Protein AF-A0A7Z1HNP4-F1 (afdb_monomer_lite)

Sequence (457 aa):
MSQSAVRHFQEGERRADQLPVLTADVFLSNGGEPDLNGRQNLAGIDADGLRMRIAPMMEEYGQDIHHVLQQDPDNFPYEYYSVQFSTFSGGHFAGFRRYLRHLFLDSARIDNEHAAQEYTRTVYSVNVPVADRYRLENSYRQQKMHFCARHLSAINDTLKTYQFGVRSGAKSGLEANLDITEDGISIRHRGKGRQCFIKTEFALQRHQQQGGEIHALLLEEPENHLSHVSMKRLVNQLATERQTQVFIATHSSHISSRLDLRKAILLGATRPVLMNELSAETAAFFMKAPDNNVLEFALARRVLLVEGDAEFILIEAFYHRLYGRAPEDDGVHIIAIGGTSFRRYLELARLLENRVAALRDNDGNYQQNCDERYADVLCSRSRVFADHDNSRSTFEICLYQDNADLCDALFRGTRRTLTVQDYMLANKAEAAFQLLQLHAEKLTVPDYIQEALAWIR

Structure (mmCIF, N/CA/C/O backbone):
data_AF-A0A7Z1HNP4-F1
#
_entry.id   AF-A0A7Z1HNP4-F1
#
loop_
_atom_site.group_PDB
_atom_site.id
_atom_site.type_symbol
_atom_site.label_atom_id
_atom_site.label_alt_id
_atom_site.label_comp_id
_atom_site.label_asym_id
_atom_site.label_entity_id
_atom_site.label_seq_id
_atom_site.pdbx_PDB_ins_code
_atom_site.Cartn_x
_atom_site.Cartn_y
_atom_site.Cartn_z
_atom_site.occupancy
_atom_site.B_iso_or_equiv
_atom_site.auth_seq_id
_atom_site.auth_comp_id
_atom_site.auth_asym_id
_atom_site.auth_atom_id
_atom_site.pdbx_PDB_model_num
ATOM 1 N N . MET A 1 1 ? -18.942 -11.149 3.456 1.00 61.78 1 MET A N 1
ATOM 2 C CA . MET A 1 1 ? -18.468 -12.479 3.006 1.00 61.78 1 MET A CA 1
ATOM 3 C C . MET A 1 1 ? -17.919 -12.381 1.594 1.00 61.78 1 MET A C 1
ATOM 5 O O . MET A 1 1 ? -18.323 -11.469 0.884 1.00 61.78 1 MET A O 1
ATOM 9 N N . SER A 1 2 ? -16.997 -13.265 1.201 1.00 78.62 2 SER A N 1
ATOM 10 C CA . SER A 1 2 ? -16.423 -13.256 -0.155 1.00 78.62 2 SER A CA 1
ATOM 11 C C . SER A 1 2 ? -17.445 -13.714 -1.200 1.00 78.62 2 SER A C 1
ATOM 13 O O . SER A 1 2 ? -18.146 -14.701 -0.979 1.00 78.62 2 SER A O 1
ATOM 15 N N . GLN A 1 3 ? -17.468 -13.059 -2.364 1.00 82.75 3 GLN A N 1
ATOM 16 C CA . GLN A 1 3 ? -18.274 -13.485 -3.513 1.00 82.75 3 GLN A CA 1
ATOM 17 C C . GLN A 1 3 ? -17.904 -14.902 -3.981 1.00 82.75 3 GLN A C 1
ATOM 19 O O . GLN A 1 3 ? -18.781 -15.651 -4.400 1.00 82.75 3 GLN A O 1
ATOM 24 N N . SER A 1 4 ? -16.630 -15.296 -3.869 1.00 84.69 4 SER A N 1
ATOM 25 C CA . SER A 1 4 ? -16.189 -16.649 -4.227 1.00 84.69 4 SER A CA 1
ATOM 26 C C . SER A 1 4 ? -16.797 -17.721 -3.321 1.00 84.69 4 SER A C 1
ATOM 28 O O . SER A 1 4 ? -17.215 -18.761 -3.814 1.00 84.69 4 SER A O 1
ATOM 30 N N . ALA A 1 5 ? -16.910 -17.452 -2.016 1.00 86.38 5 ALA A N 1
ATOM 31 C CA . ALA A 1 5 ? -17.506 -18.385 -1.060 1.00 86.38 5 ALA A CA 1
ATOM 32 C C . ALA A 1 5 ? -19.015 -18.557 -1.296 1.00 86.38 5 ALA A C 1
ATOM 34 O O . ALA A 1 5 ? -19.532 -19.664 -1.189 1.00 86.38 5 ALA A O 1
ATOM 35 N N . VAL A 1 6 ? -19.708 -17.471 -1.659 1.00 88.38 6 VAL A N 1
ATOM 36 C CA . VAL A 1 6 ? -21.134 -17.511 -2.018 1.00 88.38 6 VAL A CA 1
ATOM 37 C C . VAL A 1 6 ? -21.352 -18.315 -3.300 1.00 88.38 6 VAL A C 1
ATOM 39 O O . VAL A 1 6 ? -22.189 -19.211 -3.304 1.00 88.38 6 VAL A O 1
ATOM 42 N N . ARG A 1 7 ? -20.564 -18.057 -4.354 1.00 87.81 7 ARG A N 1
ATOM 43 C CA . ARG A 1 7 ? -20.651 -18.826 -5.608 1.00 87.81 7 ARG A CA 1
ATOM 44 C C . ARG A 1 7 ? -20.377 -20.307 -5.383 1.00 87.81 7 ARG A C 1
ATOM 46 O O . ARG A 1 7 ? -21.156 -21.133 -5.830 1.00 87.81 7 ARG A O 1
ATOM 53 N N . HIS A 1 8 ? -19.330 -20.634 -4.627 1.00 88.50 8 HIS A N 1
ATOM 54 C CA . HIS A 1 8 ? -19.001 -22.021 -4.307 1.00 88.50 8 HIS A CA 1
ATOM 55 C C . HIS A 1 8 ? -20.146 -22.742 -3.577 1.00 88.50 8 HIS A C 1
ATOM 57 O O . HIS A 1 8 ? -20.438 -23.895 -3.876 1.00 88.50 8 HIS A O 1
ATOM 63 N N . PHE A 1 9 ? -20.829 -22.055 -2.655 1.00 90.06 9 PHE A N 1
ATOM 64 C CA . PHE A 1 9 ? -22.023 -22.588 -1.996 1.00 90.06 9 PHE A CA 1
ATOM 65 C C . PHE A 1 9 ? -23.194 -22.789 -2.974 1.00 90.06 9 PHE A C 1
ATOM 67 O O . PHE A 1 9 ? -23.838 -23.834 -2.947 1.00 90.06 9 PHE A O 1
ATOM 74 N N . GLN A 1 10 ? -23.458 -21.815 -3.851 1.00 87.50 10 GLN A N 1
ATOM 75 C CA . GLN A 1 10 ? -24.540 -21.881 -4.845 1.00 87.50 10 GLN A CA 1
ATOM 76 C C . GLN A 1 10 ? -24.317 -22.988 -5.891 1.00 87.50 10 GLN A C 1
ATOM 78 O O . GLN A 1 10 ? -25.274 -23.637 -6.316 1.00 87.50 10 GLN A O 1
ATOM 83 N N . GLU A 1 11 ? -23.059 -23.231 -6.269 1.00 88.19 11 GLU A N 1
ATOM 84 C CA . GLU A 1 11 ? -22.635 -24.306 -7.178 1.00 88.19 11 GLU A CA 1
ATOM 85 C C . GLU A 1 11 ? -22.660 -25.702 -6.516 1.00 88.19 11 GLU A C 1
ATOM 87 O O . GLU A 1 11 ? -22.647 -26.713 -7.220 1.00 88.19 11 GLU A O 1
ATOM 92 N N . GLY A 1 12 ? -22.694 -25.770 -5.179 1.00 85.50 12 GLY A N 1
ATOM 93 C CA . GLY A 1 12 ? -22.652 -27.002 -4.387 1.00 85.50 12 GLY A CA 1
ATOM 94 C C . GLY A 1 12 ? -24.005 -27.468 -3.826 1.00 85.50 12 GLY A C 1
ATOM 95 O O . GLY A 1 12 ? -25.084 -27.101 -4.299 1.00 85.50 12 GLY A O 1
ATOM 96 N N . GLU A 1 13 ? -23.955 -28.311 -2.784 1.00 83.31 13 GLU A N 1
ATOM 97 C CA . GLU A 1 13 ? -25.150 -28.725 -2.035 1.00 83.31 13 GLU A CA 1
ATOM 98 C C . GLU A 1 13 ? -25.671 -27.572 -1.161 1.00 83.31 13 GLU A C 1
ATOM 100 O O . GLU A 1 13 ? -25.090 -27.239 -0.126 1.00 83.31 13 GLU A O 1
ATOM 105 N N . ARG A 1 14 ? -26.815 -26.996 -1.551 1.00 83.50 14 ARG A N 1
ATOM 106 C CA . ARG A 1 14 ? -27.483 -25.858 -0.890 1.00 83.50 14 ARG A CA 1
ATOM 107 C C . ARG A 1 14 ? -28.177 -26.243 0.418 1.00 83.50 14 ARG A C 1
ATOM 109 O O . ARG A 1 14 ? -29.396 -26.157 0.562 1.00 83.50 14 ARG A O 1
ATOM 116 N N . ARG A 1 15 ? -27.392 -26.697 1.389 1.00 87.56 15 ARG A N 1
ATOM 117 C CA . ARG A 1 15 ? -27.862 -27.044 2.732 1.00 87.56 15 ARG A CA 1
ATOM 118 C C . ARG A 1 15 ? -27.507 -25.952 3.726 1.00 87.56 15 ARG A C 1
ATOM 120 O O . ARG A 1 15 ? -26.446 -25.345 3.638 1.00 87.56 15 ARG A O 1
ATOM 127 N N . ALA A 1 16 ? -28.366 -25.753 4.720 1.00 86.81 16 ALA A N 1
ATOM 128 C CA . ALA A 1 16 ? -28.147 -24.753 5.761 1.00 86.81 16 ALA A CA 1
ATOM 129 C C . ALA A 1 16 ? -26.781 -24.937 6.458 1.00 86.81 16 ALA A C 1
ATOM 131 O O . ALA A 1 16 ? -26.045 -23.975 6.636 1.00 86.81 16 ALA A O 1
ATOM 132 N N . ASP A 1 17 ? -26.376 -26.168 6.767 1.00 87.44 17 ASP A N 1
ATOM 133 C CA . ASP A 1 17 ? -25.095 -26.465 7.425 1.00 87.44 17 ASP A CA 1
ATOM 134 C C . ASP A 1 17 ? -23.849 -26.248 6.543 1.00 87.44 17 ASP A C 1
ATOM 136 O O . ASP A 1 17 ? -22.734 -26.258 7.057 1.00 87.44 17 ASP A O 1
ATOM 140 N N . GLN A 1 18 ? -24.031 -26.029 5.237 1.00 89.62 18 GLN A N 1
ATOM 141 C CA . GLN A 1 18 ? -22.965 -25.698 4.283 1.00 89.62 18 GLN A CA 1
ATOM 142 C C . GLN A 1 18 ? -22.842 -24.187 4.040 1.00 89.62 18 GLN A C 1
ATOM 144 O O . GLN A 1 18 ? -21.974 -23.752 3.280 1.00 89.62 18 GLN A O 1
ATOM 149 N N . LEU A 1 19 ? -23.694 -23.370 4.671 1.00 92.12 19 LEU A N 1
ATOM 150 C CA . LEU A 1 19 ? -23.622 -21.922 4.535 1.00 92.12 19 LEU A CA 1
ATOM 151 C C . LEU A 1 19 ? -22.246 -21.405 4.995 1.00 92.12 19 LEU A C 1
ATOM 153 O O . LEU A 1 19 ? -21.792 -21.743 6.093 1.00 92.12 19 LEU A O 1
ATOM 157 N N . PRO A 1 20 ? -21.572 -20.569 4.184 1.00 93.25 20 PRO A N 1
ATOM 158 C CA . PRO A 1 20 ? -20.212 -20.152 4.476 1.00 93.25 20 PRO A CA 1
ATOM 159 C C . PRO A 1 20 ? -20.146 -19.312 5.753 1.00 93.25 20 PRO A C 1
ATOM 161 O O . PRO A 1 20 ? -21.038 -18.521 6.048 1.00 93.25 20 PRO A O 1
ATOM 164 N N . VAL A 1 21 ? -19.063 -19.462 6.509 1.00 93.00 21 VAL A N 1
ATOM 165 C CA . VAL A 1 21 ? -18.814 -18.728 7.754 1.00 93.00 21 VAL A CA 1
ATOM 166 C C . VAL A 1 21 ? -17.454 -18.055 7.658 1.00 93.00 21 VAL A C 1
ATOM 168 O O . VAL A 1 21 ? -16.483 -18.671 7.221 1.00 93.00 21 VAL A O 1
ATOM 171 N N . LEU A 1 22 ? -17.369 -16.798 8.093 1.00 93.12 22 LEU A N 1
ATOM 172 C CA . LEU A 1 22 ? -16.089 -16.116 8.281 1.00 93.12 22 LEU A CA 1
ATOM 173 C C . LEU A 1 22 ? -15.770 -16.071 9.769 1.00 93.12 22 LEU A C 1
ATOM 175 O O . LEU A 1 22 ? -16.556 -15.544 10.550 1.00 93.12 22 LEU A O 1
ATOM 179 N N . THR A 1 23 ? -14.600 -16.576 10.146 1.00 93.69 23 THR A N 1
ATOM 180 C CA . THR A 1 23 ? -14.094 -16.513 11.520 1.00 93.69 23 THR A CA 1
ATOM 181 C C . THR A 1 23 ? -12.762 -15.779 11.520 1.00 93.69 23 THR A C 1
ATOM 183 O O . THR A 1 23 ? -11.889 -16.088 10.712 1.00 93.69 23 THR A O 1
ATOM 186 N N . ALA A 1 24 ? -12.609 -14.818 12.423 1.00 93.62 24 ALA A N 1
ATOM 187 C CA . ALA A 1 24 ? -11.364 -14.106 12.660 1.00 93.62 24 ALA A CA 1
ATOM 188 C C . ALA A 1 24 ? -11.028 -14.167 14.150 1.00 93.62 24 ALA A C 1
ATOM 190 O O . ALA A 1 24 ? -11.822 -13.735 14.986 1.00 93.62 24 ALA A O 1
ATOM 191 N N . ASP A 1 25 ? -9.843 -14.684 14.461 1.00 94.50 25 ASP A N 1
ATOM 192 C CA . ASP A 1 25 ? -9.346 -14.821 15.825 1.00 94.50 25 ASP A CA 1
ATOM 193 C C . ASP A 1 25 ? -8.232 -13.809 16.083 1.00 94.50 25 ASP A C 1
ATOM 195 O O . ASP A 1 25 ? -7.292 -13.674 15.298 1.00 94.50 25 ASP A O 1
ATOM 199 N N . VAL A 1 26 ? -8.338 -13.105 17.205 1.00 91.31 26 VAL A N 1
ATOM 200 C CA . VAL A 1 26 ? -7.342 -12.160 17.701 1.00 91.31 26 VAL A CA 1
ATOM 201 C C . VAL A 1 26 ? -6.728 -12.754 18.955 1.00 91.31 26 VAL A C 1
ATOM 203 O O . VAL A 1 26 ? -7.364 -12.805 20.008 1.00 91.31 26 VAL A O 1
ATOM 206 N N . PHE A 1 27 ? -5.482 -13.197 18.827 1.00 91.94 27 PHE A N 1
ATOM 207 C CA . PHE A 1 27 ? -4.683 -13.692 19.939 1.00 91.94 27 PHE A CA 1
ATOM 208 C C . PHE A 1 27 ? -4.099 -12.509 20.706 1.00 91.94 27 PHE A C 1
ATOM 210 O O . PHE A 1 27 ? -3.483 -11.615 20.121 1.00 91.94 27 PHE A O 1
ATOM 217 N N . LEU A 1 28 ? -4.305 -12.506 22.015 1.00 89.25 28 LEU A N 1
ATOM 218 C CA . LEU A 1 28 ? -3.759 -11.519 22.930 1.00 89.25 28 LEU A CA 1
ATOM 219 C C . LEU A 1 28 ? -2.564 -12.129 23.664 1.00 89.25 28 LEU A C 1
ATOM 221 O O . LEU A 1 28 ? -2.442 -13.345 23.803 1.00 89.25 28 LEU A O 1
ATOM 225 N N . SER A 1 29 ? -1.653 -11.281 24.132 1.00 84.81 29 SER A N 1
ATOM 226 C CA . SER A 1 29 ? -0.605 -11.722 25.051 1.00 84.81 29 SER A CA 1
ATOM 227 C C . SER A 1 29 ? -1.245 -12.283 26.320 1.00 84.81 29 SER A C 1
ATOM 229 O O . SER A 1 29 ? -2.080 -11.594 26.907 1.00 84.81 29 SER A O 1
ATOM 231 N N . ASN A 1 30 ? -0.827 -13.483 26.739 1.00 72.12 30 ASN A N 1
ATOM 232 C CA . ASN A 1 30 ? -1.347 -14.148 27.936 1.00 72.12 30 ASN A CA 1
ATOM 233 C C . ASN A 1 30 ? -1.347 -13.192 29.134 1.00 72.12 30 ASN A C 1
ATOM 235 O O . ASN A 1 30 ? -0.296 -12.696 29.553 1.00 72.12 30 ASN A O 1
ATOM 239 N N . GLY A 1 31 ? -2.538 -12.932 29.656 1.00 68.12 31 GLY A N 1
ATOM 240 C CA . GLY A 1 31 ? -2.792 -12.104 30.817 1.00 68.12 31 GLY A CA 1
ATOM 241 C C . GLY A 1 31 ? -3.371 -12.921 31.965 1.00 68.12 31 GLY A C 1
ATOM 242 O O . GLY A 1 31 ? -3.544 -14.134 31.898 1.00 68.12 31 GLY A O 1
ATOM 243 N N . GLY A 1 32 ? -3.663 -12.232 33.062 1.00 67.19 32 GLY A N 1
ATOM 244 C CA . GLY A 1 32 ? -4.323 -12.824 34.221 1.00 67.19 32 GLY A CA 1
ATOM 245 C C . GLY A 1 32 ? -5.848 -12.809 34.137 1.00 67.19 32 GLY A C 1
ATOM 246 O O . GLY A 1 32 ? -6.456 -12.897 35.196 1.00 67.19 32 GLY A O 1
ATOM 247 N N . GLU A 1 33 ? -6.454 -12.632 32.951 1.00 81.00 33 GLU A N 1
ATOM 248 C CA . GLU A 1 33 ? -7.912 -12.505 32.812 1.00 81.00 33 GLU A CA 1
ATOM 249 C C . GLU A 1 33 ? -8.583 -13.808 32.358 1.00 81.00 33 GLU A C 1
ATOM 251 O O . GLU A 1 33 ? -8.585 -14.113 31.162 1.00 81.00 33 GLU A O 1
ATOM 256 N N . PRO A 1 34 ? -9.223 -14.563 33.276 1.00 84.50 34 PRO A N 1
ATOM 257 C CA . PRO A 1 34 ? -9.780 -15.880 32.967 1.00 84.50 34 PRO A CA 1
ATOM 258 C C . PRO A 1 34 ? -10.883 -15.834 31.908 1.00 84.50 34 PRO A C 1
ATOM 260 O O . PRO A 1 34 ? -11.074 -16.790 31.165 1.00 84.50 34 PRO A O 1
ATOM 263 N N . ASP A 1 35 ? -11.591 -14.706 31.805 1.00 87.06 35 ASP A N 1
ATOM 264 C CA . ASP A 1 35 ? -12.654 -14.516 30.820 1.00 87.06 35 ASP A CA 1
ATOM 265 C C . ASP A 1 35 ? -12.134 -14.555 29.374 1.00 87.06 35 ASP A C 1
ATOM 267 O O . ASP A 1 35 ? -12.913 -14.845 28.464 1.00 87.06 35 ASP A O 1
ATOM 271 N N . LEU A 1 36 ? -10.849 -14.267 29.143 1.00 88.75 36 LEU A N 1
ATOM 272 C CA . LEU A 1 36 ? -10.224 -14.283 27.817 1.00 88.75 36 LEU A CA 1
ATOM 273 C C . LEU A 1 36 ? -9.582 -15.624 27.473 1.00 88.75 36 LEU A C 1
ATOM 275 O O . LEU A 1 36 ? -9.432 -15.912 26.286 1.00 88.75 36 LEU A O 1
ATOM 279 N N . ASN A 1 37 ? -9.217 -16.411 28.483 1.00 92.50 37 ASN A N 1
ATOM 280 C CA . ASN A 1 37 ? -8.410 -17.611 28.335 1.00 92.50 37 ASN A CA 1
ATOM 281 C C . ASN A 1 37 ? -9.255 -18.834 27.953 1.00 92.50 37 ASN A C 1
ATOM 283 O O . ASN A 1 37 ? -10.220 -19.184 28.634 1.00 92.50 37 ASN A O 1
ATOM 287 N N . GLY A 1 38 ? -8.880 -19.511 26.871 1.00 92.88 38 GLY A N 1
ATOM 288 C CA . GLY A 1 38 ? -9.411 -20.833 26.570 1.00 92.88 38 GLY A CA 1
ATOM 289 C C . GLY A 1 38 ? -9.055 -21.343 25.181 1.00 92.88 38 GLY A C 1
ATOM 290 O O . GLY A 1 38 ? -8.220 -20.788 24.467 1.00 92.88 38 GLY A O 1
ATOM 291 N N . ARG A 1 39 ? -9.719 -22.436 24.790 1.00 94.38 39 ARG A N 1
ATOM 292 C CA . ARG A 1 39 ? -9.445 -23.176 23.545 1.00 94.38 39 ARG A CA 1
ATOM 293 C C . ARG A 1 39 ? -10.440 -22.919 22.420 1.00 94.38 39 ARG A C 1
ATOM 295 O O . ARG A 1 39 ? -10.347 -23.563 21.378 1.00 94.38 39 ARG A O 1
ATOM 302 N N . GLN A 1 40 ? -11.385 -21.993 22.594 1.00 92.19 40 GLN A N 1
ATOM 303 C CA . GLN A 1 40 ? -12.379 -21.640 21.571 1.00 92.19 40 GLN A CA 1
ATOM 304 C C . GLN A 1 40 ? -11.778 -20.729 20.480 1.00 92.19 40 GLN A C 1
ATOM 306 O O . GLN A 1 40 ? -12.362 -19.712 20.111 1.00 92.19 40 GLN A O 1
ATOM 311 N N . ASN A 1 41 ? -10.608 -21.106 19.957 1.00 93.00 41 ASN A N 1
ATOM 312 C CA . ASN A 1 41 ? -9.925 -20.494 18.816 1.00 93.00 41 ASN A CA 1
ATOM 313 C C . ASN A 1 41 ? -9.698 -21.535 17.700 1.00 93.00 41 ASN A C 1
ATOM 315 O O . ASN A 1 41 ? -9.908 -22.730 17.888 1.00 93.00 41 ASN A O 1
ATOM 319 N N . LEU A 1 42 ? -9.349 -21.082 16.496 1.00 93.12 42 LEU A N 1
ATOM 320 C CA . LEU A 1 42 ? -9.275 -21.888 15.276 1.00 93.12 42 LEU A CA 1
ATOM 321 C C . LEU A 1 42 ? -8.117 -22.883 15.350 1.00 93.12 42 LEU A C 1
ATOM 323 O O . LEU A 1 42 ? -8.171 -23.933 14.719 1.00 93.12 42 LEU A O 1
ATOM 327 N N . ALA A 1 43 ? -7.093 -22.562 16.141 1.00 93.56 43 ALA A N 1
ATOM 328 C CA . ALA A 1 43 ? -5.953 -23.430 16.387 1.00 93.56 43 ALA A CA 1
ATOM 329 C C . ALA A 1 43 ? -6.223 -24.471 17.493 1.00 93.56 43 ALA A C 1
ATOM 331 O O . ALA A 1 43 ? -5.418 -25.381 17.672 1.00 93.56 43 ALA A O 1
ATOM 332 N N . GLY A 1 44 ? -7.324 -24.348 18.246 1.00 93.25 44 GLY A N 1
ATOM 333 C CA . GLY A 1 44 ? -7.648 -25.223 19.377 1.00 93.25 44 GLY A CA 1
ATOM 334 C C . GLY A 1 44 ? -6.624 -25.178 20.519 1.00 93.25 44 GLY A C 1
ATOM 335 O O . GLY A 1 44 ? -6.590 -26.089 21.350 1.00 93.25 44 GLY A O 1
ATOM 336 N N . ILE A 1 45 ? -5.769 -24.152 20.549 1.00 93.44 45 ILE A N 1
ATOM 337 C CA . ILE A 1 45 ? -4.711 -23.996 21.552 1.00 93.44 45 ILE A CA 1
ATOM 338 C C . ILE A 1 45 ? -5.231 -23.243 22.765 1.00 93.44 45 ILE A C 1
ATOM 340 O O . ILE A 1 45 ? -6.193 -22.495 22.668 1.00 93.44 45 ILE A O 1
ATOM 344 N N . ASP A 1 46 ? -4.594 -23.419 23.911 1.00 92.94 46 ASP A N 1
ATOM 345 C CA . ASP A 1 46 ? -4.935 -22.640 25.096 1.00 92.94 46 ASP A CA 1
ATOM 346 C C . ASP A 1 46 ? -4.307 -21.244 24.994 1.00 92.94 46 ASP A C 1
ATOM 348 O O . ASP A 1 46 ? -3.080 -21.126 24.943 1.00 92.94 46 ASP A O 1
ATOM 352 N N . ALA A 1 47 ? -5.135 -20.206 24.874 1.00 93.94 47 ALA A N 1
ATOM 353 C CA . ALA A 1 47 ? -4.676 -18.835 24.667 1.00 93.94 47 ALA A CA 1
ATOM 354 C C . ALA A 1 47 ? -5.696 -17.806 25.161 1.00 93.94 47 ALA A C 1
ATOM 356 O O . ALA A 1 47 ? -6.892 -18.087 25.250 1.00 93.94 47 ALA A O 1
ATOM 357 N N . ASP A 1 48 ? -5.222 -16.586 25.402 1.00 92.62 48 ASP A N 1
ATOM 358 C CA . ASP A 1 48 ? -6.089 -15.432 25.615 1.00 92.62 48 ASP A CA 1
ATOM 359 C C . ASP A 1 48 ? -6.479 -14.828 24.270 1.00 92.62 48 ASP A C 1
ATOM 361 O O . ASP A 1 48 ? -5.631 -14.608 23.398 1.00 92.62 48 ASP A O 1
ATOM 365 N N . GLY A 1 49 ? -7.758 -14.514 24.086 1.00 92.31 49 GLY A N 1
ATOM 366 C CA . GLY A 1 49 ? -8.160 -13.853 22.857 1.00 92.31 49 GLY A CA 1
ATOM 367 C C . GLY A 1 49 ? -9.642 -13.621 22.668 1.00 92.31 49 GLY A C 1
ATOM 368 O O . GLY A 1 49 ? -10.489 -13.919 23.516 1.00 92.31 49 GLY A O 1
ATOM 369 N N . LEU A 1 50 ? -9.925 -13.033 21.512 1.00 92.12 50 LEU A N 1
ATOM 370 C CA . LEU A 1 50 ? -11.254 -12.677 21.046 1.00 92.12 50 LEU A CA 1
ATOM 371 C C . LEU A 1 50 ? -11.484 -13.297 19.674 1.00 92.12 50 LEU A C 1
ATOM 373 O O . LEU A 1 50 ? -10.576 -13.385 18.852 1.00 92.12 50 LEU A O 1
ATOM 377 N N . ARG A 1 51 ? -12.726 -13.670 19.409 1.00 92.19 51 ARG A N 1
ATOM 378 C CA . ARG A 1 51 ? -13.185 -14.209 18.140 1.00 92.19 51 ARG A CA 1
ATOM 379 C C . ARG A 1 51 ? -14.303 -13.339 17.603 1.00 92.19 51 ARG A C 1
ATOM 381 O O . ARG A 1 51 ? -15.260 -13.044 18.315 1.00 92.19 51 ARG A O 1
ATOM 388 N N . MET A 1 52 ? -14.199 -12.987 16.330 1.00 93.06 52 MET A N 1
ATOM 389 C CA . MET A 1 52 ? -15.302 -12.485 15.525 1.00 93.06 52 MET A CA 1
ATOM 390 C C . MET A 1 52 ? -15.760 -13.596 14.586 1.00 93.06 52 MET A C 1
ATOM 392 O O . MET A 1 52 ? -14.945 -14.216 13.904 1.00 93.06 52 MET A O 1
ATOM 396 N N . ARG A 1 53 ? -17.066 -13.829 14.515 1.00 92.31 53 ARG A N 1
ATOM 397 C CA . ARG A 1 53 ? -17.667 -14.808 13.614 1.00 92.31 53 ARG A CA 1
ATOM 398 C C . ARG A 1 53 ? -18.829 -14.172 12.862 1.00 92.31 53 ARG A C 1
ATOM 400 O O . ARG A 1 53 ? -19.709 -13.584 13.473 1.00 92.31 53 ARG A O 1
ATOM 407 N N . ILE A 1 54 ? -18.824 -14.289 11.541 1.00 93.62 54 ILE A N 1
ATOM 408 C CA . ILE A 1 54 ? -19.926 -13.898 10.663 1.00 93.62 54 ILE A CA 1
ATOM 409 C C . ILE A 1 54 ? -20.580 -15.190 10.193 1.00 93.62 54 ILE A C 1
ATOM 411 O O . ILE A 1 54 ? -20.002 -15.913 9.378 1.00 93.62 54 ILE A O 1
ATOM 415 N N . ALA A 1 55 ? -21.739 -15.506 10.761 1.00 92.94 55 ALA A N 1
ATOM 416 C CA . ALA A 1 55 ? -22.414 -16.788 10.582 1.00 92.94 55 ALA A CA 1
ATOM 417 C C . ALA A 1 55 ? -23.935 -16.611 10.470 1.00 92.94 55 ALA A C 1
ATOM 419 O O . ALA A 1 55 ? -24.466 -15.614 10.971 1.00 92.94 55 ALA A O 1
ATOM 420 N N . PRO A 1 56 ? -24.634 -17.573 9.841 1.00 92.56 56 PRO A N 1
ATOM 421 C CA . PRO A 1 56 ? -26.087 -17.599 9.850 1.00 92.56 56 PRO A CA 1
ATOM 422 C C . PRO A 1 56 ? -26.618 -17.836 11.270 1.00 92.56 56 PRO A C 1
ATOM 424 O O . PRO A 1 56 ? -26.095 -18.663 12.023 1.00 92.56 56 PRO A O 1
ATOM 427 N N . MET A 1 57 ? -27.680 -17.118 11.616 1.00 92.50 57 MET A N 1
ATOM 428 C CA . MET A 1 57 ? -28.426 -17.215 12.873 1.00 92.50 57 MET A CA 1
ATOM 429 C C . MET A 1 57 ? -29.321 -18.463 12.869 1.00 92.50 57 MET A C 1
ATOM 431 O O . MET A 1 57 ? -30.540 -18.388 12.723 1.00 92.50 57 MET A O 1
ATOM 435 N N . MET A 1 58 ? -28.688 -19.636 12.945 1.00 89.75 58 MET A N 1
ATOM 436 C CA . MET A 1 58 ? -29.370 -20.931 12.833 1.00 89.75 58 MET A CA 1
ATOM 437 C C . MET A 1 58 ? -30.297 -21.238 14.004 1.00 89.75 58 MET A C 1
ATOM 439 O O . MET A 1 58 ? -31.303 -21.918 13.813 1.00 89.75 58 MET A O 1
ATOM 443 N N . GLU A 1 59 ? -29.953 -20.767 15.202 1.00 88.00 59 GLU A N 1
ATOM 444 C CA . GLU A 1 59 ? -30.757 -21.007 16.402 1.00 88.00 59 GLU A CA 1
ATOM 445 C C . GLU A 1 59 ? -32.066 -20.215 16.350 1.00 88.00 59 GLU A C 1
ATOM 447 O O . GLU A 1 59 ? -33.119 -20.746 16.696 1.00 88.00 59 GLU A O 1
ATOM 452 N N . GLU A 1 60 ? -32.017 -18.973 15.868 1.00 91.19 60 GLU A N 1
ATOM 453 C CA . GLU A 1 60 ? -33.174 -18.083 15.812 1.00 91.19 60 GLU A CA 1
ATOM 454 C C . GLU A 1 60 ? -34.014 -18.262 14.541 1.00 91.19 60 GLU A C 1
ATOM 456 O O . GLU A 1 60 ? -35.240 -18.194 14.613 1.00 91.19 60 GLU A O 1
ATOM 461 N N . TYR A 1 61 ? -33.377 -18.501 13.388 1.00 92.31 61 TYR A N 1
ATOM 462 C CA . TYR A 1 61 ? -34.029 -18.434 12.072 1.00 92.31 61 TYR A CA 1
ATOM 463 C C . TYR A 1 61 ? -33.794 -19.663 11.185 1.00 92.31 61 TYR A C 1
ATOM 465 O O . TYR A 1 61 ? -33.999 -19.605 9.973 1.00 92.31 61 TYR A O 1
ATOM 473 N N . GLY A 1 62 ? -33.380 -20.802 11.749 1.00 90.88 62 GLY A N 1
ATOM 474 C CA . GLY A 1 62 ? -33.060 -22.003 10.967 1.00 90.88 62 GLY A CA 1
ATOM 475 C C . GLY A 1 62 ? -34.176 -22.446 10.008 1.00 90.88 62 GLY A C 1
ATOM 476 O O . GLY A 1 62 ? -33.897 -22.791 8.860 1.00 90.88 62 GLY A O 1
ATOM 477 N N . GLN A 1 63 ? -35.445 -22.389 10.435 1.00 90.75 63 GLN A N 1
ATOM 478 C CA . GLN A 1 63 ? -36.589 -22.757 9.585 1.00 90.75 63 GLN A CA 1
ATOM 479 C C . GLN A 1 63 ? -36.754 -21.817 8.385 1.00 90.75 63 GLN A C 1
ATOM 481 O O . GLN A 1 63 ? -36.955 -22.289 7.265 1.00 90.75 63 GLN A O 1
ATOM 486 N N . ASP A 1 64 ? -36.617 -20.511 8.605 1.00 91.06 64 ASP A N 1
ATOM 487 C CA . ASP A 1 64 ? -36.722 -19.513 7.543 1.00 91.06 64 ASP A CA 1
ATOM 488 C C . ASP A 1 64 ? -35.565 -19.652 6.547 1.00 91.06 64 ASP A C 1
ATOM 490 O O . ASP A 1 64 ? -35.788 -19.656 5.338 1.00 91.06 64 ASP A O 1
ATOM 494 N N . ILE A 1 65 ? -34.342 -19.877 7.042 1.00 91.50 65 ILE A N 1
ATOM 495 C CA . ILE A 1 65 ? -33.160 -20.141 6.208 1.00 91.50 65 ILE A CA 1
ATOM 496 C C . ILE A 1 65 ? -33.395 -21.370 5.321 1.00 91.50 65 ILE A C 1
ATOM 498 O O . ILE A 1 65 ? -33.133 -21.327 4.119 1.00 91.50 65 ILE A O 1
ATOM 502 N N . HIS A 1 66 ? -33.919 -22.464 5.883 1.00 90.62 66 HIS A N 1
ATOM 503 C CA . HIS A 1 66 ? -34.253 -23.658 5.105 1.00 90.62 66 HIS A CA 1
ATOM 504 C C . HIS A 1 66 ? -35.298 -23.377 4.026 1.00 90.62 66 HIS A C 1
ATOM 506 O O . HIS A 1 66 ? -35.166 -23.881 2.911 1.00 90.62 66 HIS A O 1
ATOM 512 N N . HIS A 1 67 ? -36.316 -22.577 4.340 1.00 89.50 67 HIS A N 1
ATOM 513 C CA . HIS A 1 67 ? -37.348 -22.213 3.379 1.00 89.50 67 HIS A CA 1
ATOM 514 C C . HIS A 1 67 ? -36.777 -21.379 2.227 1.00 89.50 67 HIS A C 1
ATOM 516 O O . HIS A 1 67 ? -37.009 -21.697 1.061 1.00 89.50 67 HIS A O 1
ATOM 522 N N . VAL A 1 68 ? -35.966 -20.370 2.549 1.00 88.88 68 VAL A N 1
ATOM 523 C CA . VAL A 1 68 ? -35.305 -19.493 1.575 1.00 88.88 68 VAL A CA 1
ATOM 524 C C . VAL A 1 68 ? -34.416 -20.289 0.619 1.00 88.88 68 VAL A C 1
ATOM 526 O O . VAL A 1 68 ? -34.522 -20.115 -0.593 1.00 88.88 68 VAL A O 1
ATOM 529 N N . LEU A 1 69 ? -33.612 -21.221 1.141 1.00 88.94 69 LEU A N 1
ATOM 530 C CA . LEU A 1 69 ? -32.730 -22.068 0.328 1.00 88.94 69 LEU A CA 1
ATOM 531 C C . LEU A 1 69 ? -33.486 -23.045 -0.596 1.00 88.94 69 LEU A C 1
ATOM 533 O O . LEU A 1 69 ? -32.920 -23.514 -1.584 1.00 88.94 69 LEU A O 1
ATOM 537 N N . GLN A 1 70 ? -34.741 -23.382 -0.278 1.00 87.19 70 GLN A N 1
ATOM 538 C CA . GLN A 1 70 ? -35.579 -24.278 -1.086 1.00 87.19 70 GLN A CA 1
ATOM 539 C C . GLN A 1 70 ? -36.383 -23.549 -2.166 1.00 87.19 70 GLN A C 1
ATOM 541 O O . GLN A 1 70 ? -36.685 -24.153 -3.195 1.00 87.19 70 GLN A O 1
ATOM 546 N N . GLN A 1 71 ? -36.766 -22.291 -1.930 1.00 86.31 71 GLN A N 1
ATOM 547 C CA . GLN A 1 71 ? -37.615 -21.532 -2.850 1.00 86.31 71 GLN A CA 1
ATOM 548 C C . GLN A 1 71 ? -36.886 -21.118 -4.126 1.00 86.31 71 GLN A C 1
ATOM 550 O O . GLN A 1 71 ? -37.434 -21.270 -5.217 1.00 86.31 71 GLN A O 1
ATOM 555 N N . ASP A 1 72 ? -35.675 -20.583 -3.984 1.00 79.69 72 ASP A N 1
ATOM 556 C CA . ASP A 1 72 ? -34.919 -20.019 -5.095 1.00 79.69 72 ASP A CA 1
ATOM 557 C C . ASP A 1 72 ? -33.449 -20.474 -5.030 1.00 79.69 72 ASP A C 1
ATOM 559 O O . ASP A 1 72 ? -32.739 -20.130 -4.082 1.00 79.69 72 ASP A O 1
ATOM 563 N N . PRO A 1 73 ? -32.980 -21.249 -6.028 1.00 75.44 73 PRO A N 1
ATOM 564 C CA . PRO A 1 73 ? -31.589 -21.668 -6.157 1.00 75.44 73 PRO A CA 1
ATOM 565 C C . PRO A 1 73 ? -30.550 -20.552 -6.133 1.00 75.44 73 PRO A C 1
ATOM 567 O O . PRO A 1 73 ? -29.433 -20.791 -5.669 1.00 75.44 73 PRO A O 1
ATOM 570 N N . ASP A 1 74 ? -30.909 -19.374 -6.635 1.00 80.12 74 ASP A N 1
ATOM 571 C CA . ASP A 1 74 ? -29.996 -18.243 -6.769 1.00 80.12 74 ASP A CA 1
ATOM 572 C C . ASP A 1 74 ? -30.008 -17.351 -5.520 1.00 80.12 74 ASP A C 1
ATOM 574 O O . ASP A 1 74 ? -29.128 -16.501 -5.345 1.00 80.12 74 ASP A O 1
ATOM 578 N N . ASN A 1 75 ? -30.964 -17.561 -4.610 1.00 83.88 75 ASN A N 1
ATOM 579 C CA . ASN A 1 75 ? -31.120 -16.741 -3.422 1.00 83.88 75 ASN A CA 1
ATOM 580 C C . ASN A 1 75 ? -30.129 -17.143 -2.319 1.00 83.88 75 ASN A C 1
ATOM 582 O O . ASN A 1 75 ? -30.039 -18.302 -1.907 1.00 83.88 75 ASN A O 1
ATOM 586 N N . PHE A 1 76 ? -29.385 -16.157 -1.818 1.00 88.69 76 PHE A N 1
ATOM 587 C CA . PHE A 1 76 ? -28.460 -16.321 -0.704 1.00 88.69 76 PHE A CA 1
ATOM 588 C C . PHE A 1 76 ? -28.995 -15.558 0.524 1.00 88.69 76 PHE A C 1
ATOM 590 O O . PHE A 1 76 ? -29.253 -14.362 0.409 1.00 88.69 76 PHE A O 1
ATOM 597 N N . PRO A 1 77 ? -29.126 -16.198 1.704 1.00 90.81 77 PRO A N 1
ATOM 598 C CA . PRO A 1 77 ? -29.834 -15.647 2.867 1.00 90.81 77 PRO A CA 1
ATOM 599 C C . PRO A 1 77 ? -29.003 -14.606 3.642 1.00 90.81 77 PRO A C 1
ATOM 601 O O . PRO A 1 77 ? -28.628 -14.827 4.795 1.00 90.81 77 PRO A O 1
ATOM 604 N N . TYR A 1 78 ? -28.670 -13.472 3.021 1.00 90.38 78 TYR A N 1
ATOM 605 C CA . TYR A 1 78 ? -27.813 -12.437 3.616 1.00 90.38 78 TYR A CA 1
ATOM 606 C C . TYR A 1 78 ? -28.388 -11.846 4.908 1.00 90.38 78 TYR A C 1
ATOM 608 O O . TYR A 1 78 ? -27.637 -11.536 5.832 1.00 90.38 78 TYR A O 1
ATOM 616 N N . GLU A 1 79 ? -29.708 -11.717 4.988 1.00 91.06 79 GLU A N 1
ATOM 617 C CA . GLU A 1 79 ? -30.453 -11.099 6.090 1.00 91.06 79 GLU A CA 1
ATOM 618 C C . GLU A 1 79 ? -30.340 -11.902 7.388 1.00 91.06 79 GLU A C 1
ATOM 620 O O . GLU A 1 79 ? -30.527 -11.368 8.481 1.00 91.06 79 GLU A O 1
ATOM 625 N N . TYR A 1 80 ? -29.998 -13.183 7.267 1.00 92.44 80 TYR A N 1
ATOM 626 C CA . TYR A 1 80 ? -29.884 -14.107 8.385 1.00 92.44 80 TYR A CA 1
ATOM 627 C C . TYR A 1 80 ? -28.458 -14.218 8.927 1.00 92.44 80 TYR A C 1
ATOM 629 O O . TYR A 1 80 ? -28.221 -14.969 9.873 1.00 92.44 80 TYR A O 1
ATOM 637 N N . TYR A 1 81 ? -27.501 -13.473 8.371 1.00 93.25 81 TYR A N 1
ATOM 638 C CA . TYR A 1 81 ? -26.147 -13.401 8.907 1.00 93.25 81 TYR A CA 1
ATOM 639 C C . TYR A 1 81 ? -26.029 -12.350 10.005 1.00 93.25 81 TYR A C 1
ATOM 641 O O . TYR A 1 81 ? -26.483 -11.216 9.861 1.00 93.25 81 TYR A O 1
ATOM 649 N N . SER A 1 82 ? -25.327 -12.698 11.081 1.00 91.81 82 SER A N 1
ATOM 650 C CA . SER A 1 82 ? -24.947 -11.749 12.127 1.00 91.81 82 SER A CA 1
ATOM 651 C C . SER A 1 82 ? -23.452 -11.790 12.412 1.00 91.81 82 SER A C 1
ATOM 653 O O . SER A 1 82 ? -22.763 -12.776 12.138 1.00 91.81 82 SER A O 1
ATOM 655 N N . VAL A 1 83 ? -22.944 -10.679 12.950 1.00 91.38 83 VAL A N 1
ATOM 656 C CA . VAL A 1 83 ? -21.586 -10.598 13.488 1.00 91.38 83 VAL A CA 1
ATOM 657 C C . VAL A 1 83 ? -21.652 -10.920 14.975 1.00 91.38 83 VAL A C 1
ATOM 659 O O . VAL A 1 83 ? -22.266 -10.193 15.754 1.00 91.38 83 VAL A O 1
ATOM 662 N N . GLN A 1 84 ? -21.007 -12.010 15.359 1.00 90.38 84 GLN A N 1
ATOM 663 C CA . GLN A 1 84 ? -20.938 -12.521 16.719 1.00 90.38 84 GLN A CA 1
ATOM 664 C C . GLN A 1 84 ? -19.527 -12.311 17.259 1.00 90.38 84 GLN A C 1
ATOM 666 O O . GLN A 1 84 ? -18.545 -12.580 16.564 1.00 90.38 84 GLN A O 1
ATOM 671 N N . PHE A 1 85 ? -19.423 -11.859 18.506 1.00 90.88 85 PHE A N 1
ATOM 672 C CA . PHE A 1 85 ? -18.147 -11.725 19.198 1.00 90.88 85 PHE A CA 1
ATOM 673 C C . PHE A 1 85 ? -18.133 -12.598 20.451 1.00 90.88 85 PHE A C 1
ATOM 675 O O . PHE A 1 85 ? -19.055 -12.547 21.269 1.00 90.88 85 PHE A O 1
ATOM 682 N N . SER A 1 86 ? -17.062 -13.362 20.630 1.00 91.19 86 SER A N 1
ATOM 683 C CA . SER A 1 86 ? -16.847 -14.201 21.808 1.00 91.19 86 SER A CA 1
ATOM 684 C C . SER A 1 86 ? -15.400 -14.124 22.280 1.00 91.19 86 SER A C 1
ATOM 686 O O . SER A 1 86 ? -14.507 -13.730 21.533 1.00 91.19 86 SER A O 1
ATOM 688 N N . THR A 1 87 ? -15.151 -14.501 23.524 1.00 92.81 87 THR A N 1
ATOM 689 C CA . THR A 1 87 ? -13.795 -14.729 24.036 1.00 92.81 87 THR A CA 1
ATOM 690 C C . THR A 1 87 ? -13.360 -16.174 23.766 1.00 92.81 87 THR A C 1
ATOM 692 O O . THR A 1 87 ? -14.197 -17.028 23.450 1.00 92.81 87 THR A O 1
ATOM 695 N N . PHE A 1 88 ? -12.068 -16.493 23.904 1.00 93.62 88 PHE A N 1
ATOM 696 C CA . PHE A 1 88 ? -11.602 -17.883 23.754 1.00 93.62 88 PHE A CA 1
ATOM 697 C C . PHE A 1 88 ? -12.036 -18.813 24.901 1.00 93.62 88 PHE A C 1
ATOM 699 O O . PHE A 1 88 ? -11.985 -20.035 24.741 1.00 93.62 88 PHE A O 1
ATOM 706 N N . SER A 1 89 ? -12.547 -18.268 26.011 1.00 92.31 89 SER A N 1
ATOM 707 C CA . SER A 1 89 ? -13.232 -19.049 27.055 1.00 92.31 89 SER A CA 1
ATOM 708 C C . SER A 1 89 ? -14.652 -19.481 26.651 1.00 92.31 89 SER A C 1
ATOM 710 O O . SER A 1 89 ? -15.250 -20.332 27.307 1.00 92.31 89 SER A O 1
ATOM 712 N N . GLY A 1 90 ? -15.200 -18.927 25.561 1.00 86.50 90 GLY A N 1
ATOM 713 C CA . GLY A 1 90 ? -16.573 -19.165 25.102 1.00 86.50 90 GLY A CA 1
ATOM 714 C C . GLY A 1 90 ? -17.601 -18.169 25.652 1.00 86.50 90 GLY A C 1
ATOM 715 O O . GLY A 1 90 ? -18.790 -18.291 25.362 1.00 86.50 90 GLY A O 1
ATOM 716 N N . GLY A 1 91 ? -17.166 -17.167 26.421 1.00 85.06 91 GLY A N 1
ATOM 717 C CA . GLY A 1 91 ? -18.031 -16.091 26.895 1.00 85.06 91 GLY A CA 1
ATOM 718 C C . GLY A 1 91 ? -18.490 -15.167 25.763 1.00 85.06 91 GLY A C 1
ATOM 719 O O . GLY A 1 91 ? -17.741 -14.884 24.826 1.00 85.06 91 GLY A O 1
ATOM 720 N N . HIS A 1 92 ? -19.716 -14.647 25.864 1.00 80.50 92 HIS A N 1
ATOM 721 C CA . HIS A 1 92 ? -20.199 -13.602 24.958 1.00 80.50 92 HIS A CA 1
ATOM 722 C C . HIS A 1 92 ? -19.429 -12.299 25.197 1.00 80.50 92 HIS A C 1
ATOM 724 O O . HIS A 1 92 ? -19.370 -11.793 26.321 1.00 80.50 92 HIS A O 1
ATOM 730 N N . PHE A 1 93 ? -18.881 -11.717 24.131 1.00 73.62 93 PHE A N 1
ATOM 731 C CA . PHE A 1 93 ? -18.257 -10.403 24.200 1.00 73.62 93 PHE A CA 1
ATOM 732 C C . PHE A 1 93 ? -19.324 -9.325 23.993 1.00 73.62 93 PHE A C 1
ATOM 734 O O . PHE A 1 93 ? -19.755 -9.038 22.878 1.00 73.62 93 PHE A O 1
ATOM 741 N N . ALA A 1 94 ? -19.763 -8.711 25.089 1.00 65.88 94 ALA A N 1
ATOM 742 C CA . ALA A 1 94 ? -20.644 -7.553 25.047 1.00 65.88 94 ALA A CA 1
ATOM 743 C C . ALA A 1 94 ? -19.815 -6.262 25.109 1.00 65.88 94 ALA A C 1
ATOM 745 O O . ALA A 1 94 ? -18.954 -6.115 25.976 1.00 65.88 94 ALA A O 1
ATOM 746 N N . GLY A 1 95 ? -20.108 -5.292 24.233 1.00 58.00 95 GLY A N 1
ATOM 747 C CA . GLY A 1 95 ? -19.289 -4.085 24.017 1.00 58.00 95 GLY A CA 1
ATOM 748 C C . GLY A 1 95 ? -19.053 -3.169 25.233 1.00 58.00 95 GLY A C 1
ATOM 749 O O . GLY A 1 95 ? -18.270 -2.223 25.140 1.00 58.00 95 GLY A O 1
ATOM 750 N N . PHE A 1 96 ? -19.688 -3.435 26.380 1.00 58.22 96 PHE A N 1
ATOM 751 C CA . PHE A 1 96 ? -19.380 -2.760 27.643 1.00 58.22 96 PHE A CA 1
ATOM 752 C C . PHE A 1 96 ? -18.079 -3.266 28.292 1.00 58.22 96 PHE A C 1
ATOM 754 O O . PHE A 1 96 ? -17.434 -2.511 29.021 1.00 58.22 96 PHE A O 1
ATOM 761 N N . ARG A 1 97 ? -17.663 -4.512 28.021 1.00 64.56 97 ARG A N 1
ATOM 762 C CA . ARG A 1 97 ? -16.384 -5.066 28.482 1.00 64.56 97 ARG A CA 1
ATOM 763 C C . ARG A 1 97 ? -15.296 -4.729 27.469 1.00 64.56 97 ARG A C 1
ATOM 765 O O . ARG A 1 97 ? -15.137 -5.398 26.457 1.00 64.56 97 ARG A O 1
ATOM 772 N N . ARG A 1 98 ? -14.539 -3.663 27.724 1.00 69.44 98 ARG A N 1
ATOM 773 C CA . ARG A 1 98 ? -13.401 -3.277 26.877 1.00 69.44 98 ARG A CA 1
ATOM 774 C C . ARG A 1 98 ? -12.121 -3.956 27.362 1.00 69.44 98 ARG A C 1
ATOM 776 O O . ARG A 1 98 ? -11.367 -3.358 28.121 1.00 69.44 98 ARG A O 1
ATOM 783 N N . TYR A 1 99 ? -11.873 -5.181 26.895 1.00 76.44 99 TYR A N 1
ATOM 784 C CA . TYR A 1 99 ? -10.608 -5.892 27.141 1.00 76.44 99 TYR A CA 1
ATOM 785 C C . TYR A 1 99 ? -9.413 -5.218 26.440 1.00 76.44 99 TYR A C 1
ATOM 787 O O . TYR A 1 99 ? -8.297 -5.235 26.950 1.00 76.44 99 TYR A O 1
ATOM 795 N N . LEU A 1 100 ? -9.655 -4.544 25.306 1.00 77.62 100 LEU A N 1
ATOM 796 C CA . LEU A 1 100 ? -8.638 -3.809 24.554 1.00 77.62 100 LEU A CA 1
ATOM 797 C C . LEU A 1 100 ? -8.992 -2.316 24.446 1.00 77.62 100 LEU A C 1
ATOM 799 O O . LEU A 1 100 ? -9.984 -1.939 23.819 1.00 77.62 100 LEU A O 1
ATOM 803 N N . ARG A 1 101 ? -8.155 -1.449 25.024 1.00 78.81 101 ARG A N 1
ATOM 804 C CA . ARG A 1 101 ? -8.158 -0.008 24.758 1.00 78.81 101 ARG A CA 1
ATOM 805 C C . ARG A 1 101 ? -7.380 0.258 23.474 1.00 78.81 101 ARG A C 1
ATOM 807 O O . ARG A 1 101 ? -6.182 -0.011 23.417 1.00 78.81 101 ARG A O 1
ATOM 814 N N . HIS A 1 102 ? -8.062 0.779 22.465 1.00 82.31 102 HIS A N 1
ATOM 815 C CA . HIS A 1 102 ? -7.452 1.177 21.205 1.00 82.31 102 HIS A CA 1
ATOM 816 C C . HIS A 1 102 ? -7.874 2.596 20.840 1.00 82.31 102 HIS A C 1
ATOM 818 O O . HIS A 1 102 ? -8.904 3.086 21.310 1.00 82.31 102 HIS A O 1
ATOM 824 N N . LEU A 1 103 ? -7.083 3.230 19.984 1.00 80.56 103 LEU A N 1
ATOM 825 C CA . LEU A 1 103 ? -7.421 4.501 19.370 1.00 80.56 103 LEU A CA 1
ATOM 826 C C . LEU A 1 103 ? -7.355 4.358 17.854 1.00 80.56 103 LEU A C 1
ATOM 828 O O . LEU A 1 103 ? -6.376 3.839 17.328 1.00 80.56 103 LEU A O 1
ATOM 832 N N . PHE A 1 104 ? -8.389 4.836 17.172 1.00 83.31 104 PHE A N 1
ATOM 833 C CA . PHE A 1 104 ? -8.451 4.868 15.719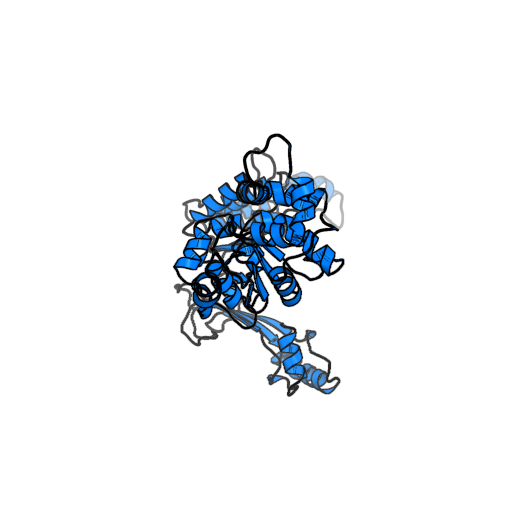 1.00 83.31 104 PHE A CA 1
ATOM 834 C C . PHE A 1 104 ? -8.383 6.311 15.227 1.00 83.31 104 PHE A C 1
ATOM 836 O O . PHE A 1 104 ? -9.190 7.149 15.635 1.00 83.31 104 PHE A O 1
ATOM 843 N N . LEU A 1 105 ? -7.394 6.596 14.383 1.00 78.94 105 LEU A N 1
ATOM 844 C CA . LEU A 1 105 ? -7.189 7.888 13.747 1.00 78.94 105 LEU A CA 1
ATOM 845 C C . LEU A 1 105 ? -7.327 7.722 12.236 1.00 78.94 105 LEU A C 1
ATOM 847 O O . LEU A 1 105 ? -6.432 7.215 11.566 1.00 78.94 105 LEU A O 1
ATOM 851 N N . ASP A 1 106 ? -8.459 8.196 11.735 1.00 77.00 106 ASP A N 1
ATOM 852 C CA . ASP A 1 106 ? -8.762 8.305 10.314 1.00 77.00 106 ASP A CA 1
ATOM 853 C C . ASP A 1 106 ? -8.494 9.747 9.869 1.00 77.00 106 ASP A C 1
ATOM 855 O O . ASP A 1 106 ? -9.129 10.696 10.351 1.00 77.00 106 ASP A O 1
ATOM 859 N N . SER A 1 107 ? -7.501 9.914 8.995 1.00 68.25 107 SER A N 1
ATOM 860 C CA . SER A 1 107 ? -7.083 11.212 8.466 1.00 68.25 107 SER A CA 1
ATOM 861 C C . SER A 1 107 ? -8.050 11.775 7.410 1.00 68.25 107 SER A C 1
ATOM 863 O O . SER A 1 107 ? -8.116 12.994 7.223 1.00 68.25 107 SER A O 1
ATOM 865 N N . ALA A 1 108 ? -8.843 10.920 6.759 1.00 65.12 108 ALA A N 1
ATOM 866 C CA . ALA A 1 108 ? -9.796 11.295 5.722 1.00 65.12 108 ALA A CA 1
ATOM 867 C C . ALA A 1 108 ? -11.123 11.793 6.322 1.00 65.12 108 ALA A C 1
ATOM 869 O O . ALA A 1 108 ? -11.723 12.745 5.816 1.00 65.12 108 ALA A O 1
ATOM 870 N N . ARG A 1 109 ? -11.560 11.218 7.453 1.00 63.59 109 ARG A N 1
ATOM 871 C CA . ARG A 1 109 ? -12.825 11.563 8.142 1.00 63.59 109 ARG A CA 1
ATOM 872 C C . ARG A 1 109 ? -12.675 12.543 9.307 1.00 63.59 109 ARG A C 1
ATOM 874 O O . ARG A 1 109 ? -13.553 12.623 10.170 1.00 63.59 109 ARG A O 1
ATOM 881 N N . ILE A 1 110 ? -11.593 13.324 9.316 1.00 55.22 110 ILE A N 1
ATOM 882 C CA . ILE A 1 110 ? -11.258 14.284 10.384 1.00 55.22 110 ILE A CA 1
ATOM 883 C C . ILE A 1 110 ? -12.405 15.263 10.719 1.00 55.22 110 ILE A C 1
ATOM 885 O O . ILE A 1 110 ? -12.489 15.713 11.862 1.00 55.22 110 ILE A O 1
ATOM 889 N N . ASP A 1 111 ? -13.314 15.538 9.780 1.00 55.47 111 ASP A N 1
ATOM 890 C CA . ASP A 1 111 ? -14.392 16.525 9.940 1.00 55.47 111 ASP A CA 1
ATOM 891 C C . ASP A 1 111 ? -15.659 15.983 10.640 1.00 55.47 111 ASP A C 1
ATOM 893 O O . ASP A 1 111 ? -16.634 16.714 10.808 1.00 55.47 111 ASP A O 1
ATOM 897 N N . ASN A 1 112 ? -15.688 14.714 11.071 1.00 68.44 112 ASN A N 1
ATOM 898 C CA . ASN A 1 112 ? -16.845 14.174 11.790 1.00 68.44 112 ASN A CA 1
ATOM 899 C C . ASN A 1 112 ? -16.823 14.593 13.274 1.00 68.44 112 ASN A C 1
ATOM 901 O O . ASN A 1 112 ? -15.979 14.126 14.045 1.00 68.44 112 ASN A O 1
ATOM 905 N N . GLU A 1 113 ? -17.788 15.419 13.699 1.00 71.31 113 GLU A N 1
ATOM 906 C CA . GLU A 1 113 ? -17.948 15.848 15.099 1.00 71.31 113 GLU A CA 1
ATOM 907 C C . GLU A 1 113 ? -17.967 14.666 16.076 1.00 71.31 113 GLU A C 1
ATOM 909 O O . GLU A 1 113 ? -17.345 14.732 17.138 1.00 71.31 113 GLU A O 1
ATOM 914 N N . HIS A 1 114 ? -18.608 13.556 15.698 1.00 74.19 114 HIS A N 1
ATOM 915 C CA . HIS A 1 114 ? -18.646 12.350 16.522 1.00 74.19 114 HIS A CA 1
ATOM 916 C C . HIS A 1 114 ? -17.266 11.711 16.688 1.00 74.19 114 HIS A C 1
ATOM 918 O O . HIS A 1 114 ? -16.919 11.286 17.788 1.00 74.19 114 HIS A O 1
ATOM 924 N N . ALA A 1 115 ? -16.456 11.670 15.627 1.00 73.31 115 ALA A N 1
ATOM 925 C CA . ALA A 1 115 ? -15.104 11.118 15.693 1.00 73.31 115 ALA A CA 1
ATOM 926 C C . ALA A 1 115 ? -14.190 11.998 16.557 1.00 73.31 115 ALA A C 1
ATOM 928 O O . ALA A 1 115 ? -13.425 11.488 17.375 1.00 73.31 115 ALA A O 1
ATOM 929 N N . ALA A 1 116 ? -14.305 13.325 16.430 1.00 75.81 116 ALA A N 1
ATOM 930 C CA . ALA A 1 116 ? -13.580 14.263 17.282 1.00 75.81 116 ALA A CA 1
ATOM 931 C C . ALA A 1 116 ? -13.986 14.131 18.761 1.00 75.81 116 ALA A C 1
ATOM 933 O O . ALA A 1 116 ? -13.126 14.151 19.640 1.00 75.81 116 ALA A O 1
ATOM 934 N N . GLN A 1 117 ? -15.277 13.944 19.039 1.00 80.38 117 GLN A N 1
ATOM 935 C CA . GLN A 1 117 ? -15.787 13.754 20.395 1.00 80.38 117 GLN A CA 1
ATOM 936 C C . GLN A 1 117 ? -15.328 12.424 21.011 1.00 80.38 117 GLN A C 1
ATOM 938 O O . GLN A 1 117 ? -14.876 12.406 22.155 1.00 80.38 117 GLN A O 1
ATOM 943 N N . GLU A 1 118 ? -15.391 11.316 20.266 1.00 79.69 118 GLU A N 1
ATOM 944 C CA . GLU A 1 118 ? -14.888 10.015 20.731 1.00 79.69 118 GLU A CA 1
ATOM 945 C C . GLU A 1 118 ? -13.376 10.034 20.966 1.00 79.69 118 GLU A C 1
ATOM 947 O O . GLU A 1 118 ? -12.901 9.473 21.958 1.00 79.69 118 GLU A O 1
ATOM 952 N N . TYR A 1 119 ? -12.624 10.737 20.115 1.00 81.06 119 TYR A N 1
ATOM 953 C CA . TYR A 1 119 ? -11.201 10.982 20.323 1.00 81.06 119 TYR A CA 1
ATOM 954 C C . TYR A 1 119 ? -10.955 11.723 21.647 1.00 81.06 119 TYR A C 1
ATOM 956 O O . TYR A 1 119 ? -10.236 11.214 22.508 1.00 81.06 119 TYR A O 1
ATOM 964 N N . THR A 1 120 ? -11.609 12.872 21.861 1.00 84.81 120 THR A N 1
ATOM 965 C CA . THR A 1 120 ? -11.470 13.659 23.097 1.00 84.81 120 THR A CA 1
ATOM 966 C C . THR A 1 120 ? -11.839 12.845 24.332 1.00 84.81 120 THR A C 1
ATOM 968 O O . THR A 1 120 ? -11.101 12.846 25.319 1.00 84.81 120 THR A O 1
ATOM 971 N N . ARG A 1 121 ? -12.940 12.089 24.271 1.00 84.69 121 ARG A N 1
ATOM 972 C CA . ARG A 1 121 ? -13.367 11.206 25.359 1.00 84.69 121 ARG A CA 1
ATOM 973 C C . ARG A 1 121 ? -12.323 10.137 25.660 1.00 84.69 121 ARG A C 1
ATOM 975 O O . ARG A 1 121 ? -12.013 9.895 26.824 1.00 84.69 121 ARG A O 1
ATOM 982 N N . THR A 1 122 ? -11.773 9.510 24.625 1.00 80.44 122 THR A N 1
ATOM 983 C CA . THR A 1 122 ? -10.766 8.456 24.777 1.00 80.44 122 THR A CA 1
ATOM 984 C C . THR A 1 122 ? -9.504 9.014 25.422 1.00 80.44 122 THR A C 1
ATOM 986 O O . THR A 1 122 ? -9.081 8.493 26.452 1.00 80.44 122 THR A O 1
ATOM 989 N N . VAL A 1 123 ? -8.972 10.124 24.906 1.00 80.69 123 VAL A N 1
ATOM 990 C CA . VAL A 1 123 ? -7.788 10.797 25.466 1.00 80.69 123 VAL A CA 1
ATOM 991 C C . VAL A 1 123 ? -8.016 11.209 26.914 1.00 80.69 123 VAL A C 1
ATOM 993 O O . VAL A 1 123 ? -7.166 10.938 27.759 1.00 80.69 123 VAL A O 1
ATOM 996 N N . TYR A 1 124 ? -9.165 11.807 27.229 1.00 84.75 124 TYR A N 1
ATOM 997 C CA . TYR A 1 124 ? -9.506 12.174 28.602 1.00 84.75 124 TYR A CA 1
ATOM 998 C C . TYR A 1 124 ? -9.580 10.942 29.514 1.00 84.75 124 TYR A C 1
ATOM 1000 O O . TYR A 1 124 ? -9.011 10.939 30.602 1.00 84.75 124 TYR A O 1
ATOM 1008 N N . SER A 1 125 ? -10.225 9.865 29.060 1.00 81.38 125 SER A N 1
ATOM 1009 C CA . SER A 1 125 ? -10.367 8.630 29.840 1.00 81.38 125 SER A CA 1
ATOM 1010 C C . SER A 1 125 ? -9.041 7.918 30.116 1.00 81.38 125 SER A C 1
ATOM 1012 O O . SER A 1 125 ? -8.914 7.249 31.142 1.00 81.38 125 SER A O 1
ATOM 1014 N N . VAL A 1 126 ? -8.080 8.069 29.201 1.00 77.06 126 VAL A N 1
ATOM 1015 C CA . VAL A 1 126 ? -6.721 7.532 29.292 1.00 77.06 126 VAL A CA 1
ATOM 1016 C C . VAL A 1 126 ? -5.883 8.387 30.239 1.00 77.06 126 VAL A C 1
ATOM 1018 O O . VAL A 1 126 ? -5.253 7.855 31.141 1.00 77.06 126 VAL A O 1
ATOM 1021 N N . ASN A 1 127 ? -5.936 9.712 30.101 1.00 77.69 127 ASN A N 1
ATOM 1022 C CA . ASN A 1 127 ? -5.054 10.621 30.836 1.00 77.69 127 ASN A CA 1
ATOM 1023 C C . ASN A 1 127 ? -5.570 11.035 32.223 1.00 77.69 127 ASN A C 1
ATOM 1025 O O . ASN A 1 127 ? -4.812 11.616 32.998 1.00 77.69 127 ASN A O 1
ATOM 1029 N N . VAL A 1 128 ? -6.839 10.766 32.556 1.00 82.12 128 VAL A N 1
ATOM 1030 C CA . VAL A 1 128 ? -7.443 11.179 33.833 1.00 82.12 128 VAL A CA 1
ATOM 1031 C C . VAL A 1 128 ? -7.831 9.966 34.691 1.00 82.12 128 VAL A C 1
ATOM 1033 O O . VAL A 1 128 ? -8.636 9.132 34.254 1.00 82.12 128 VAL A O 1
ATOM 1036 N N . PRO A 1 129 ? -7.326 9.871 35.940 1.00 83.00 129 PRO A N 1
ATOM 1037 C CA . PRO A 1 129 ? -7.658 8.786 36.857 1.00 83.00 129 PRO A CA 1
ATOM 1038 C C . PRO A 1 129 ? -9.165 8.607 37.052 1.00 83.00 129 PRO A C 1
ATOM 1040 O O . PRO A 1 129 ? -9.926 9.571 37.123 1.00 83.00 129 PRO A O 1
ATOM 1043 N N . VAL A 1 130 ? -9.607 7.355 37.211 1.00 82.06 130 VAL A N 1
ATOM 1044 C CA . VAL A 1 130 ? -11.032 7.004 37.381 1.00 82.06 130 VAL A CA 1
ATOM 1045 C C . VAL A 1 130 ? -11.695 7.811 38.508 1.00 82.06 130 VAL A C 1
ATOM 1047 O O . VAL A 1 130 ? -12.801 8.319 38.331 1.00 82.06 130 VAL A O 1
ATOM 1050 N N . ALA A 1 131 ? -11.012 7.966 39.647 1.00 83.56 131 ALA A N 1
ATOM 1051 C CA . ALA A 1 131 ? -11.519 8.727 40.789 1.00 83.56 131 ALA A CA 1
ATOM 1052 C C . ALA A 1 131 ? -11.768 10.207 40.443 1.00 83.56 131 ALA A C 1
ATOM 1054 O O . ALA A 1 131 ? -12.808 10.765 40.801 1.00 83.56 131 ALA A O 1
ATOM 1055 N N . ASP A 1 132 ? -10.854 10.824 39.691 1.00 87.50 132 ASP A N 1
ATOM 1056 C CA . ASP A 1 132 ? -10.990 12.209 39.249 1.00 87.50 132 ASP A CA 1
ATOM 1057 C C . ASP A 1 132 ? -12.104 12.382 38.226 1.00 87.50 132 ASP A C 1
ATOM 1059 O O . ASP A 1 132 ? -12.859 13.348 38.319 1.00 87.50 132 ASP A O 1
ATOM 1063 N N . ARG A 1 133 ? -12.277 11.426 37.307 1.00 88.81 133 ARG A N 1
ATOM 1064 C CA . ARG A 1 133 ? -13.377 11.463 36.334 1.00 88.81 133 ARG A CA 1
ATOM 1065 C C . ARG A 1 133 ? -14.737 11.483 37.020 1.00 88.81 133 ARG A C 1
ATOM 1067 O O . ARG A 1 133 ? -15.558 12.344 36.714 1.00 88.81 133 ARG A O 1
ATOM 1074 N N . TYR A 1 134 ? -14.962 10.610 38.005 1.00 87.75 134 TYR A N 1
ATOM 1075 C CA . TYR A 1 134 ? -16.215 10.614 38.768 1.00 87.75 134 TYR A CA 1
ATOM 1076 C C . TYR A 1 134 ? -16.415 11.906 39.566 1.00 87.75 134 TYR A C 1
ATOM 1078 O O . TYR A 1 134 ? -17.519 12.458 39.580 1.00 87.75 134 TYR A O 1
ATOM 1086 N N . ARG A 1 135 ? -15.352 12.417 40.201 1.00 93.69 135 ARG A N 1
ATOM 1087 C CA . ARG A 1 135 ? -15.391 13.684 40.943 1.00 93.69 135 ARG A CA 1
ATOM 1088 C C . ARG A 1 135 ? -15.768 14.857 40.033 1.00 93.69 135 ARG A C 1
ATOM 1090 O O . ARG A 1 135 ? -16.654 15.639 40.383 1.00 93.69 135 ARG A O 1
ATOM 1097 N N . LEU A 1 136 ? -15.121 14.967 38.874 1.00 93.62 136 LEU A N 1
ATOM 1098 C CA . LEU A 1 136 ? -15.336 16.042 37.905 1.00 93.62 136 LEU A CA 1
ATOM 1099 C C . LEU A 1 136 ? -16.712 15.940 37.233 1.00 93.62 136 LEU A C 1
ATOM 1101 O O . LEU A 1 136 ? -17.405 16.950 37.133 1.00 93.62 136 LEU A O 1
ATOM 1105 N N . GLU A 1 137 ? -17.159 14.739 36.862 1.00 91.31 137 GLU A N 1
ATOM 1106 C CA . GLU A 1 137 ? -18.502 14.507 36.309 1.00 91.31 137 GLU A CA 1
ATOM 1107 C C . GLU A 1 137 ? -19.599 14.901 37.307 1.00 91.31 137 GLU A C 1
ATOM 1109 O O . GLU A 1 137 ? -20.573 15.571 36.949 1.00 91.31 137 GLU A O 1
ATOM 1114 N N . ASN A 1 138 ? -19.442 14.529 38.582 1.00 90.88 138 ASN A N 1
ATOM 1115 C CA . ASN A 1 138 ? -20.390 14.917 39.621 1.00 90.88 138 ASN A CA 1
ATOM 1116 C C . ASN A 1 138 ? -20.409 16.439 39.827 1.00 90.88 138 ASN A C 1
ATOM 1118 O O . ASN A 1 138 ? -21.483 17.037 39.895 1.00 90.88 138 ASN A O 1
ATOM 1122 N N . SER A 1 139 ? -19.235 17.077 39.867 1.00 92.94 139 SER A N 1
ATOM 1123 C CA . SER A 1 139 ? -19.134 18.536 39.975 1.00 92.94 139 SER A CA 1
ATOM 1124 C C . SER A 1 139 ? -19.810 19.240 38.792 1.00 92.94 139 SER A C 1
ATOM 1126 O O . SER A 1 139 ? -20.629 20.137 38.987 1.00 92.94 139 SER A O 1
ATOM 1128 N N . TYR A 1 140 ? -19.565 18.776 37.565 1.00 93.88 140 TYR A N 1
ATOM 1129 C CA . TYR A 1 140 ? -20.196 19.308 36.358 1.00 93.88 140 TYR A CA 1
ATOM 1130 C C . TYR A 1 140 ? -21.728 19.185 36.400 1.00 93.88 140 TYR A C 1
ATOM 1132 O O . TYR A 1 140 ? -22.449 20.136 36.089 1.00 93.88 140 TYR A O 1
ATOM 1140 N N . ARG A 1 141 ? -22.246 18.042 36.868 1.00 90.81 141 ARG A N 1
ATOM 1141 C CA . ARG A 1 141 ? -23.686 17.829 37.074 1.00 90.81 141 ARG A CA 1
ATOM 1142 C C . ARG A 1 141 ? -24.276 18.801 38.095 1.00 90.81 141 ARG A C 1
ATOM 1144 O O . ARG A 1 141 ? -25.337 19.370 37.843 1.00 90.81 141 ARG A O 1
ATOM 1151 N N . GLN A 1 142 ? -23.592 19.016 39.218 1.00 92.25 142 GLN A N 1
ATOM 1152 C CA . GLN A 1 142 ? -24.022 19.974 40.239 1.00 92.25 142 GLN A CA 1
ATOM 1153 C C . GLN A 1 142 ? -24.075 21.401 39.683 1.00 92.25 142 GLN A C 1
ATOM 1155 O O . GLN A 1 142 ? -25.054 22.106 39.920 1.00 92.25 142 GLN A O 1
ATOM 1160 N N . GLN A 1 143 ? -23.087 21.808 38.879 1.00 93.31 143 GLN A N 1
ATOM 1161 C CA . GLN A 1 143 ? -23.093 23.126 38.236 1.00 93.31 143 GLN A CA 1
ATOM 1162 C C . GLN A 1 143 ? -24.277 23.303 37.276 1.00 93.31 143 GLN A C 1
ATOM 1164 O O . GLN A 1 143 ? -24.914 24.355 37.275 1.00 93.31 143 GLN A O 1
ATOM 1169 N N . LYS A 1 144 ? -24.654 22.264 36.520 1.00 91.44 144 LYS A N 1
ATOM 1170 C CA . LYS A 1 144 ? -25.864 22.294 35.676 1.00 91.44 144 LYS A CA 1
ATOM 1171 C C . LYS A 1 144 ? -27.145 22.475 36.484 1.00 91.44 144 LYS A C 1
ATOM 1173 O O . LYS A 1 144 ? -28.012 23.256 36.091 1.00 91.44 144 LYS A O 1
ATOM 1178 N N . MET A 1 145 ? -27.261 21.776 37.613 1.00 89.94 145 MET A N 1
ATOM 1179 C CA . MET A 1 145 ? -28.401 21.930 38.521 1.00 89.94 145 MET A CA 1
ATOM 1180 C C . MET A 1 145 ? -28.447 23.342 39.112 1.00 89.94 145 MET A C 1
ATOM 1182 O O . MET A 1 145 ? -29.504 23.973 39.109 1.00 89.94 145 MET A O 1
ATOM 1186 N N . HIS A 1 146 ? -27.298 23.871 39.540 1.00 93.75 146 HIS A N 1
ATOM 1187 C CA . HIS A 1 146 ? -27.191 25.241 40.036 1.00 93.75 146 HIS A CA 1
ATOM 1188 C C . HIS A 1 146 ? -27.568 26.279 38.982 1.00 93.75 146 HIS A C 1
ATOM 1190 O O . HIS A 1 146 ? -28.275 27.232 39.304 1.00 93.75 146 HIS A O 1
ATOM 1196 N N . PHE A 1 147 ? -27.155 26.084 37.729 1.00 93.75 147 PHE A N 1
ATOM 1197 C CA . PHE A 1 147 ? -27.535 26.969 36.635 1.00 93.75 147 PHE A CA 1
ATOM 1198 C C . PHE A 1 147 ? -29.056 27.002 36.439 1.00 93.75 147 PHE A C 1
ATOM 1200 O O . PHE A 1 147 ? -29.636 28.082 36.341 1.00 93.75 147 PHE A O 1
ATOM 1207 N N . CYS A 1 148 ? -29.718 25.839 36.462 1.00 91.06 148 CYS A N 1
ATOM 1208 C CA . CYS A 1 148 ? -31.178 25.769 36.361 1.00 91.06 148 CYS A CA 1
ATOM 1209 C C . CYS A 1 148 ? -31.856 26.517 37.519 1.00 91.06 148 CYS A C 1
ATOM 1211 O O . CYS A 1 148 ? -32.715 27.362 37.285 1.00 91.06 148 CYS A O 1
ATOM 1213 N N . ALA A 1 149 ? -31.427 26.262 38.758 1.00 90.31 149 ALA A N 1
ATOM 1214 C CA . ALA A 1 149 ? -32.022 26.878 39.943 1.00 90.31 149 ALA A CA 1
ATOM 1215 C C . ALA A 1 149 ? -31.810 28.401 40.005 1.00 90.31 149 ALA A C 1
ATOM 1217 O O . ALA A 1 149 ? -32.678 29.131 40.478 1.00 90.31 149 ALA A O 1
ATOM 1218 N N . ARG A 1 150 ? -30.655 28.892 39.540 1.00 94.12 150 ARG A N 1
ATOM 1219 C CA . ARG A 1 150 ? -30.273 30.303 39.678 1.00 94.12 150 ARG A CA 1
ATOM 1220 C C . ARG A 1 150 ? -30.665 31.169 38.487 1.00 94.12 150 ARG A C 1
ATOM 1222 O O . ARG A 1 150 ? -30.998 32.332 38.685 1.00 94.12 150 ARG A O 1
ATOM 1229 N N . HIS A 1 151 ? -30.577 30.636 37.272 1.00 94.50 151 HIS A N 1
ATOM 1230 C CA . HIS A 1 151 ? -30.727 31.426 36.047 1.00 94.50 151 HIS A CA 1
ATOM 1231 C C . HIS A 1 151 ? -31.985 31.081 35.252 1.00 94.50 151 HIS A C 1
ATOM 1233 O O . HIS A 1 151 ? -32.485 31.945 34.538 1.00 94.50 151 HIS A O 1
ATOM 1239 N N . LEU A 1 152 ? -32.519 29.860 35.382 1.00 93.56 152 LEU A N 1
ATOM 1240 C CA . LEU A 1 152 ? -33.752 29.466 34.692 1.00 93.56 152 LEU A CA 1
ATOM 1241 C C . LEU A 1 152 ? -35.005 29.574 35.568 1.00 93.56 152 LEU A C 1
ATOM 1243 O O . LEU A 1 152 ? -36.100 29.525 35.018 1.00 93.56 152 LEU A O 1
ATOM 1247 N N . SER A 1 153 ? -34.876 29.756 36.887 1.00 91.56 153 SER A N 1
ATOM 1248 C CA . SER A 1 153 ? -36.017 29.847 37.815 1.00 91.56 153 SER A CA 1
ATOM 1249 C C . SER A 1 153 ? -37.009 30.935 37.417 1.00 91.56 153 SER A C 1
ATOM 1251 O O . SER A 1 153 ? -38.171 30.630 37.202 1.00 91.56 153 SER A O 1
ATOM 1253 N N . ALA A 1 154 ? -36.540 32.159 37.162 1.00 91.81 154 ALA A N 1
ATOM 1254 C CA . ALA A 1 154 ? -37.408 33.270 36.765 1.00 91.81 154 ALA A CA 1
ATOM 1255 C C . ALA A 1 154 ? -38.227 32.995 35.488 1.00 91.81 154 ALA A C 1
ATOM 1257 O O . ALA A 1 154 ? -39.337 33.497 35.350 1.00 91.81 154 ALA A O 1
ATOM 1258 N N . ILE A 1 155 ? -37.693 32.198 34.555 1.00 93.44 155 ILE A N 1
ATOM 1259 C CA . ILE A 1 155 ? -38.414 31.790 33.342 1.00 93.44 155 ILE A CA 1
ATOM 1260 C C . ILE A 1 155 ? -39.363 30.636 33.674 1.00 93.44 155 ILE A C 1
ATOM 1262 O O . ILE A 1 155 ? -40.533 30.673 33.302 1.00 93.44 155 ILE A O 1
ATOM 1266 N N . ASN A 1 156 ? -38.882 29.628 34.400 1.00 93.69 156 ASN A N 1
ATOM 1267 C CA . ASN A 1 156 ? -39.652 28.439 34.754 1.00 93.69 156 ASN A CA 1
ATOM 1268 C C . ASN A 1 156 ? -40.847 28.745 35.663 1.00 93.69 156 ASN A C 1
ATOM 1270 O O . ASN A 1 156 ? -41.883 28.110 35.505 1.00 93.69 156 ASN A O 1
ATOM 1274 N N . ASP A 1 157 ? -40.748 29.746 36.535 1.00 92.12 157 ASP A N 1
ATOM 1275 C CA . ASP A 1 157 ? -41.840 30.177 37.412 1.00 92.12 157 ASP A CA 1
ATOM 1276 C C . ASP A 1 157 ? -43.023 30.770 36.618 1.00 92.12 157 ASP A C 1
ATOM 1278 O O . ASP A 1 157 ? -44.155 30.790 37.101 1.00 92.12 157 ASP A O 1
ATOM 1282 N N . THR A 1 158 ? -42.797 31.211 35.370 1.00 93.44 158 THR A N 1
ATOM 1283 C CA . THR A 1 158 ? -43.870 31.677 34.467 1.00 93.44 158 THR A CA 1
ATOM 1284 C C . THR A 1 158 ? -44.599 30.540 33.746 1.00 93.44 158 THR A C 1
ATOM 1286 O O . THR A 1 158 ? -45.666 30.752 33.164 1.00 93.44 158 THR A O 1
ATOM 1289 N N . LEU A 1 159 ? -44.053 29.322 33.785 1.00 90.94 159 LEU A N 1
ATOM 1290 C CA . LEU A 1 159 ? -44.574 28.158 33.078 1.00 90.94 159 LEU A CA 1
ATOM 1291 C C . LEU A 1 159 ? -45.366 27.263 34.040 1.00 90.94 159 LEU A C 1
ATOM 1293 O O . LEU A 1 159 ? -44.894 26.892 35.108 1.00 90.94 159 LEU A O 1
ATOM 1297 N N . LYS A 1 160 ? -46.594 26.886 33.659 1.00 84.81 160 LYS A N 1
ATOM 1298 C CA . LYS A 1 160 ? -47.499 26.135 34.553 1.00 84.81 160 LYS A CA 1
ATOM 1299 C C . LYS A 1 160 ? -47.285 24.622 34.541 1.00 84.81 160 LYS A C 1
ATOM 1301 O O . LYS A 1 160 ? -47.431 23.980 35.573 1.00 84.81 160 LYS A O 1
ATOM 1306 N N . THR A 1 161 ? -47.002 24.047 33.374 1.00 90.25 161 THR A N 1
ATOM 1307 C CA . THR A 1 161 ? -47.039 22.583 33.175 1.00 90.25 161 THR A CA 1
ATOM 1308 C C . THR A 1 161 ? -45.675 21.988 32.836 1.00 90.25 161 THR A C 1
ATOM 1310 O O . THR A 1 161 ? -45.431 20.819 33.113 1.00 90.25 161 THR A O 1
ATOM 1313 N N . TYR A 1 162 ? -44.771 22.780 32.262 1.00 90.06 162 TYR A N 1
ATOM 1314 C CA . TYR A 1 162 ? -43.470 22.321 31.777 1.00 90.06 162 TYR A CA 1
ATOM 1315 C C . TYR A 1 162 ? -42.371 23.254 32.272 1.00 90.06 162 TYR A C 1
ATOM 1317 O O . TYR A 1 162 ? -42.629 24.429 32.511 1.00 90.06 162 TYR A O 1
ATOM 1325 N N . GLN A 1 163 ? -41.149 22.745 32.399 1.00 91.00 163 GLN A N 1
ATOM 1326 C CA . GLN A 1 163 ? -39.985 23.527 32.813 1.00 91.00 163 GLN A CA 1
ATOM 1327 C C . GLN A 1 163 ? -38.818 23.269 31.863 1.00 91.00 163 GLN A C 1
ATOM 1329 O O . GLN A 1 163 ? -38.626 22.148 31.386 1.00 91.00 163 GLN A O 1
ATOM 1334 N N . PHE A 1 164 ? -38.015 24.298 31.615 1.00 91.69 164 PHE A N 1
ATOM 1335 C CA . PHE A 1 164 ? -36.741 24.152 30.928 1.00 91.69 164 PHE A CA 1
ATOM 1336 C C . PHE A 1 164 ? -35.686 23.607 31.891 1.00 91.69 164 PHE A C 1
ATOM 1338 O O . PHE A 1 164 ? -35.532 24.092 33.014 1.00 91.69 164 PHE A O 1
ATOM 1345 N N . GLY A 1 165 ? -34.926 22.616 31.428 1.00 89.31 165 GLY A N 1
ATOM 1346 C CA . GLY A 1 165 ? -33.824 22.019 32.171 1.00 89.31 165 GLY A CA 1
ATOM 1347 C C . GLY A 1 165 ? -32.600 21.811 31.288 1.00 89.31 165 GLY A C 1
ATOM 1348 O O . GLY A 1 165 ? -32.703 21.628 30.074 1.00 89.31 165 GLY A O 1
ATOM 1349 N N . VAL A 1 166 ? -31.421 21.815 31.906 1.00 90.44 166 VAL A N 1
ATOM 1350 C CA . VAL A 1 166 ? -30.174 21.461 31.224 1.00 90.44 166 VAL A CA 1
ATOM 1351 C C . VAL A 1 166 ? -30.029 19.943 31.226 1.00 90.44 166 VAL A C 1
ATOM 1353 O O . VAL A 1 166 ? -30.080 19.304 32.277 1.00 90.44 166 VAL A O 1
ATOM 1356 N N . ARG A 1 167 ? -29.816 19.356 30.043 1.00 87.25 167 ARG A N 1
ATOM 1357 C CA . ARG A 1 167 ? -29.642 17.905 29.900 1.00 87.25 167 ARG A CA 1
ATOM 1358 C C . ARG A 1 167 ? -28.475 17.402 30.760 1.00 87.25 167 ARG A C 1
ATOM 1360 O O . ARG A 1 167 ? -27.371 17.963 30.741 1.00 87.25 167 ARG A O 1
ATOM 1367 N N . SER A 1 168 ? -28.750 16.325 31.486 1.00 78.12 168 SER A N 1
ATOM 1368 C CA . SER A 1 168 ? -27.808 15.568 32.306 1.00 78.12 168 SER A CA 1
ATOM 1369 C C . SER A 1 168 ? -27.930 14.088 31.942 1.00 78.12 168 SER A C 1
ATOM 1371 O O . SER A 1 168 ? -29.025 13.610 31.653 1.00 78.12 168 SER A O 1
ATOM 1373 N N . GLY A 1 169 ? -26.808 13.372 31.912 1.00 75.44 169 GLY A N 1
ATOM 1374 C CA . GLY A 1 169 ? -26.734 11.974 31.474 1.00 75.44 169 GLY A CA 1
ATOM 1375 C C . GLY A 1 169 ? -25.614 11.750 30.462 1.00 75.44 169 GLY A C 1
ATOM 1376 O O . GLY A 1 169 ? -25.006 12.711 30.000 1.00 75.44 169 GLY A O 1
ATOM 1377 N N . ALA A 1 170 ? -25.360 10.492 30.090 1.00 71.94 170 ALA A N 1
ATOM 1378 C CA . ALA A 1 170 ? -24.163 10.078 29.344 1.00 71.94 170 ALA A CA 1
ATOM 1379 C C . ALA A 1 170 ? -23.913 10.857 28.035 1.00 71.94 170 ALA A C 1
ATOM 1381 O O . ALA A 1 170 ? -22.779 11.217 27.743 1.00 71.94 170 ALA A O 1
ATOM 1382 N N . LYS A 1 171 ? -24.969 11.197 27.281 1.00 77.00 171 LYS A N 1
ATOM 1383 C CA . LYS A 1 171 ? -24.865 11.975 26.025 1.00 77.00 171 LYS A CA 1
ATOM 1384 C C . LYS A 1 171 ? -24.644 13.481 26.229 1.00 77.00 171 LYS A C 1
ATOM 1386 O O . LYS A 1 171 ? -24.514 14.228 25.269 1.00 77.00 171 LYS A O 1
ATOM 1391 N N . SER A 1 172 ? -24.658 13.941 27.474 1.00 81.94 172 SER A N 1
ATOM 1392 C CA . SER A 1 172 ? -24.492 15.344 27.860 1.00 81.94 172 SER A CA 1
ATOM 1393 C C . SER A 1 172 ? -23.617 15.491 29.110 1.00 81.94 172 SER A C 1
ATOM 1395 O O . SER A 1 172 ? -23.704 16.507 29.791 1.00 81.94 172 SER A O 1
ATOM 1397 N N . GLY A 1 173 ? -22.815 14.482 29.451 1.00 86.19 173 GLY A N 1
ATOM 1398 C CA . GLY A 1 173 ? -21.893 14.524 30.590 1.00 86.19 173 GLY A CA 1
ATOM 1399 C C . GLY A 1 173 ? -20.722 15.470 30.338 1.00 86.19 173 GLY A C 1
ATOM 1400 O O . GLY A 1 173 ? -20.652 16.107 29.284 1.00 86.19 173 GLY A O 1
ATOM 1401 N N . LEU A 1 174 ? -19.797 15.568 31.288 1.00 90.44 174 LEU A N 1
ATOM 1402 C CA . LEU A 1 174 ? -18.573 16.352 31.137 1.00 90.44 174 LEU A CA 1
ATOM 1403 C C . LEU A 1 174 ? -17.796 15.869 29.915 1.00 90.44 174 LEU A C 1
ATOM 1405 O O . LEU A 1 174 ? -17.542 16.661 29.018 1.00 90.44 174 LEU A O 1
ATOM 1409 N N . GLU A 1 175 ? -17.522 14.565 29.832 1.00 87.94 175 GLU A N 1
ATOM 1410 C CA . GLU A 1 175 ? -16.754 13.963 28.732 1.00 87.94 175 GLU A CA 1
ATOM 1411 C C . GLU A 1 175 ? -17.355 14.261 27.347 1.00 87.94 175 GLU A C 1
ATOM 1413 O O . GLU A 1 175 ? -16.623 14.461 26.383 1.00 87.94 175 GLU A O 1
ATOM 1418 N N . ALA A 1 176 ? -18.687 14.349 27.251 1.00 84.94 176 ALA A N 1
ATOM 1419 C CA . ALA A 1 176 ? -19.383 14.677 26.008 1.00 84.94 176 ALA A CA 1
ATOM 1420 C C . ALA A 1 176 ? -19.254 16.162 25.612 1.00 84.94 176 ALA A C 1
ATOM 1422 O O . ALA A 1 176 ? -19.498 16.498 24.458 1.00 84.94 176 ALA A O 1
ATOM 1423 N N . ASN A 1 177 ? -18.902 17.047 26.544 1.00 88.31 177 ASN A N 1
ATOM 1424 C CA . ASN A 1 177 ? -18.785 18.491 26.323 1.00 88.31 177 ASN A CA 1
ATOM 1425 C C . ASN A 1 177 ? -17.337 19.001 26.425 1.00 88.31 177 ASN A C 1
ATOM 1427 O O . ASN A 1 177 ? -17.121 20.212 26.388 1.00 88.31 177 ASN A O 1
ATOM 1431 N N . LEU A 1 178 ? -16.353 18.109 26.574 1.00 90.06 178 LEU A N 1
ATOM 1432 C CA . LEU A 1 178 ? -14.942 18.481 26.555 1.00 90.06 178 LEU A CA 1
ATOM 1433 C C . LEU A 1 178 ? -14.469 18.772 25.131 1.00 90.06 178 LEU A C 1
ATOM 1435 O O . LEU A 1 178 ? -14.953 18.201 24.153 1.00 90.06 178 LEU A O 1
ATOM 1439 N N . ASP A 1 179 ? -13.465 19.636 25.048 1.00 88.06 179 ASP A N 1
ATOM 1440 C CA . ASP A 1 179 ? -12.727 19.919 23.828 1.00 88.06 179 ASP A CA 1
ATOM 1441 C C . ASP A 1 179 ? -11.229 19.950 24.128 1.00 88.06 179 ASP A C 1
ATOM 1443 O O . ASP A 1 179 ? -10.818 20.232 25.256 1.00 88.06 179 ASP A O 1
ATOM 1447 N N . ILE A 1 180 ? -10.420 19.668 23.113 1.00 86.00 180 ILE A N 1
ATOM 1448 C CA . ILE A 1 180 ? -8.964 19.763 23.191 1.00 86.00 180 ILE A CA 1
ATOM 1449 C C . ILE A 1 180 ? -8.559 21.044 22.475 1.00 86.00 180 ILE A C 1
ATOM 1451 O O . ILE A 1 180 ? -8.947 21.276 21.328 1.00 86.00 180 ILE A O 1
ATOM 1455 N N . THR A 1 181 ? -7.778 21.882 23.151 1.00 87.75 181 THR A N 1
ATOM 1456 C CA . THR A 1 181 ? -7.304 23.155 22.610 1.00 87.75 181 THR A CA 1
ATOM 1457 C C . THR A 1 181 ? -5.780 23.218 22.617 1.00 87.75 181 THR A C 1
ATOM 1459 O O . THR A 1 181 ? -5.121 22.727 23.529 1.00 87.75 181 THR A O 1
ATOM 1462 N N . GLU A 1 182 ? -5.225 23.838 21.582 1.00 85.31 182 GLU A N 1
ATOM 1463 C CA . GLU A 1 182 ? -3.818 24.228 21.484 1.00 85.31 182 GLU A CA 1
ATOM 1464 C C . GLU A 1 182 ? -3.795 25.746 21.289 1.00 85.31 182 GLU A C 1
ATOM 1466 O O . GLU A 1 182 ? -4.486 26.252 20.402 1.00 85.31 182 GLU A O 1
ATOM 1471 N N . ASP A 1 183 ? -3.060 26.481 22.125 1.00 86.88 183 ASP A N 1
ATOM 1472 C CA . ASP A 1 183 ? -3.041 27.957 22.163 1.00 86.88 183 ASP A CA 1
ATOM 1473 C C . ASP A 1 183 ? -4.442 28.601 22.238 1.00 86.88 183 ASP A C 1
ATOM 1475 O O . ASP A 1 183 ? -4.713 29.630 21.621 1.00 86.88 183 ASP A O 1
ATOM 1479 N N . GLY A 1 184 ? -5.376 27.962 22.952 1.00 86.75 184 GLY A N 1
ATOM 1480 C CA . GLY A 1 184 ? -6.761 28.435 23.087 1.00 86.75 184 GLY A CA 1
ATOM 1481 C C . GLY A 1 184 ? -7.660 28.177 21.871 1.00 86.75 184 GLY A C 1
ATOM 1482 O O . GLY A 1 184 ? -8.842 28.512 21.909 1.00 86.75 184 GLY A O 1
ATOM 1483 N N . ILE A 1 185 ? -7.145 27.545 20.813 1.00 86.69 185 ILE A N 1
ATOM 1484 C CA . ILE A 1 185 ? -7.908 27.185 19.614 1.00 86.69 185 ILE A CA 1
ATOM 1485 C C . ILE A 1 185 ? -8.226 25.692 19.660 1.00 86.69 185 ILE A C 1
ATOM 1487 O O . ILE A 1 185 ? -7.327 24.871 19.846 1.00 86.69 185 ILE A O 1
ATOM 1491 N N . SER A 1 186 ? -9.497 25.333 19.458 1.00 87.12 186 SER A N 1
ATOM 1492 C CA . SER A 1 186 ? -9.914 23.932 19.321 1.00 87.12 186 SER A CA 1
ATOM 1493 C C . SER A 1 186 ? -9.091 23.228 18.250 1.00 87.12 186 SER A C 1
ATOM 1495 O O . SER A 1 186 ? -8.937 23.749 17.141 1.00 87.12 186 SER A O 1
ATOM 1497 N N . ILE A 1 187 ? -8.625 22.011 18.537 1.00 85.06 187 ILE A N 1
ATOM 1498 C CA . ILE A 1 187 ? -7.938 21.185 17.538 1.00 85.06 187 ILE A CA 1
ATOM 1499 C C . ILE A 1 187 ? -8.802 20.998 16.288 1.00 85.06 187 ILE A C 1
ATOM 1501 O O . ILE A 1 187 ? -8.265 20.930 15.191 1.00 85.06 187 ILE A O 1
ATOM 1505 N N . ARG A 1 188 ? -10.134 21.017 16.432 1.00 80.81 188 ARG A N 1
ATOM 1506 C CA . ARG A 1 188 ? -11.099 20.885 15.331 1.00 80.81 188 ARG A CA 1
ATOM 1507 C C . ARG A 1 188 ? -11.000 22.018 14.313 1.00 80.81 188 ARG A C 1
ATOM 1509 O O . ARG A 1 188 ? -11.340 21.826 13.154 1.00 80.81 188 ARG A O 1
ATOM 1516 N N . HIS A 1 189 ? -10.524 23.188 14.735 1.00 84.50 189 HIS A N 1
ATOM 1517 C CA . HIS A 1 189 ? -10.368 24.366 13.881 1.00 84.50 189 HIS A CA 1
ATOM 1518 C C . HIS A 1 189 ? -8.940 24.521 13.334 1.00 84.50 189 HIS A C 1
ATOM 1520 O O . HIS A 1 189 ? -8.652 25.476 12.615 1.00 84.50 189 HIS A O 1
ATOM 1526 N N . ARG A 1 190 ? -8.016 23.612 13.675 1.00 84.44 190 ARG A N 1
ATOM 1527 C CA . ARG A 1 190 ? -6.654 23.601 13.121 1.00 84.44 190 ARG A CA 1
ATOM 1528 C C . ARG A 1 190 ? -6.642 22.887 11.764 1.00 84.44 190 ARG A C 1
ATOM 1530 O O . ARG A 1 190 ? -7.518 22.083 11.465 1.00 84.44 190 ARG A O 1
ATOM 1537 N N . GLY A 1 191 ? -5.627 23.138 10.935 1.00 83.88 191 GLY A N 1
ATOM 1538 C CA . GLY A 1 191 ? -5.469 22.411 9.667 1.00 83.88 191 GLY A CA 1
ATOM 1539 C C . GLY A 1 191 ? -5.315 20.901 9.891 1.00 83.88 191 GLY A C 1
ATOM 1540 O O . GLY A 1 191 ? -4.653 20.495 10.848 1.00 83.88 191 GLY A O 1
ATOM 1541 N N . LYS A 1 192 ? -5.892 20.072 9.007 1.00 79.19 192 LYS A N 1
ATOM 1542 C CA . LYS A 1 192 ? -5.963 18.599 9.144 1.00 79.19 192 LYS A CA 1
ATOM 1543 C C . LYS A 1 192 ? -4.623 17.943 9.489 1.00 79.19 192 LYS A C 1
ATOM 1545 O O . LYS A 1 192 ? -4.566 17.109 10.389 1.00 79.19 192 LYS A O 1
ATOM 1550 N N . GLY A 1 193 ? -3.531 18.397 8.875 1.00 79.88 193 GLY A N 1
ATOM 1551 C CA . GLY A 1 193 ? -2.197 17.902 9.204 1.00 79.88 193 GLY A CA 1
ATOM 1552 C C . GLY A 1 193 ? -1.774 18.174 10.653 1.00 79.88 193 GLY A C 1
ATOM 1553 O O . GLY A 1 193 ? -1.253 17.287 11.324 1.00 79.88 193 GLY A O 1
ATOM 1554 N N . ARG A 1 194 ? -2.062 19.370 11.190 1.00 83.56 194 ARG A N 1
ATOM 1555 C CA . ARG A 1 194 ? -1.799 19.686 12.605 1.00 83.56 194 ARG A CA 1
ATOM 1556 C C . ARG A 1 194 ? -2.700 18.871 13.530 1.00 83.56 194 ARG A C 1
ATOM 1558 O O . ARG A 1 194 ? -2.225 18.412 14.563 1.00 83.56 194 ARG A O 1
ATOM 1565 N N . GLN A 1 195 ? -3.956 18.639 13.140 1.00 83.00 195 GLN A N 1
ATOM 1566 C CA . GLN A 1 195 ? -4.854 17.763 13.895 1.00 83.00 195 GLN A CA 1
ATOM 1567 C C . GLN A 1 195 ? -4.293 16.344 14.002 1.00 83.00 195 GLN A C 1
ATOM 1569 O O . GLN A 1 195 ? -4.262 15.801 15.099 1.00 83.00 195 GLN A O 1
ATOM 1574 N N . CYS A 1 196 ? -3.820 15.759 12.897 1.00 79.75 196 CYS A N 1
ATOM 1575 C CA . CYS A 1 196 ? -3.215 14.423 12.884 1.00 79.75 196 CYS A CA 1
ATOM 1576 C C . CYS A 1 196 ? -2.020 14.334 13.851 1.00 79.75 196 CYS A C 1
ATOM 1578 O O . CYS A 1 196 ? -1.940 13.403 14.654 1.00 79.75 196 CYS A O 1
ATOM 1580 N N . PHE A 1 197 ? -1.151 15.351 13.842 1.00 81.75 197 PHE A N 1
ATOM 1581 C CA . PHE A 1 197 ? -0.015 15.443 14.759 1.00 81.75 197 PHE A CA 1
ATOM 1582 C C . PHE A 1 197 ? -0.433 15.495 16.220 1.00 81.75 197 PHE A C 1
ATOM 1584 O O . PHE A 1 197 ? -0.031 14.629 16.986 1.00 81.75 197 PHE A O 1
ATOM 1591 N N . ILE A 1 198 ? -1.271 16.466 16.589 1.00 80.19 198 ILE A N 1
ATOM 1592 C CA . ILE A 1 198 ? -1.725 16.629 17.973 1.00 80.19 198 ILE A CA 1
ATOM 1593 C C . ILE A 1 198 ? -2.422 15.350 18.438 1.00 80.19 198 ILE A C 1
ATOM 1595 O O . ILE A 1 198 ? -2.175 14.870 19.542 1.00 80.19 198 ILE A O 1
ATOM 1599 N N . LYS A 1 199 ? -3.258 14.758 17.574 1.00 80.38 199 LYS A N 1
ATOM 1600 C CA . LYS A 1 199 ? -3.978 13.530 17.900 1.00 80.38 199 LYS A CA 1
ATOM 1601 C C . LYS A 1 199 ? -3.041 12.353 18.169 1.00 80.38 199 LYS A C 1
ATOM 1603 O O . LYS A 1 199 ? -3.229 11.609 19.127 1.00 80.38 199 LYS A O 1
ATOM 1608 N N . THR A 1 200 ? -2.015 12.207 17.337 1.00 79.38 200 THR A N 1
ATOM 1609 C CA . THR A 1 200 ? -1.010 11.155 17.501 1.00 79.38 200 THR A CA 1
ATOM 1610 C C . THR A 1 200 ? -0.127 11.413 18.721 1.00 79.38 200 THR A C 1
ATOM 1612 O O . THR A 1 200 ? 0.128 10.498 19.493 1.00 79.38 200 THR A O 1
ATOM 1615 N N . GLU A 1 201 ? 0.299 12.656 18.950 1.00 78.69 201 GLU A N 1
ATOM 1616 C CA . GLU A 1 201 ? 1.094 13.035 20.120 1.00 78.69 201 GLU A CA 1
ATOM 1617 C C . GLU A 1 201 ? 0.355 12.726 21.417 1.00 78.69 201 GLU A C 1
ATOM 1619 O O . GLU A 1 201 ? 0.920 12.055 22.266 1.00 78.69 201 GLU A O 1
ATOM 1624 N N . PHE A 1 202 ? -0.911 13.116 21.558 1.00 76.50 202 PHE A N 1
ATOM 1625 C CA . PHE A 1 202 ? -1.714 12.787 22.742 1.00 76.50 202 PHE A CA 1
ATOM 1626 C C . PHE A 1 202 ? -1.965 11.283 22.912 1.00 76.50 202 PHE A C 1
ATOM 1628 O O . PHE A 1 202 ? -2.097 10.816 24.040 1.00 76.50 202 PHE A O 1
ATOM 1635 N N . ALA A 1 203 ? -2.044 10.524 21.815 1.00 75.06 203 ALA A N 1
ATOM 1636 C CA . ALA A 1 203 ? -2.167 9.069 21.875 1.00 75.06 203 ALA A CA 1
ATOM 1637 C C . ALA A 1 203 ? -0.881 8.395 22.380 1.00 75.06 203 ALA A C 1
ATOM 1639 O O . ALA A 1 203 ? -0.944 7.383 23.072 1.00 75.06 203 ALA A O 1
ATOM 1640 N N . LEU A 1 204 ? 0.279 8.955 22.028 1.00 75.56 204 LEU A N 1
ATOM 1641 C CA . LEU A 1 204 ? 1.596 8.432 22.399 1.00 75.56 204 LEU A CA 1
ATOM 1642 C C . LEU A 1 204 ? 2.113 9.001 23.730 1.00 75.56 204 LEU A C 1
ATOM 1644 O O . LEU A 1 204 ? 2.901 8.358 24.423 1.00 75.56 204 LEU A O 1
ATOM 1648 N N . GLN A 1 205 ? 1.688 10.209 24.106 1.00 70.06 205 GLN A N 1
ATOM 1649 C CA . GLN A 1 205 ? 2.074 10.860 25.352 1.00 70.06 205 GLN A CA 1
ATOM 1650 C C . GLN A 1 205 ? 1.446 10.124 26.535 1.00 70.06 205 GLN A C 1
ATOM 1652 O O . GLN A 1 205 ? 0.280 10.299 26.877 1.00 70.06 205 GLN A O 1
ATOM 1657 N N . ARG A 1 206 ? 2.268 9.315 27.206 1.00 61.94 206 ARG A N 1
ATOM 1658 C CA . ARG A 1 206 ? 1.986 8.817 28.552 1.00 61.94 206 ARG A CA 1
ATOM 1659 C C . ARG A 1 206 ? 2.149 9.954 29.556 1.00 61.94 206 ARG A C 1
ATOM 1661 O O . ARG A 1 206 ? 3.260 10.452 29.744 1.00 61.94 206 ARG A O 1
ATOM 1668 N N . HIS A 1 207 ? 1.116 10.235 30.342 1.00 51.47 207 HIS A N 1
ATOM 1669 C CA . HIS A 1 207 ? 1.380 10.635 31.718 1.00 51.47 207 HIS A CA 1
ATOM 1670 C C . HIS A 1 207 ? 1.873 9.392 32.471 1.00 51.47 207 HIS A C 1
ATOM 1672 O O . HIS A 1 207 ? 1.138 8.427 32.646 1.00 51.47 207 HIS A O 1
ATOM 1678 N N . GLN A 1 208 ? 3.126 9.413 32.939 1.00 45.69 208 GLN A N 1
ATOM 1679 C CA . GLN A 1 208 ? 3.765 8.374 33.776 1.00 45.69 208 GLN A CA 1
ATOM 1680 C C . GLN A 1 208 ? 3.039 8.102 35.118 1.00 45.69 208 GLN A C 1
ATOM 1682 O O . GLN A 1 208 ? 3.547 7.393 35.981 1.00 45.69 208 GLN A O 1
ATOM 1687 N N . GLN A 1 209 ? 1.852 8.670 35.318 1.00 42.88 209 GLN A N 1
ATOM 1688 C CA . GLN A 1 209 ? 1.086 8.664 36.552 1.00 42.88 209 GLN A CA 1
ATOM 1689 C C . GLN A 1 209 ? -0.219 7.882 36.325 1.00 42.88 209 GLN A C 1
ATOM 1691 O O . GLN A 1 209 ? -1.246 8.451 35.983 1.00 42.88 209 GLN A O 1
ATOM 1696 N N . GLN A 1 210 ? -0.149 6.558 36.499 1.00 46.69 210 GLN A N 1
ATOM 1697 C CA . GLN A 1 210 ? -1.249 5.684 36.952 1.00 46.69 210 GLN A CA 1
ATOM 1698 C C . GLN A 1 210 ? -2.639 5.812 36.273 1.00 46.69 210 GLN A C 1
ATOM 1700 O O . GLN A 1 210 ? -3.661 5.543 36.907 1.00 46.69 210 GLN A O 1
ATOM 1705 N N . GLY A 1 211 ? -2.713 6.153 34.983 1.00 44.81 211 GLY A N 1
ATOM 1706 C CA . GLY A 1 211 ? -3.967 6.209 34.222 1.00 44.81 211 GLY A CA 1
ATOM 1707 C C . GLY A 1 211 ? -3.835 5.548 32.852 1.00 44.81 211 GLY A C 1
ATOM 1708 O O . GLY A 1 211 ? -3.134 6.074 32.006 1.00 44.81 211 GLY A O 1
ATOM 1709 N N . GLY A 1 212 ? -4.478 4.381 32.687 1.00 55.84 212 GLY A N 1
ATOM 1710 C CA . GLY A 1 212 ? -4.842 3.693 31.433 1.00 55.84 212 GLY A CA 1
ATOM 1711 C C . GLY A 1 212 ? -3.806 3.572 30.303 1.00 55.84 212 GLY A C 1
ATOM 1712 O O . GLY A 1 212 ? -3.463 4.545 29.654 1.00 55.84 212 GLY A O 1
ATOM 1713 N N . GLU A 1 213 ? -3.417 2.351 29.931 1.00 67.56 213 GLU A N 1
ATOM 1714 C CA . GLU A 1 213 ? -2.583 2.131 28.736 1.00 67.56 213 GLU A CA 1
ATOM 1715 C C . GLU A 1 213 ? -3.439 1.997 27.465 1.00 67.56 213 GLU A C 1
ATOM 1717 O O . GLU A 1 213 ? -4.369 1.185 27.430 1.00 67.56 213 GLU A O 1
ATOM 1722 N N . ILE A 1 214 ? -3.142 2.767 26.412 1.00 75.94 214 ILE A N 1
ATOM 1723 C CA . ILE A 1 214 ? -3.614 2.448 25.055 1.00 75.94 214 ILE A CA 1
ATOM 1724 C C . ILE A 1 214 ? -2.800 1.241 24.588 1.00 75.94 214 ILE A C 1
ATOM 1726 O O . ILE A 1 214 ? -1.578 1.312 24.523 1.00 75.94 214 ILE A O 1
ATOM 1730 N N . HIS A 1 215 ? -3.464 0.124 24.290 1.00 81.25 215 HIS A N 1
ATOM 1731 C CA . HIS A 1 215 ? -2.776 -1.093 23.856 1.00 81.25 215 HIS A CA 1
ATOM 1732 C C . HIS A 1 215 ? -2.472 -1.054 22.352 1.00 81.25 215 HIS A C 1
ATOM 1734 O O . HIS A 1 215 ? -1.421 -1.526 21.921 1.00 81.25 215 HIS A O 1
ATOM 1740 N N . ALA A 1 216 ? -3.380 -0.471 21.556 1.00 85.31 216 ALA A N 1
ATOM 1741 C CA . ALA A 1 216 ? -3.251 -0.396 20.103 1.00 85.31 216 ALA A CA 1
ATOM 1742 C C . ALA A 1 216 ? -3.598 0.991 19.540 1.00 85.31 216 ALA A C 1
ATOM 1744 O O . ALA A 1 216 ? -4.609 1.593 19.907 1.00 85.31 216 ALA A O 1
ATOM 1745 N N . LEU A 1 217 ? -2.784 1.466 18.600 1.00 85.56 217 LEU A N 1
ATOM 1746 C CA . LEU A 1 217 ? -3.025 2.658 17.793 1.00 85.56 217 LEU A CA 1
ATOM 1747 C C . LEU A 1 217 ? -3.241 2.229 16.341 1.00 85.56 217 LEU A C 1
ATOM 1749 O O . LEU A 1 217 ? -2.388 1.571 15.753 1.00 85.56 217 LEU A O 1
ATOM 1753 N N . LEU A 1 218 ? -4.381 2.601 15.775 1.00 88.75 218 LEU A N 1
ATOM 1754 C CA . LEU A 1 218 ? -4.780 2.296 14.407 1.00 88.75 218 LEU A CA 1
ATOM 1755 C C . LEU A 1 218 ? -4.750 3.605 13.606 1.00 88.75 218 LEU A C 1
ATOM 1757 O O . LEU A 1 218 ? -5.508 4.526 13.916 1.00 88.75 218 LEU A O 1
ATOM 1761 N N . LEU A 1 219 ? -3.867 3.698 12.615 1.00 87.38 219 LEU A N 1
ATOM 1762 C CA . LEU A 1 219 ? -3.706 4.863 11.745 1.00 87.38 219 LEU A CA 1
ATOM 1763 C C . LEU A 1 219 ? -4.131 4.505 10.321 1.00 87.38 219 LEU A C 1
ATOM 1765 O O . LEU A 1 219 ? -3.548 3.606 9.714 1.00 87.38 219 LEU A O 1
ATOM 1769 N N . GLU A 1 220 ? -5.112 5.223 9.788 1.00 87.31 220 GLU A N 1
ATOM 1770 C CA . GLU A 1 220 ? -5.520 5.110 8.388 1.00 87.31 220 GLU A CA 1
ATOM 1771 C C . GLU A 1 220 ? -5.012 6.320 7.603 1.00 87.31 220 GLU A C 1
ATOM 1773 O O . GLU A 1 220 ? -5.300 7.466 7.955 1.00 87.31 220 GLU A O 1
ATOM 1778 N N . GLU A 1 221 ? -4.199 6.040 6.582 1.00 86.75 221 GLU A N 1
ATOM 1779 C CA . GLU A 1 221 ? -3.588 6.999 5.657 1.00 86.75 221 GLU A CA 1
ATOM 1780 C C . GLU A 1 221 ? -3.017 8.246 6.356 1.00 86.75 221 GLU A C 1
ATOM 1782 O O . GLU A 1 221 ? -3.418 9.378 6.056 1.00 86.75 221 GLU A O 1
ATOM 1787 N N . PRO A 1 222 ? -2.103 8.090 7.336 1.00 84.44 222 PRO A N 1
ATOM 1788 C CA . PRO A 1 222 ? -1.567 9.218 8.098 1.00 84.44 222 PRO A CA 1
ATOM 1789 C C . PRO A 1 222 ? -0.832 10.257 7.232 1.00 84.44 222 PRO A C 1
ATOM 1791 O O . PRO A 1 222 ? -0.629 11.380 7.680 1.00 84.44 222 PRO A O 1
ATOM 1794 N N . GLU A 1 223 ? -0.427 9.906 6.011 1.00 83.75 223 GLU A N 1
ATOM 1795 C CA . GLU A 1 223 ? 0.155 10.797 5.006 1.00 83.75 223 GLU A CA 1
ATOM 1796 C C . GLU A 1 223 ? -0.829 11.839 4.451 1.00 83.75 223 GLU A C 1
ATOM 1798 O O . GLU A 1 223 ? -0.392 12.900 3.992 1.00 83.75 223 GLU A O 1
ATOM 1803 N N . ASN A 1 224 ? -2.140 11.586 4.517 1.00 83.44 224 ASN A N 1
ATOM 1804 C CA . ASN A 1 224 ? -3.130 12.504 3.969 1.00 83.44 224 ASN A CA 1
ATOM 1805 C C . ASN A 1 224 ? -3.047 13.864 4.668 1.00 83.44 224 ASN A C 1
ATOM 1807 O O . ASN A 1 224 ? -2.992 13.977 5.894 1.00 83.44 224 ASN A O 1
ATOM 1811 N N . HIS A 1 225 ? -3.067 14.933 3.870 1.00 80.81 225 HIS A N 1
ATOM 1812 C CA . HIS A 1 225 ? -2.958 16.317 4.343 1.00 80.81 225 HIS A CA 1
ATOM 1813 C C . HIS A 1 225 ? -1.647 16.656 5.084 1.00 80.81 225 HIS A C 1
ATOM 1815 O O . HIS A 1 225 ? -1.565 17.715 5.719 1.00 80.81 225 HIS A O 1
ATOM 1821 N N . LEU A 1 226 ? -0.615 15.807 4.996 1.00 82.94 226 LEU A N 1
ATOM 1822 C CA . LEU A 1 226 ? 0.726 16.100 5.494 1.00 82.94 226 LEU A CA 1
ATOM 1823 C C . LEU A 1 226 ? 1.672 16.483 4.358 1.00 82.94 226 LEU A C 1
ATOM 1825 O O . LEU A 1 226 ? 1.680 15.895 3.283 1.00 82.94 226 LEU A O 1
ATOM 1829 N N . SER A 1 227 ? 2.544 17.455 4.631 1.00 84.81 227 SER A N 1
ATOM 1830 C CA . SER A 1 227 ? 3.727 17.653 3.794 1.00 84.81 227 SER A CA 1
ATOM 1831 C C . SER A 1 227 ? 4.670 16.452 3.925 1.00 84.81 227 SER A C 1
ATOM 1833 O O . SER A 1 227 ? 4.692 15.777 4.956 1.00 84.81 227 SER A O 1
ATOM 1835 N N . HIS A 1 228 ? 5.536 16.238 2.936 1.00 81.50 228 HIS A N 1
ATOM 1836 C CA . HIS A 1 228 ? 6.515 15.150 2.971 1.00 81.50 228 HIS A CA 1
ATOM 1837 C C . HIS A 1 228 ? 7.430 15.194 4.218 1.00 81.50 228 HIS A C 1
ATOM 1839 O O . HIS A 1 228 ? 7.736 14.165 4.823 1.00 81.50 228 HIS A O 1
ATOM 1845 N N . VAL A 1 229 ? 7.832 16.394 4.662 1.00 84.94 229 VAL A N 1
ATOM 1846 C CA . VAL A 1 229 ? 8.634 16.579 5.888 1.00 84.94 229 VAL A CA 1
ATOM 1847 C C . VAL A 1 229 ? 7.822 16.233 7.136 1.00 84.94 229 VAL A C 1
ATOM 1849 O O . VAL A 1 229 ? 8.329 15.576 8.045 1.00 84.94 229 VAL A O 1
ATOM 1852 N N . SER A 1 230 ? 6.560 16.657 7.176 1.00 83.44 230 SER A N 1
ATOM 1853 C CA . SER A 1 230 ? 5.627 16.343 8.257 1.00 83.44 230 SER A CA 1
ATOM 1854 C C . SER A 1 230 ? 5.404 14.832 8.362 1.00 83.44 230 SER A C 1
ATOM 1856 O O . SER A 1 230 ? 5.610 14.265 9.426 1.00 83.44 230 SER A O 1
ATOM 1858 N N . MET A 1 231 ? 5.111 14.147 7.259 1.00 85.44 231 MET A N 1
ATOM 1859 C CA . MET A 1 231 ? 4.969 12.689 7.238 1.00 85.44 231 MET A CA 1
ATOM 1860 C C . MET A 1 231 ? 6.234 11.988 7.765 1.00 85.44 231 MET A C 1
ATOM 1862 O O . MET A 1 231 ? 6.140 11.122 8.631 1.00 85.44 231 MET A O 1
ATOM 1866 N N . LYS A 1 232 ? 7.435 12.409 7.341 1.00 83.25 232 LYS A N 1
ATOM 1867 C CA . LYS A 1 232 ? 8.700 11.851 7.860 1.00 83.25 232 LYS A CA 1
ATOM 1868 C C . LYS A 1 232 ? 8.855 12.021 9.375 1.00 83.25 232 LYS A C 1
ATOM 1870 O O . LYS A 1 232 ? 9.323 11.101 10.042 1.00 83.25 232 LYS A O 1
ATOM 1875 N N . ARG A 1 233 ? 8.470 13.176 9.930 1.00 85.06 233 ARG A N 1
ATOM 1876 C CA . ARG A 1 233 ? 8.495 13.405 11.387 1.00 85.06 233 ARG A CA 1
ATOM 1877 C C . ARG A 1 233 ? 7.548 12.455 12.118 1.00 85.06 233 ARG A C 1
ATOM 1879 O O . ARG A 1 233 ? 7.967 11.847 13.098 1.00 85.06 233 ARG A O 1
ATOM 1886 N N . LEU A 1 234 ? 6.329 12.291 11.604 1.00 85.00 234 LEU A N 1
ATOM 1887 C CA . LEU A 1 234 ? 5.331 11.381 12.164 1.00 85.00 234 LEU A CA 1
ATOM 1888 C C . LEU A 1 234 ? 5.831 9.930 12.155 1.00 85.00 234 LEU A C 1
ATOM 1890 O O . LEU A 1 234 ? 5.820 9.270 13.189 1.00 85.00 234 LEU A O 1
ATOM 1894 N N . VAL A 1 235 ? 6.350 9.452 11.020 1.00 83.69 235 VAL A N 1
ATOM 1895 C CA . VAL A 1 235 ? 6.883 8.085 10.901 1.00 83.69 235 VAL A CA 1
ATOM 1896 C C . VAL A 1 235 ? 8.054 7.847 11.853 1.00 83.69 235 VAL A C 1
ATOM 1898 O O . VAL A 1 235 ? 8.095 6.813 12.513 1.00 83.69 235 VAL A O 1
ATOM 1901 N N . ASN A 1 236 ? 8.983 8.800 11.978 1.00 83.44 236 ASN A N 1
ATOM 1902 C CA . ASN A 1 236 ? 10.098 8.671 12.920 1.00 83.44 236 ASN A CA 1
ATOM 1903 C C . ASN A 1 236 ? 9.611 8.574 14.373 1.00 83.44 236 ASN A C 1
ATOM 1905 O O . ASN A 1 236 ? 10.131 7.763 15.134 1.00 83.44 236 ASN A O 1
ATOM 1909 N N . GLN A 1 237 ? 8.605 9.366 14.750 1.00 82.31 237 GLN A N 1
ATOM 1910 C CA . GLN A 1 237 ? 8.002 9.304 16.081 1.00 82.31 237 GLN A CA 1
ATOM 1911 C C . GLN A 1 237 ? 7.347 7.937 16.331 1.00 82.31 237 GLN A C 1
ATOM 1913 O O . GLN A 1 237 ? 7.609 7.306 17.355 1.00 82.31 237 GLN A O 1
ATOM 1918 N N . LEU A 1 238 ? 6.576 7.431 15.365 1.00 82.88 238 LEU A N 1
ATOM 1919 C CA . LEU A 1 238 ? 5.941 6.111 15.445 1.00 82.88 238 LEU A CA 1
ATOM 1920 C C . LEU A 1 238 ? 6.968 4.972 15.504 1.00 82.88 238 LEU A C 1
ATOM 1922 O O . LEU A 1 238 ? 6.789 4.023 16.259 1.00 82.88 238 LEU A O 1
ATOM 1926 N N . ALA A 1 239 ? 8.077 5.077 14.769 1.00 79.81 239 ALA A N 1
ATOM 1927 C CA . ALA A 1 239 ? 9.149 4.080 14.778 1.00 79.81 239 ALA A CA 1
ATOM 1928 C C . ALA A 1 239 ? 9.878 3.982 16.133 1.00 79.81 239 ALA A C 1
ATOM 1930 O O . ALA A 1 239 ? 10.478 2.948 16.443 1.00 79.81 239 ALA A O 1
ATOM 1931 N N . THR A 1 240 ? 9.844 5.049 16.941 1.00 78.88 240 THR A N 1
ATOM 1932 C CA . THR A 1 240 ? 10.424 5.057 18.293 1.00 78.88 240 THR A CA 1
ATOM 1933 C C . THR A 1 240 ? 9.488 4.524 19.375 1.00 78.88 240 THR A C 1
ATOM 1935 O O . THR A 1 240 ? 9.970 4.200 20.461 1.00 78.88 240 THR A O 1
ATOM 1938 N N . GLU A 1 241 ? 8.191 4.379 19.094 1.00 76.19 241 GLU A N 1
ATOM 1939 C CA . GLU A 1 241 ? 7.218 3.849 20.050 1.00 76.19 241 GLU A CA 1
ATOM 1940 C C . GLU A 1 241 ? 7.465 2.353 20.305 1.00 76.19 241 GLU A C 1
ATOM 1942 O O . GLU A 1 241 ? 7.660 1.562 19.380 1.00 76.19 241 GLU A O 1
ATOM 1947 N N . ARG A 1 242 ? 7.494 1.951 21.581 1.00 70.69 242 ARG A N 1
ATOM 1948 C CA . ARG A 1 242 ? 7.828 0.570 21.988 1.00 70.69 242 ARG A CA 1
ATOM 1949 C C . ARG A 1 242 ? 6.760 -0.110 22.827 1.00 70.69 242 ARG A C 1
ATOM 1951 O O . ARG A 1 242 ? 6.862 -1.311 23.046 1.00 70.69 242 ARG A O 1
ATOM 1958 N N . GLN A 1 243 ? 5.791 0.642 23.325 1.00 74.44 243 GLN A N 1
ATOM 1959 C CA . GLN A 1 243 ? 4.842 0.171 24.324 1.00 74.44 243 GLN A CA 1
ATOM 1960 C C . GLN A 1 243 ? 3.428 0.031 23.756 1.00 74.44 243 GLN A C 1
ATOM 1962 O O . GLN A 1 243 ? 2.639 -0.744 24.283 1.00 74.44 243 GLN A O 1
ATOM 1967 N N . THR A 1 244 ? 3.108 0.772 22.694 1.00 80.88 244 THR A N 1
ATOM 1968 C CA . THR A 1 244 ? 1.821 0.691 21.991 1.00 80.88 244 THR A CA 1
ATOM 1969 C C . THR A 1 244 ? 1.995 -0.062 20.678 1.00 80.88 244 THR A C 1
ATOM 1971 O O . THR A 1 244 ? 2.907 0.239 19.906 1.00 80.88 244 THR A O 1
ATOM 1974 N N . GLN A 1 245 ? 1.115 -1.022 20.383 1.00 85.94 245 GLN A N 1
ATOM 1975 C CA . GLN A 1 245 ? 1.110 -1.667 19.073 1.00 85.94 245 GLN A CA 1
ATOM 1976 C C . GLN A 1 245 ? 0.518 -0.710 18.034 1.00 85.94 245 GLN A C 1
ATOM 1978 O O . GLN A 1 245 ? -0.645 -0.327 18.132 1.00 85.94 245 GLN A O 1
ATOM 1983 N N . VAL A 1 246 ? 1.310 -0.320 17.038 1.00 87.31 246 VAL A N 1
ATOM 1984 C CA . VAL A 1 246 ? 0.868 0.593 15.977 1.00 87.31 246 VAL A CA 1
ATOM 1985 C C . VAL A 1 246 ? 0.550 -0.203 14.714 1.00 87.31 246 VAL A C 1
ATOM 1987 O O . VAL A 1 246 ? 1.413 -0.907 14.190 1.00 87.31 246 VAL A O 1
ATOM 1990 N N . PHE A 1 247 ? -0.671 -0.055 14.211 1.00 89.56 247 PHE A N 1
ATOM 1991 C CA . PHE A 1 247 ? -1.086 -0.524 12.894 1.00 89.56 247 PHE A CA 1
ATOM 1992 C C . PHE A 1 247 ? -1.264 0.679 11.981 1.00 89.56 247 PHE A C 1
ATOM 1994 O O . PHE A 1 247 ? -1.912 1.655 12.358 1.00 89.56 247 PHE A O 1
ATOM 2001 N N . ILE A 1 248 ? -0.689 0.601 10.785 1.00 88.44 248 ILE A N 1
ATOM 2002 C CA . ILE A 1 248 ? -0.753 1.670 9.794 1.00 88.44 248 ILE A CA 1
ATOM 2003 C C . ILE A 1 248 ? -1.241 1.072 8.484 1.00 88.44 248 ILE A C 1
ATOM 2005 O O . ILE A 1 248 ? -0.595 0.177 7.939 1.00 88.44 248 ILE A O 1
ATOM 2009 N N . ALA A 1 249 ? -2.364 1.578 7.991 1.00 89.38 249 ALA A N 1
ATOM 2010 C CA . ALA A 1 249 ? -2.795 1.385 6.616 1.00 89.38 249 ALA A CA 1
ATOM 2011 C C . ALA A 1 249 ? -2.323 2.593 5.800 1.00 89.38 249 ALA A C 1
ATOM 2013 O O . ALA A 1 249 ? -2.556 3.733 6.196 1.00 89.38 249 ALA A O 1
ATOM 2014 N N . THR A 1 250 ? -1.608 2.353 4.704 1.00 84.69 250 THR A N 1
ATOM 2015 C CA . THR A 1 250 ? -0.978 3.406 3.898 1.00 84.69 250 THR A CA 1
ATOM 2016 C C . THR A 1 250 ? -0.848 2.952 2.450 1.00 84.69 250 THR A C 1
ATOM 2018 O O . THR A 1 250 ? -0.628 1.768 2.185 1.00 84.69 250 THR A O 1
ATOM 2021 N N . HIS A 1 251 ? -0.949 3.904 1.527 1.00 82.31 251 HIS A N 1
ATOM 2022 C CA . HIS A 1 251 ? -0.602 3.723 0.117 1.00 82.31 251 HIS A CA 1
ATOM 2023 C C . HIS A 1 251 ? 0.758 4.373 -0.220 1.00 82.31 251 HIS A C 1
ATOM 2025 O O . HIS A 1 251 ? 1.206 4.333 -1.363 1.00 82.31 251 HIS A O 1
ATOM 2031 N N . SER A 1 252 ? 1.444 4.956 0.770 1.00 79.62 252 SER A N 1
ATOM 2032 C CA . SER A 1 252 ? 2.699 5.692 0.611 1.00 79.62 252 SER A CA 1
ATOM 2033 C C . SER A 1 252 ? 3.935 4.806 0.772 1.00 79.62 252 SER A C 1
ATOM 2035 O O . SER A 1 252 ? 4.267 4.317 1.862 1.00 79.62 252 SER A O 1
ATOM 2037 N N . SER A 1 253 ? 4.699 4.665 -0.316 1.00 75.31 253 SER A N 1
ATOM 2038 C CA . SER A 1 253 ? 5.979 3.941 -0.336 1.00 75.31 253 SER A CA 1
ATOM 2039 C C . SER A 1 253 ? 6.979 4.517 0.678 1.00 75.31 253 SER A C 1
ATOM 2041 O O . SER A 1 253 ? 7.747 3.776 1.301 1.00 75.31 253 SER A O 1
ATOM 2043 N N . HIS A 1 254 ? 6.898 5.819 0.958 1.00 74.56 254 HIS A N 1
ATOM 2044 C CA . HIS A 1 254 ? 7.745 6.500 1.933 1.00 74.56 254 HIS A CA 1
ATOM 2045 C C . HIS A 1 254 ? 7.479 6.104 3.389 1.00 74.56 254 HIS A C 1
ATOM 2047 O O . HIS A 1 254 ? 8.399 6.175 4.208 1.00 74.56 254 HIS A O 1
ATOM 2053 N N . ILE A 1 255 ? 6.249 5.710 3.735 1.00 77.25 255 ILE A N 1
ATOM 2054 C CA . ILE A 1 255 ? 5.944 5.198 5.078 1.00 77.25 255 ILE A CA 1
ATOM 2055 C C . ILE A 1 255 ? 6.480 3.775 5.185 1.00 77.25 255 ILE A C 1
ATOM 2057 O O . ILE A 1 255 ? 7.205 3.455 6.129 1.00 77.25 255 ILE A O 1
ATOM 2061 N N . SER A 1 256 ? 6.185 2.951 4.176 1.00 70.81 256 SER A N 1
ATOM 2062 C CA . SER A 1 256 ? 6.586 1.544 4.161 1.00 70.81 256 SER A CA 1
ATOM 2063 C C . SER A 1 256 ? 8.104 1.353 4.241 1.00 70.81 256 SER A C 1
ATOM 2065 O O . SER A 1 256 ? 8.563 0.540 5.033 1.00 70.81 256 SER A O 1
ATOM 2067 N N . SER A 1 257 ? 8.894 2.150 3.515 1.00 68.00 257 SER A N 1
ATOM 2068 C CA . SER A 1 257 ? 10.360 2.018 3.472 1.00 68.00 257 SER A CA 1
ATOM 2069 C C . SER A 1 257 ? 11.074 2.533 4.721 1.00 68.00 257 SER A C 1
ATOM 2071 O O . SER A 1 257 ? 12.208 2.142 4.994 1.00 68.00 257 SER A O 1
ATOM 2073 N N . ARG A 1 258 ? 10.447 3.442 5.477 1.00 73.62 258 ARG A N 1
ATOM 2074 C CA . ARG A 1 258 ? 11.019 3.994 6.715 1.00 73.62 258 ARG A CA 1
ATOM 2075 C C . ARG A 1 258 ? 10.672 3.167 7.940 1.00 73.62 258 ARG A C 1
ATOM 2077 O O . ARG A 1 258 ? 11.400 3.220 8.931 1.00 73.62 258 ARG A O 1
ATOM 2084 N N . LEU A 1 259 ? 9.573 2.430 7.875 1.00 73.75 259 LEU A N 1
ATOM 2085 C CA . LEU A 1 259 ? 9.243 1.417 8.860 1.00 73.75 259 LEU A CA 1
ATOM 2086 C C . LEU A 1 259 ? 9.928 0.098 8.497 1.00 73.75 259 LEU A C 1
ATOM 2088 O O . LEU A 1 259 ? 10.464 -0.090 7.409 1.00 73.75 259 LEU A O 1
ATOM 2092 N N . ASP A 1 260 ? 9.948 -0.825 9.451 1.00 73.25 260 ASP A N 1
ATOM 2093 C CA . ASP A 1 260 ? 10.515 -2.149 9.224 1.00 73.25 260 ASP A CA 1
ATOM 2094 C C . ASP A 1 260 ? 9.619 -2.933 8.253 1.00 73.25 260 ASP A C 1
ATOM 2096 O O . ASP A 1 260 ? 8.635 -3.540 8.685 1.00 73.25 260 ASP A O 1
ATOM 2100 N N . LEU A 1 261 ? 9.956 -2.925 6.952 1.00 71.81 261 LEU A N 1
ATOM 2101 C CA . LEU A 1 261 ? 9.186 -3.617 5.910 1.00 71.81 261 LEU A CA 1
ATOM 2102 C C . LEU A 1 261 ? 8.962 -5.091 6.229 1.00 71.81 261 LEU A C 1
ATOM 2104 O O . LEU A 1 261 ? 7.960 -5.628 5.791 1.00 71.81 261 LEU A O 1
ATOM 2108 N N . ARG A 1 262 ? 9.810 -5.752 7.029 1.00 73.00 262 ARG A N 1
ATOM 2109 C CA . ARG A 1 262 ? 9.598 -7.157 7.436 1.00 73.00 262 ARG A CA 1
ATOM 2110 C C . ARG A 1 262 ? 8.303 -7.362 8.230 1.00 73.00 262 ARG A C 1
ATOM 2112 O O . ARG A 1 262 ? 7.849 -8.494 8.363 1.00 73.00 262 ARG A O 1
ATOM 2119 N N . LYS A 1 263 ? 7.732 -6.284 8.773 1.00 79.31 263 LYS A N 1
ATOM 2120 C CA . LYS A 1 263 ? 6.439 -6.253 9.471 1.00 79.31 263 LYS A CA 1
ATOM 2121 C C . LYS A 1 263 ? 5.290 -5.795 8.569 1.00 79.31 263 LYS A C 1
ATOM 2123 O O . LYS A 1 263 ? 4.153 -5.747 9.030 1.00 79.31 263 LYS A O 1
ATOM 2128 N N . ALA A 1 264 ? 5.576 -5.422 7.322 1.00 81.81 264 ALA A N 1
ATOM 2129 C CA . ALA A 1 264 ? 4.567 -4.994 6.371 1.00 81.81 264 ALA A CA 1
ATOM 2130 C C . ALA A 1 264 ? 3.808 -6.200 5.809 1.00 81.81 264 ALA A C 1
ATOM 2132 O O . ALA A 1 264 ? 4.382 -7.252 5.510 1.00 81.81 264 ALA A O 1
ATOM 2133 N N . ILE A 1 265 ? 2.505 -5.995 5.652 1.00 87.12 265 ILE A N 1
ATOM 2134 C CA . ILE A 1 265 ? 1.585 -6.922 5.009 1.00 87.12 265 ILE A CA 1
ATOM 2135 C C . ILE A 1 265 ? 1.148 -6.244 3.717 1.00 87.12 265 ILE A C 1
ATOM 2137 O O . ILE A 1 265 ? 0.432 -5.245 3.752 1.00 87.12 265 ILE A O 1
ATOM 2141 N N . LEU A 1 266 ? 1.614 -6.756 2.582 1.00 83.38 266 LEU A N 1
ATOM 2142 C CA . LEU A 1 266 ? 1.211 -6.259 1.274 1.00 83.38 266 LEU A CA 1
ATOM 2143 C C . LEU A 1 266 ? -0.101 -6.930 0.882 1.00 83.38 266 LEU A C 1
ATOM 2145 O O . LEU A 1 266 ? -0.182 -8.156 0.817 1.00 83.38 266 LEU A O 1
ATOM 2149 N N . LEU A 1 267 ? -1.137 -6.136 0.632 1.00 79.44 267 LEU A N 1
ATOM 2150 C CA . LEU A 1 267 ? -2.433 -6.643 0.192 1.00 79.44 267 LEU A CA 1
ATOM 2151 C C . LEU A 1 267 ? -2.395 -6.866 -1.326 1.00 79.44 267 LEU A C 1
ATOM 2153 O O . LEU A 1 267 ? -2.695 -5.961 -2.099 1.00 79.44 267 LEU A O 1
ATOM 2157 N N . GLY A 1 268 ? -1.980 -8.066 -1.739 1.00 70.25 268 GLY A N 1
ATOM 2158 C CA . GLY A 1 268 ? -2.017 -8.496 -3.136 1.00 70.25 268 GLY A CA 1
ATOM 2159 C C . GLY A 1 268 ? -3.433 -8.845 -3.606 1.00 70.25 268 GLY A C 1
ATOM 2160 O O . GLY A 1 268 ? -4.376 -8.923 -2.816 1.00 70.25 268 GLY A O 1
ATOM 2161 N N . ALA A 1 269 ? -3.589 -9.094 -4.909 1.00 69.31 269 ALA A N 1
ATOM 2162 C CA . ALA A 1 269 ? -4.895 -9.380 -5.510 1.00 69.31 269 ALA A CA 1
ATOM 2163 C C . ALA A 1 269 ? -5.522 -10.706 -5.035 1.00 69.31 269 ALA A C 1
ATOM 2165 O O . ALA A 1 269 ? -6.747 -10.816 -4.982 1.00 69.31 269 ALA A O 1
ATOM 2166 N N . THR A 1 270 ? -4.700 -11.713 -4.723 1.00 70.25 270 THR A N 1
ATOM 2167 C CA . THR A 1 270 ? -5.157 -13.063 -4.350 1.00 70.25 270 THR A CA 1
ATOM 2168 C C . THR A 1 270 ? -5.034 -13.336 -2.857 1.00 70.25 270 THR A C 1
ATOM 2170 O O . THR A 1 270 ? -5.927 -13.940 -2.264 1.00 70.25 270 THR A O 1
ATOM 2173 N N . ARG A 1 271 ? -3.944 -12.878 -2.235 1.00 77.88 271 ARG A N 1
ATOM 2174 C CA . ARG A 1 271 ? -3.678 -13.056 -0.807 1.00 77.88 271 ARG A CA 1
ATOM 2175 C C . ARG A 1 271 ? -2.826 -11.915 -0.246 1.00 77.88 271 ARG A C 1
ATOM 2177 O O . ARG A 1 271 ? -2.076 -11.285 -0.996 1.00 77.88 271 ARG A O 1
ATOM 2184 N N . PRO A 1 272 ? -2.875 -11.680 1.076 1.00 82.94 272 PRO A N 1
ATOM 2185 C CA . PRO A 1 272 ? -1.844 -10.900 1.738 1.00 82.94 272 PRO A CA 1
ATOM 2186 C C . PRO A 1 272 ? -0.488 -11.611 1.618 1.00 82.94 272 PRO A C 1
ATOM 2188 O O . PRO A 1 272 ? -0.392 -12.830 1.790 1.00 82.94 272 PRO A O 1
ATOM 2191 N N . VAL A 1 273 ? 0.556 -10.838 1.342 1.00 80.94 273 VAL A N 1
ATOM 2192 C CA . VAL A 1 273 ? 1.947 -11.294 1.318 1.00 80.94 273 VAL A CA 1
ATOM 2193 C C . VAL A 1 273 ? 2.687 -10.631 2.463 1.00 80.94 273 VAL A C 1
ATOM 2195 O O . VAL A 1 273 ? 2.719 -9.404 2.582 1.00 80.94 273 VAL A O 1
ATOM 2198 N N . LEU A 1 274 ? 3.283 -11.455 3.317 1.00 83.06 274 LEU A N 1
ATOM 2199 C CA . LEU A 1 274 ? 4.151 -10.977 4.379 1.00 83.06 274 LEU A CA 1
ATOM 2200 C C . LEU A 1 274 ? 5.555 -10.783 3.808 1.00 83.06 274 LEU A C 1
ATOM 2202 O O . LEU A 1 274 ? 6.120 -11.682 3.194 1.00 83.06 274 LEU A O 1
ATOM 2206 N N . MET A 1 275 ? 6.162 -9.622 4.035 1.00 76.44 275 MET A N 1
ATOM 2207 C CA . MET A 1 275 ? 7.508 -9.334 3.513 1.00 76.44 275 MET A CA 1
ATOM 2208 C C . MET A 1 275 ? 8.610 -10.231 4.098 1.00 76.44 275 MET A C 1
ATOM 2210 O O . MET A 1 275 ? 9.721 -10.259 3.574 1.00 76.44 275 MET A O 1
ATOM 2214 N N . ASN A 1 276 ? 8.328 -10.966 5.175 1.00 79.25 276 ASN A N 1
ATOM 2215 C CA . ASN A 1 276 ? 9.225 -11.992 5.704 1.00 79.25 276 ASN A CA 1
ATOM 2216 C C . ASN A 1 276 ? 9.220 -13.298 4.878 1.00 79.25 276 ASN A C 1
ATOM 2218 O O . ASN A 1 276 ? 10.072 -14.147 5.122 1.00 79.25 276 ASN A O 1
ATOM 2222 N N . GLU A 1 277 ? 8.306 -13.453 3.910 1.00 82.50 277 GLU A N 1
ATOM 2223 C CA . GLU A 1 277 ? 8.303 -14.546 2.926 1.00 82.50 277 GLU A CA 1
ATOM 2224 C C . GLU A 1 277 ? 9.342 -14.327 1.807 1.00 82.50 277 GLU A C 1
ATOM 2226 O O . GLU A 1 277 ? 9.681 -15.266 1.088 1.00 82.50 277 GLU A O 1
ATOM 2231 N N . LEU A 1 278 ? 9.863 -13.102 1.649 1.00 81.19 278 LEU A N 1
ATOM 2232 C CA . LEU A 1 278 ? 10.940 -12.791 0.705 1.00 81.19 278 LEU A CA 1
ATOM 2233 C C . LEU A 1 278 ? 12.297 -13.286 1.214 1.00 81.19 278 LEU A C 1
ATOM 2235 O O . LEU A 1 278 ? 12.539 -13.396 2.418 1.00 81.19 278 LEU A O 1
ATOM 2239 N N . SER A 1 279 ? 13.241 -13.479 0.287 1.00 85.56 279 SER A N 1
ATOM 2240 C CA . SER A 1 279 ? 14.637 -13.703 0.661 1.00 85.56 279 SER A CA 1
ATOM 2241 C C . SER A 1 279 ? 15.168 -12.521 1.486 1.00 85.56 279 SER A C 1
ATOM 2243 O O . SER A 1 279 ? 14.831 -11.359 1.235 1.00 85.56 279 SER A O 1
ATOM 2245 N N . ALA A 1 280 ? 16.025 -12.803 2.473 1.00 83.88 280 ALA A N 1
ATOM 2246 C CA . ALA A 1 280 ? 16.563 -11.775 3.369 1.00 83.88 280 ALA A CA 1
ATOM 2247 C C . ALA A 1 280 ? 17.266 -10.642 2.602 1.00 83.88 280 ALA A C 1
ATOM 2249 O O . ALA A 1 280 ? 17.175 -9.474 2.982 1.00 83.88 280 ALA A O 1
ATOM 2250 N N . GLU A 1 281 ? 17.926 -10.977 1.494 1.00 85.94 281 GLU A N 1
ATOM 2251 C CA . GLU A 1 281 ? 18.560 -10.003 0.614 1.00 85.94 281 GLU A CA 1
ATOM 2252 C C . GLU A 1 281 ? 17.549 -9.126 -0.138 1.00 85.94 281 GLU A C 1
ATOM 2254 O O . GLU A 1 281 ? 17.757 -7.916 -0.239 1.00 85.94 281 GLU A O 1
ATOM 2259 N N . THR A 1 282 ? 16.449 -9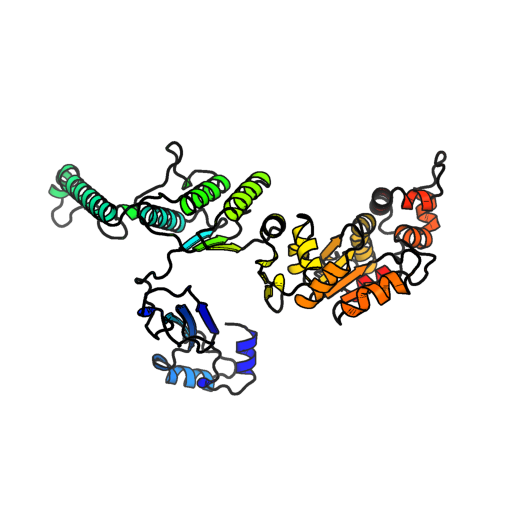.700 -0.640 1.00 85.94 282 THR A N 1
ATOM 2260 C CA . THR A 1 282 ? 15.394 -8.947 -1.336 1.00 85.94 282 THR A CA 1
ATOM 2261 C C . THR A 1 282 ? 14.625 -8.047 -0.382 1.00 85.94 282 THR A C 1
ATOM 2263 O O . THR A 1 282 ? 14.426 -6.868 -0.676 1.00 85.94 282 THR A O 1
ATOM 2266 N N . ALA A 1 283 ? 14.295 -8.543 0.810 1.00 80.69 283 ALA A N 1
ATOM 2267 C CA . ALA A 1 283 ? 13.730 -7.713 1.866 1.00 80.69 283 ALA A CA 1
ATOM 2268 C C . ALA A 1 283 ? 14.682 -6.558 2.237 1.00 80.69 283 ALA A C 1
ATOM 2270 O O . ALA A 1 283 ? 14.257 -5.408 2.346 1.00 80.69 283 ALA A O 1
ATOM 2271 N N . ALA A 1 284 ? 15.986 -6.832 2.382 1.00 80.62 284 ALA A N 1
ATOM 2272 C CA . ALA A 1 284 ? 16.983 -5.805 2.682 1.00 80.62 284 ALA A CA 1
ATOM 2273 C C . ALA A 1 284 ? 17.146 -4.772 1.559 1.00 80.62 284 ALA A C 1
ATOM 2275 O O . ALA A 1 284 ? 17.354 -3.599 1.859 1.00 80.62 284 ALA A O 1
ATOM 2276 N N . PHE A 1 285 ? 17.043 -5.176 0.291 1.00 83.31 285 PHE A N 1
ATOM 2277 C CA . PHE A 1 285 ? 17.051 -4.256 -0.848 1.00 83.31 285 PHE A CA 1
ATOM 2278 C C . PHE A 1 285 ? 15.907 -3.242 -0.741 1.00 83.31 285 PHE A C 1
ATOM 2280 O O . PHE A 1 285 ? 16.154 -2.036 -0.759 1.00 83.31 285 PHE A O 1
ATOM 2287 N N . PHE A 1 286 ? 14.681 -3.722 -0.522 1.00 78.44 286 PHE A N 1
ATOM 2288 C CA . PHE A 1 286 ? 13.508 -2.860 -0.406 1.00 78.44 286 PHE A CA 1
ATOM 2289 C C . PHE A 1 286 ? 13.530 -1.957 0.834 1.00 78.44 286 PHE A C 1
ATOM 2291 O O . PHE A 1 286 ? 13.058 -0.827 0.766 1.00 78.44 286 PHE A O 1
ATOM 2298 N N . MET A 1 287 ? 14.154 -2.393 1.934 1.00 72.94 287 MET A N 1
ATOM 2299 C CA . MET A 1 287 ? 14.351 -1.552 3.126 1.00 72.94 287 MET A CA 1
ATOM 2300 C C . MET A 1 287 ? 15.413 -0.456 2.943 1.00 72.94 287 MET A C 1
ATOM 2302 O O . MET A 1 287 ? 15.375 0.553 3.642 1.00 72.94 287 MET A O 1
ATOM 2306 N N . LYS A 1 288 ? 16.399 -0.651 2.057 1.00 72.06 288 LYS A N 1
ATOM 2307 C CA . LYS A 1 288 ? 17.547 0.264 1.924 1.00 72.06 288 LYS A CA 1
ATOM 2308 C C . LYS A 1 288 ? 17.247 1.527 1.119 1.00 72.06 288 LYS A C 1
ATOM 2310 O O . LYS A 1 288 ? 17.922 2.529 1.348 1.00 72.06 288 LYS A O 1
ATOM 2315 N N . ALA A 1 289 ? 16.281 1.497 0.203 1.00 65.00 289 ALA A N 1
ATOM 2316 C CA . ALA A 1 289 ? 15.971 2.638 -0.654 1.00 65.00 289 ALA A CA 1
ATOM 2317 C C . ALA A 1 289 ? 14.478 3.017 -0.566 1.00 65.00 289 ALA A C 1
ATOM 2319 O O . ALA A 1 289 ? 13.620 2.205 -0.914 1.00 65.00 289 ALA A O 1
ATOM 2320 N N . PRO A 1 290 ? 14.163 4.249 -0.110 1.00 56.78 290 PRO A N 1
ATOM 2321 C CA . PRO A 1 290 ? 12.794 4.755 -0.009 1.00 56.78 290 PRO A CA 1
ATOM 2322 C C . PRO A 1 290 ? 12.037 4.859 -1.330 1.00 56.78 290 PRO A C 1
ATOM 2324 O O . PRO A 1 290 ? 10.810 4.893 -1.312 1.00 56.78 290 PRO A O 1
ATOM 2327 N N . ASP A 1 291 ? 12.781 4.924 -2.432 1.00 62.03 291 ASP A N 1
ATOM 2328 C CA . ASP A 1 291 ? 12.278 5.177 -3.784 1.00 62.03 291 ASP A CA 1
ATOM 2329 C C . ASP A 1 291 ? 12.093 3.875 -4.578 1.00 62.03 291 ASP A C 1
ATOM 2331 O O . ASP A 1 291 ? 11.784 3.885 -5.764 1.00 62.03 291 ASP A O 1
ATOM 2335 N N . ASN A 1 292 ? 12.280 2.722 -3.931 1.00 68.06 292 ASN A N 1
ATOM 2336 C CA . ASN A 1 292 ? 11.905 1.457 -4.532 1.00 68.06 292 ASN A CA 1
ATOM 2337 C C . ASN A 1 292 ? 10.377 1.418 -4.560 1.00 68.06 292 ASN A C 1
ATOM 2339 O O . ASN A 1 292 ? 9.758 1.324 -3.499 1.00 68.06 292 ASN A O 1
ATOM 2343 N N . ASN A 1 293 ? 9.786 1.495 -5.751 1.00 75.38 293 ASN A N 1
ATOM 2344 C CA . ASN A 1 293 ? 8.346 1.516 -6.038 1.00 75.38 293 ASN A CA 1
ATOM 2345 C C . ASN A 1 293 ? 7.627 0.203 -5.641 1.00 75.38 293 ASN A C 1
ATOM 2347 O O . ASN A 1 293 ? 6.869 -0.370 -6.411 1.00 75.38 293 ASN A O 1
ATOM 2351 N N . VAL A 1 294 ? 7.878 -0.319 -4.436 1.00 80.06 294 VAL A N 1
ATOM 2352 C CA . VAL A 1 294 ? 7.411 -1.612 -3.916 1.00 80.06 294 VAL A CA 1
ATOM 2353 C C . VAL A 1 294 ? 5.912 -1.626 -3.733 1.00 80.06 294 VAL A C 1
ATOM 2355 O O . VAL A 1 294 ? 5.276 -2.601 -4.111 1.00 80.06 294 VAL A O 1
ATOM 2358 N N . LEU A 1 295 ? 5.344 -0.567 -3.145 1.00 78.81 295 LEU A N 1
ATOM 2359 C CA . LEU A 1 295 ? 3.894 -0.484 -2.986 1.00 78.81 295 LEU A CA 1
ATOM 2360 C C . LEU A 1 295 ? 3.209 -0.333 -4.341 1.00 78.81 295 LEU A C 1
ATOM 2362 O O . LEU A 1 295 ? 2.243 -1.039 -4.595 1.00 78.81 295 LEU A O 1
ATOM 2366 N N . GLU A 1 296 ? 3.737 0.511 -5.230 1.00 81.19 296 GLU A N 1
ATOM 2367 C CA . GLU A 1 296 ? 3.204 0.647 -6.590 1.00 81.19 296 GLU A CA 1
ATOM 2368 C C . GLU A 1 296 ? 3.247 -0.689 -7.336 1.00 81.19 296 GLU A C 1
ATOM 2370 O O . GLU A 1 296 ? 2.239 -1.133 -7.880 1.00 81.19 296 GLU A O 1
ATOM 2375 N N . PHE A 1 297 ? 4.387 -1.384 -7.272 1.00 87.38 297 PHE A N 1
ATOM 2376 C CA . PHE A 1 297 ? 4.543 -2.727 -7.813 1.00 87.38 297 PHE A CA 1
ATOM 2377 C C . PHE A 1 297 ? 3.528 -3.692 -7.205 1.00 87.38 297 PHE A C 1
ATOM 2379 O O . PHE A 1 297 ? 2.922 -4.476 -7.930 1.00 87.38 297 PHE A O 1
ATOM 2386 N N . ALA A 1 298 ? 3.339 -3.648 -5.884 1.00 83.12 298 ALA A N 1
ATOM 2387 C CA . ALA A 1 298 ? 2.477 -4.586 -5.186 1.00 83.12 298 ALA A CA 1
ATOM 2388 C C . ALA A 1 298 ? 0.991 -4.395 -5.504 1.00 83.12 298 ALA A C 1
ATOM 2390 O O . ALA A 1 298 ? 0.245 -5.372 -5.552 1.00 83.12 298 ALA A O 1
ATOM 2391 N N . LEU A 1 299 ? 0.579 -3.149 -5.742 1.00 80.25 299 LEU A N 1
ATOM 2392 C CA . LEU A 1 299 ? -0.792 -2.779 -6.084 1.00 80.25 299 LEU A CA 1
ATOM 2393 C C . LEU A 1 299 ? -1.099 -2.966 -7.580 1.00 80.25 299 LEU A C 1
ATOM 2395 O O . LEU A 1 299 ? -2.264 -3.122 -7.957 1.00 80.25 299 LEU A O 1
ATOM 2399 N N . ALA A 1 300 ? -0.079 -2.980 -8.439 1.00 86.44 300 ALA A N 1
ATOM 2400 C CA . ALA A 1 300 ? -0.238 -3.145 -9.877 1.00 86.44 300 ALA A CA 1
ATOM 2401 C C . ALA A 1 300 ? -0.506 -4.606 -10.278 1.00 86.44 300 ALA A C 1
ATOM 2403 O O . ALA A 1 300 ? 0.227 -5.528 -9.930 1.00 86.44 300 ALA A O 1
ATOM 2404 N N . ARG A 1 301 ? -1.546 -4.832 -11.092 1.00 86.69 301 ARG A N 1
ATOM 2405 C CA . ARG A 1 301 ? -1.885 -6.177 -11.605 1.00 86.69 301 ARG A CA 1
ATOM 2406 C C . ARG A 1 301 ? -0.938 -6.650 -12.707 1.00 86.69 301 ARG A C 1
ATOM 2408 O O . ARG A 1 301 ? -0.650 -7.847 -12.807 1.00 86.69 301 ARG A O 1
ATOM 2415 N N . ARG A 1 302 ? -0.524 -5.720 -13.566 1.00 94.44 302 ARG A N 1
ATOM 2416 C CA . ARG A 1 302 ? 0.379 -5.938 -14.696 1.00 94.44 302 ARG A CA 1
ATOM 2417 C C . ARG A 1 302 ? 1.489 -4.907 -14.594 1.00 94.44 302 ARG A C 1
ATOM 2419 O O . ARG A 1 302 ? 1.193 -3.720 -14.490 1.00 94.44 302 ARG A O 1
ATOM 2426 N N . VAL A 1 303 ? 2.735 -5.359 -14.600 1.00 95.56 303 VAL A N 1
ATOM 2427 C CA . VAL A 1 303 ? 3.901 -4.490 -14.451 1.00 95.56 303 VAL A CA 1
ATOM 2428 C C . VAL A 1 303 ? 4.857 -4.704 -15.610 1.00 95.56 303 VAL A C 1
ATOM 2430 O O . VAL A 1 303 ? 5.225 -5.837 -15.920 1.00 95.56 303 VAL A O 1
ATOM 2433 N N . LEU A 1 304 ? 5.284 -3.608 -16.219 1.00 97.19 304 LEU A N 1
ATOM 2434 C CA . LEU A 1 304 ? 6.398 -3.574 -17.148 1.00 97.19 304 LEU A CA 1
ATOM 2435 C C . LEU A 1 304 ? 7.600 -2.951 -16.433 1.00 97.19 304 LEU A C 1
ATOM 2437 O O . LEU A 1 304 ? 7.611 -1.758 -16.137 1.00 97.19 304 LEU A O 1
ATOM 2441 N N . LEU A 1 305 ? 8.590 -3.777 -16.108 1.00 96.31 305 LEU A N 1
ATOM 2442 C CA . LEU A 1 305 ? 9.843 -3.329 -15.514 1.00 96.31 305 LEU A CA 1
ATOM 2443 C C . LEU A 1 305 ? 10.794 -2.905 -16.624 1.00 96.31 305 LEU A C 1
ATOM 2445 O O . LEU A 1 305 ? 11.028 -3.675 -17.557 1.00 96.31 305 LEU A O 1
ATOM 2449 N N . VAL A 1 306 ? 11.376 -1.723 -16.481 1.00 95.44 306 VAL A N 1
ATOM 2450 C CA . VAL A 1 306 ? 12.386 -1.194 -17.398 1.00 95.44 306 VAL A CA 1
ATOM 2451 C C . VAL A 1 306 ? 13.644 -0.807 -16.633 1.00 95.44 306 VAL A C 1
ATOM 2453 O O . VAL A 1 306 ? 13.584 -0.480 -15.445 1.00 95.44 306 VAL A O 1
ATOM 2456 N N . GLU A 1 307 ? 14.796 -0.891 -17.290 1.00 92.00 307 GLU A N 1
ATOM 2457 C CA . GLU A 1 307 ? 16.095 -0.705 -16.643 1.00 92.00 307 GLU A CA 1
ATOM 2458 C C . GLU A 1 307 ? 16.335 0.738 -16.192 1.00 92.00 307 GLU A C 1
ATOM 2460 O O . GLU A 1 307 ? 16.745 0.951 -15.045 1.00 92.00 307 GLU A O 1
ATOM 2465 N N . GLY A 1 308 ? 16.039 1.719 -17.047 1.00 90.94 308 GLY A N 1
ATOM 2466 C CA . GLY A 1 308 ? 16.294 3.125 -16.765 1.00 90.94 308 GLY A CA 1
ATOM 2467 C C . GLY A 1 308 ? 15.284 4.091 -17.379 1.00 90.94 308 GLY A C 1
ATOM 2468 O O . GLY A 1 308 ? 14.201 3.724 -17.839 1.00 90.94 308 GLY A O 1
ATOM 2469 N N . ASP A 1 309 ? 15.658 5.370 -17.332 1.00 91.88 309 ASP A N 1
ATOM 2470 C CA . ASP A 1 309 ? 14.793 6.478 -17.739 1.00 91.88 309 ASP A CA 1
ATOM 2471 C C . ASP A 1 309 ? 14.563 6.514 -19.256 1.00 91.88 309 ASP A C 1
ATOM 2473 O O . ASP A 1 309 ? 13.507 6.946 -19.703 1.00 91.88 309 ASP A O 1
ATOM 2477 N N . ALA A 1 310 ? 15.530 6.064 -20.063 1.00 93.06 310 ALA A N 1
ATOM 2478 C CA . ALA A 1 310 ? 15.428 6.115 -21.522 1.00 93.06 310 ALA A CA 1
ATOM 2479 C C . ALA A 1 310 ? 14.287 5.228 -22.042 1.00 93.06 310 ALA A C 1
ATOM 2481 O O . ALA A 1 310 ? 13.476 5.667 -22.859 1.00 93.06 310 ALA A O 1
ATOM 2482 N N . GLU A 1 311 ? 14.192 4.007 -21.521 1.00 94.25 311 GLU A N 1
ATOM 2483 C CA . GLU A 1 311 ? 13.090 3.092 -21.781 1.00 94.25 311 GLU A CA 1
ATOM 2484 C C . GLU A 1 311 ? 11.787 3.657 -21.219 1.00 94.25 311 GLU A C 1
ATOM 2486 O O . GLU A 1 311 ? 10.787 3.705 -21.931 1.00 94.25 311 GLU A O 1
ATOM 2491 N N . PHE A 1 312 ? 11.798 4.133 -19.969 1.00 94.25 312 PHE A N 1
ATOM 2492 C CA . PHE A 1 312 ? 10.610 4.692 -19.320 1.00 94.25 312 PHE A CA 1
ATOM 2493 C C . PHE A 1 312 ? 9.975 5.819 -20.148 1.00 94.25 312 PHE A C 1
ATOM 2495 O O . PHE A 1 312 ? 8.768 5.812 -20.369 1.00 94.25 312 PHE A O 1
ATOM 2502 N N . ILE A 1 313 ? 10.795 6.732 -20.680 1.00 93.81 313 ILE A N 1
ATOM 2503 C CA . ILE A 1 313 ? 10.361 7.864 -21.512 1.00 93.81 313 ILE A CA 1
ATOM 2504 C C . ILE A 1 313 ? 9.697 7.405 -22.821 1.00 93.81 313 ILE A C 1
ATOM 2506 O O . ILE A 1 313 ? 8.747 8.036 -23.280 1.00 93.81 313 ILE A O 1
ATOM 2510 N N . LEU A 1 314 ? 10.202 6.346 -23.463 1.00 95.31 314 LEU A N 1
ATOM 2511 C CA . LEU A 1 314 ? 9.768 5.954 -24.812 1.00 95.31 314 LEU A CA 1
ATOM 2512 C C . LEU A 1 314 ? 8.693 4.865 -24.838 1.00 95.31 314 LEU A C 1
ATOM 2514 O O . LEU A 1 314 ? 7.973 4.746 -25.831 1.00 95.31 314 LEU A O 1
ATOM 2518 N N . ILE A 1 315 ? 8.559 4.075 -23.775 1.00 95.06 315 ILE A N 1
ATOM 2519 C CA . ILE A 1 315 ? 7.651 2.925 -23.753 1.00 95.06 315 ILE A CA 1
ATOM 2520 C C . ILE A 1 315 ? 6.185 3.330 -23.911 1.00 95.06 315 ILE A C 1
ATOM 2522 O O . ILE A 1 315 ? 5.461 2.645 -24.632 1.00 95.06 315 ILE A O 1
ATOM 2526 N N . GLU A 1 316 ? 5.747 4.441 -23.313 1.00 92.31 316 GLU A N 1
ATOM 2527 C CA . GLU A 1 316 ? 4.381 4.952 -23.507 1.00 92.31 316 GLU A CA 1
ATOM 2528 C C . GLU A 1 316 ? 4.104 5.254 -24.988 1.00 92.31 316 GLU A C 1
ATOM 2530 O O . GLU A 1 316 ? 3.076 4.845 -25.535 1.00 92.31 316 GLU A O 1
ATOM 2535 N N . ALA A 1 317 ? 5.058 5.891 -25.675 1.00 93.19 317 ALA A N 1
ATOM 2536 C CA . ALA A 1 317 ? 4.949 6.183 -27.101 1.00 93.19 317 ALA A CA 1
ATOM 2537 C C . ALA A 1 317 ? 4.957 4.912 -27.959 1.00 93.19 317 ALA A C 1
ATOM 2539 O O . ALA A 1 317 ? 4.179 4.807 -28.908 1.00 93.19 317 ALA A O 1
ATOM 2540 N N . PHE A 1 318 ? 5.785 3.920 -27.619 1.00 95.69 318 PHE A N 1
ATOM 2541 C CA . PHE A 1 318 ? 5.775 2.622 -28.297 1.00 95.69 318 PHE A CA 1
ATOM 2542 C C . PHE A 1 318 ? 4.446 1.892 -28.107 1.00 95.69 318 PHE A C 1
ATOM 2544 O O . PHE A 1 318 ? 3.906 1.348 -29.070 1.00 95.69 318 PHE A O 1
ATOM 2551 N N . TYR A 1 319 ? 3.879 1.927 -26.901 1.00 95.31 319 TYR A N 1
ATOM 2552 C CA . TYR A 1 319 ? 2.578 1.333 -26.611 1.00 95.31 319 TYR A CA 1
ATOM 2553 C C . TYR A 1 319 ? 1.471 1.979 -27.449 1.00 95.31 319 TYR A C 1
ATOM 2555 O O . TYR A 1 319 ? 0.719 1.282 -28.137 1.00 95.31 319 TYR A O 1
ATOM 2563 N N . HIS A 1 320 ? 1.418 3.314 -27.458 1.00 93.19 320 HIS A N 1
ATOM 2564 C CA . HIS A 1 320 ? 0.442 4.063 -28.242 1.00 93.19 320 HIS A CA 1
ATOM 2565 C C . HIS A 1 320 ? 0.600 3.808 -29.741 1.00 93.19 320 HIS A C 1
ATOM 2567 O O . HIS A 1 320 ? -0.385 3.599 -30.444 1.00 93.19 320 HIS A O 1
ATOM 2573 N N . ARG A 1 321 ? 1.834 3.741 -30.239 1.00 92.75 321 ARG A N 1
ATOM 2574 C CA . ARG A 1 321 ? 2.105 3.465 -31.650 1.00 92.75 321 ARG A CA 1
ATOM 2575 C C . ARG A 1 321 ? 1.661 2.070 -32.089 1.00 92.75 321 ARG A C 1
ATOM 2577 O O . ARG A 1 321 ? 1.160 1.918 -33.200 1.00 92.75 321 ARG A O 1
ATOM 2584 N N . LEU A 1 322 ? 1.846 1.061 -31.241 1.00 94.06 322 LEU A N 1
ATOM 2585 C CA . LEU A 1 322 ? 1.476 -0.320 -31.560 1.00 94.06 322 LEU A CA 1
ATOM 2586 C C . LEU A 1 322 ? -0.029 -0.582 -31.399 1.00 94.06 322 LEU A C 1
ATOM 2588 O O . LEU A 1 322 ? -0.587 -1.377 -32.156 1.00 94.06 322 LEU A O 1
ATOM 2592 N N . TYR A 1 323 ? -0.693 0.068 -30.435 1.00 94.69 323 TYR A N 1
ATOM 2593 C CA . TYR A 1 323 ? -2.060 -0.296 -30.028 1.00 94.69 323 TYR A CA 1
ATOM 2594 C C . TYR A 1 323 ? -3.089 0.842 -30.056 1.00 94.69 323 TYR A C 1
ATOM 2596 O O . TYR A 1 323 ? -4.277 0.578 -29.867 1.00 94.69 323 TYR A O 1
ATOM 2604 N N . GLY A 1 324 ? -2.673 2.089 -30.290 1.00 93.38 324 GLY A N 1
ATOM 2605 C CA . GLY A 1 324 ? -3.543 3.271 -30.299 1.00 93.38 324 GLY A CA 1
ATOM 2606 C C . GLY A 1 324 ? -4.167 3.598 -28.938 1.00 93.38 324 GLY A C 1
ATOM 2607 O O . GLY A 1 324 ? -5.276 4.129 -28.890 1.00 93.38 324 GLY A O 1
ATOM 2608 N N . ARG A 1 325 ? -3.512 3.198 -27.842 1.00 93.81 325 ARG A N 1
ATOM 2609 C CA . ARG A 1 325 ? -3.982 3.320 -26.453 1.00 93.81 325 ARG A CA 1
ATOM 2610 C C . ARG A 1 325 ? -2.829 3.613 -25.511 1.00 93.81 325 ARG A C 1
ATOM 2612 O O . ARG A 1 325 ? -1.680 3.371 -25.874 1.00 93.81 325 ARG A O 1
ATOM 2619 N N . ALA A 1 326 ? -3.136 4.091 -24.314 1.00 93.56 326 ALA A N 1
ATOM 2620 C CA . ALA A 1 326 ? -2.135 4.249 -23.273 1.00 93.56 326 ALA A CA 1
ATOM 2621 C C . ALA A 1 326 ? -1.978 2.936 -22.468 1.00 93.56 326 ALA A C 1
ATOM 2623 O O . ALA A 1 326 ? -2.933 2.153 -22.391 1.00 93.56 326 ALA A O 1
ATOM 2624 N N . PRO A 1 327 ? -0.803 2.650 -21.875 1.00 94.31 327 PRO A N 1
ATOM 2625 C CA . PRO A 1 327 ? -0.597 1.463 -21.038 1.00 94.31 327 PRO A CA 1
ATOM 2626 C C . PRO A 1 327 ? -1.636 1.318 -19.911 1.00 94.31 327 PRO A C 1
ATOM 2628 O O . PRO A 1 327 ? -2.058 0.202 -19.587 1.00 94.31 327 PRO A O 1
ATOM 2631 N N . GLU A 1 328 ? -2.095 2.440 -19.348 1.00 93.50 328 GLU A N 1
ATOM 2632 C CA . GLU A 1 328 ? -3.049 2.488 -18.236 1.00 93.50 328 GLU A CA 1
ATOM 2633 C C . GLU A 1 328 ? -4.438 1.982 -18.646 1.00 93.50 328 GLU A C 1
ATOM 2635 O O . GLU A 1 328 ? -5.130 1.377 -17.824 1.00 93.50 328 GLU A O 1
ATOM 2640 N N . ASP A 1 329 ? -4.823 2.154 -19.918 1.00 93.06 329 ASP A N 1
ATOM 2641 C CA . ASP A 1 329 ? -6.103 1.670 -20.458 1.00 93.06 329 ASP A CA 1
ATOM 2642 C C . ASP A 1 329 ? -6.205 0.138 -20.393 1.00 93.06 329 ASP A C 1
ATOM 2644 O O . ASP A 1 329 ? -7.293 -0.419 -20.223 1.00 93.06 329 ASP A O 1
ATOM 2648 N N . ASP A 1 330 ? -5.063 -0.546 -20.501 1.00 93.75 330 ASP A N 1
ATOM 2649 C CA . ASP A 1 330 ? -4.941 -2.001 -20.395 1.00 93.75 330 ASP A CA 1
ATOM 2650 C C . ASP A 1 330 ? -4.411 -2.434 -19.004 1.00 93.75 330 ASP A C 1
ATOM 2652 O O . ASP A 1 330 ? -4.090 -3.609 -18.774 1.00 93.75 330 ASP A O 1
ATOM 2656 N N . GLY A 1 331 ? -4.353 -1.496 -18.048 1.00 92.06 331 GLY A N 1
ATOM 2657 C CA . GLY A 1 331 ? -3.954 -1.721 -16.658 1.00 92.06 331 GLY A CA 1
ATOM 2658 C C . GLY A 1 331 ? -2.487 -2.116 -16.480 1.00 92.06 331 GLY A C 1
ATOM 2659 O O . GLY A 1 331 ? -2.179 -2.860 -15.544 1.00 92.06 331 GLY A O 1
ATOM 2660 N N . VAL A 1 332 ? -1.610 -1.686 -17.392 1.00 95.19 332 VAL A N 1
ATOM 2661 C CA . VAL A 1 332 ? -0.162 -1.922 -17.352 1.00 95.19 332 VAL A CA 1
ATOM 2662 C C . VAL A 1 332 ? 0.519 -0.750 -16.652 1.00 95.19 332 VAL A C 1
ATOM 2664 O O . VAL A 1 332 ? 0.452 0.376 -17.125 1.00 95.19 332 VAL A O 1
ATOM 2667 N N . HIS A 1 333 ? 1.198 -1.027 -15.537 1.00 94.25 333 HIS A N 1
ATOM 2668 C CA . HIS A 1 333 ? 2.006 -0.042 -14.815 1.00 94.25 333 HIS A CA 1
ATOM 2669 C C . HIS A 1 333 ? 3.477 -0.167 -15.215 1.00 94.25 333 HIS A C 1
ATOM 2671 O O . HIS A 1 333 ? 4.028 -1.271 -15.184 1.00 94.25 333 HIS A O 1
ATOM 2677 N N . ILE A 1 334 ? 4.123 0.938 -15.579 1.00 94.62 334 ILE A N 1
ATOM 2678 C CA . ILE A 1 334 ? 5.536 0.953 -15.978 1.00 94.62 334 ILE A CA 1
ATOM 2679 C C . ILE A 1 334 ? 6.379 1.376 -14.774 1.00 94.62 334 ILE A C 1
ATOM 2681 O O . ILE A 1 334 ? 6.094 2.385 -14.137 1.00 94.62 334 ILE A O 1
ATOM 2685 N N . ILE A 1 335 ? 7.427 0.614 -14.456 1.00 92.31 335 ILE A N 1
ATOM 2686 C CA . ILE A 1 335 ? 8.344 0.930 -13.354 1.00 92.31 335 ILE A CA 1
ATOM 2687 C C . ILE A 1 335 ? 9.782 0.897 -13.863 1.00 92.31 335 ILE A C 1
ATOM 2689 O O . ILE A 1 335 ? 10.294 -0.164 -14.230 1.00 92.31 335 ILE A O 1
ATOM 2693 N N . ALA A 1 336 ? 10.455 2.046 -13.808 1.00 91.62 336 ALA A N 1
ATOM 2694 C CA . ALA A 1 336 ? 11.903 2.125 -13.948 1.00 91.62 336 ALA A CA 1
ATOM 2695 C C . ALA A 1 336 ? 12.573 1.674 -12.645 1.00 91.62 336 ALA A C 1
ATOM 2697 O O . ALA A 1 336 ? 12.292 2.217 -11.574 1.00 91.62 336 ALA A O 1
ATOM 2698 N N . ILE A 1 337 ? 13.447 0.667 -12.717 1.00 88.12 337 ILE A N 1
ATOM 2699 C CA . ILE A 1 337 ? 14.117 0.129 -11.521 1.00 88.12 337 ILE A CA 1
ATOM 2700 C C . ILE A 1 337 ? 15.491 0.755 -11.253 1.00 88.12 337 ILE A C 1
ATOM 2702 O O . ILE A 1 337 ? 16.073 0.491 -10.198 1.00 88.12 337 ILE A O 1
ATOM 2706 N N . GLY A 1 338 ? 16.014 1.559 -12.184 1.00 81.69 338 GLY A N 1
ATOM 2707 C CA . GLY A 1 338 ? 17.284 2.270 -12.035 1.00 81.69 338 GLY A CA 1
ATOM 2708 C C . GLY A 1 338 ? 18.498 1.339 -11.970 1.00 81.69 338 GLY A C 1
ATOM 2709 O O . GLY A 1 338 ? 19.384 1.537 -11.136 1.00 81.69 338 GLY A O 1
ATOM 2710 N N . GLY A 1 339 ? 18.527 0.288 -12.797 1.00 83.94 339 GLY A N 1
ATOM 2711 C CA . GLY A 1 339 ? 19.636 -0.668 -12.883 1.00 83.94 339 GLY A CA 1
ATOM 2712 C C . GLY A 1 339 ? 19.201 -2.121 -13.089 1.00 83.94 339 GLY A C 1
ATOM 2713 O O . GLY A 1 339 ? 18.169 -2.409 -13.678 1.00 83.94 339 GLY A O 1
ATOM 2714 N N . THR A 1 340 ? 19.989 -3.074 -12.576 1.00 82.19 340 THR A N 1
ATOM 2715 C CA . THR A 1 340 ? 19.870 -4.513 -12.924 1.00 82.19 340 THR A CA 1
ATOM 2716 C C . THR A 1 340 ? 19.128 -5.361 -11.875 1.00 82.19 340 THR A C 1
ATOM 2718 O O . THR A 1 340 ? 19.184 -6.597 -11.870 1.00 82.19 340 THR A O 1
ATOM 2721 N N . SER A 1 341 ? 18.406 -4.706 -10.961 1.00 89.19 341 SER A N 1
ATOM 2722 C CA . SER A 1 341 ? 17.775 -5.319 -9.779 1.00 89.19 341 SER A CA 1
ATOM 2723 C C . SER A 1 341 ? 16.465 -6.075 -10.068 1.00 89.19 341 SER A C 1
ATOM 2725 O O . SER A 1 341 ? 15.703 -6.350 -9.140 1.00 89.19 341 SER A O 1
ATOM 2727 N N . PHE A 1 342 ? 16.206 -6.468 -11.323 1.00 92.38 342 PHE A N 1
ATOM 2728 C CA . PHE A 1 342 ? 14.984 -7.165 -11.764 1.00 92.38 342 PHE A CA 1
ATOM 2729 C C . PHE A 1 342 ? 14.647 -8.388 -10.914 1.00 92.38 342 PHE A C 1
ATOM 2731 O O . PHE A 1 342 ? 13.491 -8.592 -10.558 1.00 92.38 342 PHE A O 1
ATOM 2738 N N . ARG A 1 343 ? 15.663 -9.164 -10.511 1.00 93.19 343 ARG A N 1
ATOM 2739 C CA . ARG A 1 343 ? 15.495 -10.364 -9.677 1.00 93.19 343 ARG A CA 1
ATOM 2740 C C . ARG A 1 343 ? 14.655 -10.087 -8.427 1.00 93.19 343 ARG A C 1
ATOM 2742 O O . ARG A 1 343 ? 13.789 -10.882 -8.087 1.00 93.19 343 ARG A O 1
ATOM 2749 N N . ARG A 1 344 ? 14.882 -8.943 -7.772 1.00 91.00 344 ARG A N 1
ATOM 2750 C CA . ARG A 1 344 ? 14.198 -8.544 -6.531 1.00 91.00 344 ARG A CA 1
ATOM 2751 C C . ARG A 1 344 ? 12.699 -8.334 -6.758 1.00 91.00 344 ARG A C 1
ATOM 2753 O O . ARG A 1 344 ? 11.883 -8.797 -5.967 1.00 91.00 344 ARG A O 1
ATOM 2760 N N . TYR A 1 345 ? 12.346 -7.691 -7.868 1.00 91.50 345 TYR A N 1
ATOM 2761 C CA . TYR A 1 345 ? 10.958 -7.485 -8.274 1.00 91.50 345 TYR A CA 1
ATOM 2762 C C . TYR A 1 345 ? 10.306 -8.771 -8.796 1.00 91.50 345 TYR A C 1
ATOM 2764 O O . TYR A 1 345 ? 9.136 -9.000 -8.524 1.00 91.50 345 TYR A O 1
ATOM 2772 N N . LEU A 1 346 ? 11.048 -9.648 -9.479 1.00 93.62 346 LEU A N 1
ATOM 2773 C CA . LEU A 1 346 ? 10.544 -10.948 -9.941 1.00 93.62 346 LEU A CA 1
ATOM 2774 C C . LEU A 1 346 ? 10.255 -11.912 -8.777 1.00 93.62 346 LEU A C 1
ATOM 2776 O O . LEU A 1 346 ? 9.231 -12.592 -8.793 1.00 93.62 346 LEU A O 1
ATOM 2780 N N . GLU A 1 347 ? 11.095 -11.924 -7.734 1.00 91.31 347 GLU A N 1
ATOM 2781 C CA . GLU A 1 347 ? 10.806 -12.647 -6.483 1.00 91.31 347 GLU A CA 1
ATOM 2782 C C . GLU A 1 347 ? 9.492 -12.158 -5.854 1.00 91.31 347 GLU A C 1
ATOM 2784 O O . GLU A 1 347 ? 8.642 -12.965 -5.474 1.00 91.31 347 GLU A O 1
ATOM 2789 N N . LEU A 1 348 ? 9.288 -10.837 -5.805 1.00 88.06 348 LEU A N 1
ATOM 2790 C CA . LEU A 1 348 ? 8.056 -10.236 -5.295 1.00 88.06 348 LEU A CA 1
ATOM 2791 C C . LEU A 1 348 ? 6.842 -10.538 -6.195 1.00 88.06 348 LEU A C 1
ATOM 2793 O O . LEU A 1 348 ? 5.771 -10.867 -5.685 1.00 88.06 348 LEU A O 1
ATOM 2797 N N . ALA A 1 349 ? 7.017 -10.503 -7.521 1.00 90.56 349 ALA A N 1
ATOM 2798 C CA . ALA A 1 349 ?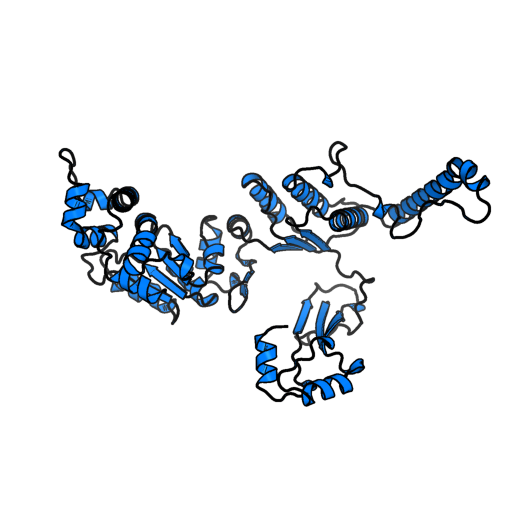 5.993 -10.842 -8.513 1.00 90.56 349 ALA A CA 1
ATOM 2799 C C . ALA A 1 349 ? 5.414 -12.233 -8.271 1.00 90.56 349 ALA A C 1
ATOM 2801 O O . ALA A 1 349 ? 4.202 -12.429 -8.322 1.00 90.56 349 ALA A O 1
ATOM 2802 N N . ARG A 1 350 ? 6.297 -13.198 -7.995 1.00 88.94 350 ARG A N 1
ATOM 2803 C CA . ARG A 1 350 ? 5.931 -14.594 -7.774 1.00 88.94 350 ARG A CA 1
ATOM 2804 C C . ARG A 1 350 ? 5.070 -14.771 -6.525 1.00 88.94 350 ARG A C 1
ATOM 2806 O O . ARG A 1 350 ? 4.172 -15.605 -6.539 1.00 88.94 350 ARG A O 1
ATOM 2813 N N . LEU A 1 351 ? 5.326 -14.002 -5.465 1.00 87.00 351 LEU A N 1
ATOM 2814 C CA . LEU A 1 351 ? 4.541 -14.073 -4.228 1.00 87.00 351 LEU A CA 1
ATOM 2815 C C . LEU A 1 351 ? 3.170 -13.406 -4.361 1.00 87.00 351 LEU A C 1
ATOM 2817 O O . LEU A 1 351 ? 2.198 -13.921 -3.810 1.00 87.00 351 LEU A O 1
ATOM 2821 N N . LEU A 1 352 ? 3.111 -12.273 -5.067 1.00 86.88 352 LEU A N 1
ATOM 2822 C CA . LEU A 1 352 ? 1.887 -11.490 -5.273 1.00 86.88 352 LEU A CA 1
ATOM 2823 C C . LEU A 1 352 ? 1.036 -11.978 -6.453 1.00 86.88 352 LEU A C 1
ATOM 2825 O O . LEU A 1 352 ? -0.111 -11.563 -6.598 1.00 86.88 352 LEU A O 1
ATOM 2829 N N . GLU A 1 353 ? 1.598 -12.858 -7.283 1.00 87.69 353 GLU A N 1
ATOM 2830 C CA . GLU A 1 353 ? 1.016 -13.343 -8.535 1.00 87.69 353 GLU A CA 1
ATOM 2831 C C . GLU A 1 353 ? 0.730 -12.225 -9.554 1.00 87.69 353 GLU A C 1
ATOM 2833 O O . GLU A 1 353 ? -0.227 -12.290 -10.333 1.00 87.69 353 GLU A O 1
ATOM 2838 N N . ASN A 1 354 ? 1.581 -11.201 -9.585 1.00 89.69 354 ASN A N 1
ATOM 2839 C CA . ASN A 1 354 ? 1.480 -10.117 -10.560 1.00 89.69 354 ASN A CA 1
ATOM 2840 C C . ASN A 1 354 ? 1.947 -10.614 -11.934 1.00 89.69 354 ASN A C 1
ATOM 2842 O O . ASN A 1 354 ? 2.855 -11.444 -12.032 1.00 89.69 354 ASN A O 1
ATOM 2846 N N . ARG A 1 355 ? 1.343 -10.108 -13.017 1.00 94.56 355 ARG A N 1
ATOM 2847 C CA . ARG A 1 355 ? 1.855 -10.367 -14.372 1.00 94.56 355 ARG A CA 1
ATOM 2848 C C . ARG A 1 355 ? 2.992 -9.387 -14.651 1.00 94.56 355 ARG A C 1
ATOM 2850 O O . ARG A 1 355 ? 2.749 -8.189 -14.598 1.00 94.56 355 ARG A O 1
ATOM 2857 N N . VAL A 1 356 ? 4.207 -9.862 -14.921 1.00 96.75 356 VAL A N 1
ATOM 2858 C CA . VAL A 1 356 ? 5.398 -9.000 -15.010 1.00 96.75 356 VAL A CA 1
ATOM 2859 C C . VAL A 1 356 ? 6.214 -9.271 -16.265 1.00 96.75 356 VAL A C 1
ATOM 2861 O O . VAL A 1 356 ? 6.701 -10.381 -16.461 1.00 96.75 356 VAL A O 1
ATOM 2864 N N . ALA A 1 357 ? 6.396 -8.247 -17.091 1.00 97.69 357 ALA A N 1
ATOM 2865 C CA . ALA A 1 357 ? 7.357 -8.249 -18.188 1.00 97.69 357 ALA A CA 1
ATOM 2866 C C . ALA A 1 357 ? 8.575 -7.423 -17.768 1.00 97.69 357 ALA A C 1
ATOM 2868 O O . ALA A 1 357 ? 8.415 -6.305 -17.291 1.00 97.69 357 ALA A O 1
ATOM 2869 N N . ALA A 1 358 ? 9.780 -7.964 -17.916 1.00 97.06 358 ALA A N 1
ATOM 2870 C CA . ALA A 1 358 ? 11.021 -7.260 -17.610 1.00 97.06 358 ALA A CA 1
ATOM 2871 C C . ALA A 1 358 ? 11.813 -7.008 -18.894 1.00 97.06 358 ALA A C 1
ATOM 2873 O O . ALA A 1 358 ? 12.298 -7.961 -19.498 1.00 97.06 358 ALA A O 1
ATOM 2874 N N . LEU A 1 359 ? 11.934 -5.744 -19.298 1.00 96.88 359 LEU A N 1
ATOM 2875 C CA . LEU A 1 359 ? 12.800 -5.316 -20.393 1.00 96.88 359 LEU A CA 1
ATOM 2876 C C . LEU A 1 359 ? 14.220 -5.157 -19.864 1.00 96.88 359 LEU A C 1
ATOM 2878 O O . LEU A 1 359 ? 14.457 -4.334 -18.979 1.00 96.88 359 LEU A O 1
ATOM 2882 N N . ARG A 1 360 ? 15.143 -5.966 -20.382 1.00 94.62 360 ARG A N 1
ATOM 2883 C CA . ARG A 1 360 ? 16.513 -6.053 -19.885 1.00 94.62 360 ARG A CA 1
ATOM 2884 C C . ARG A 1 360 ? 17.521 -5.930 -21.021 1.00 94.62 360 ARG A C 1
ATOM 2886 O O . ARG A 1 360 ? 17.364 -6.580 -22.048 1.00 94.62 360 ARG A O 1
ATOM 2893 N N . ASP A 1 361 ? 18.592 -5.181 -20.787 1.00 94.62 361 ASP A N 1
ATOM 2894 C CA . ASP A 1 361 ? 19.767 -5.192 -21.654 1.00 94.62 361 ASP A CA 1
ATOM 2895 C C . ASP A 1 361 ? 20.540 -6.513 -21.506 1.00 94.62 361 ASP A C 1
ATOM 2897 O O . ASP A 1 361 ? 20.798 -6.985 -20.389 1.00 94.62 361 ASP A O 1
ATOM 2901 N N . ASN A 1 362 ? 20.917 -7.127 -22.633 1.00 94.12 362 ASN A N 1
ATOM 2902 C CA . ASN A 1 362 ? 21.677 -8.378 -22.613 1.00 94.12 362 ASN A CA 1
ATOM 2903 C C . ASN A 1 362 ? 23.155 -8.158 -22.222 1.00 94.12 362 ASN A C 1
ATOM 2905 O O . ASN A 1 362 ? 23.836 -9.122 -21.866 1.00 94.12 362 ASN A O 1
ATOM 2909 N N . ASP A 1 363 ? 23.648 -6.911 -22.259 1.00 92.94 363 ASP A N 1
ATOM 2910 C CA . ASP A 1 363 ? 25.026 -6.500 -21.941 1.00 92.94 363 ASP A CA 1
ATOM 2911 C C . ASP A 1 363 ? 26.107 -7.353 -22.637 1.00 92.94 363 ASP A C 1
ATOM 2913 O O . ASP A 1 363 ? 27.174 -7.630 -22.084 1.00 92.94 363 ASP A O 1
ATOM 2917 N N . GLY A 1 364 ? 25.821 -7.819 -23.853 1.00 93.88 364 GLY A N 1
ATOM 2918 C CA . GLY A 1 364 ? 26.703 -8.666 -24.652 1.00 93.88 364 GLY A CA 1
ATOM 2919 C C . GLY A 1 364 ? 26.676 -10.151 -24.282 1.00 93.88 364 GLY A C 1
ATOM 2920 O O . GLY A 1 364 ? 27.458 -10.923 -24.840 1.00 93.88 364 GLY A O 1
ATOM 2921 N N . ASN A 1 365 ? 25.803 -10.575 -23.361 1.00 94.31 365 ASN A N 1
ATOM 2922 C CA . ASN A 1 365 ? 25.631 -11.977 -22.983 1.00 94.31 365 ASN A CA 1
ATOM 2923 C C . ASN A 1 365 ? 24.191 -12.308 -22.543 1.00 94.31 365 ASN A C 1
ATOM 2925 O O . ASN A 1 365 ? 23.900 -12.418 -21.349 1.00 94.31 365 ASN A O 1
ATOM 2929 N N . TYR A 1 366 ? 23.305 -12.541 -23.515 1.00 93.56 366 TYR A N 1
ATOM 2930 C CA . TYR A 1 366 ? 21.906 -12.934 -23.297 1.00 93.56 366 TYR A CA 1
ATOM 2931 C C . TYR A 1 366 ? 21.756 -14.153 -22.376 1.00 93.56 366 TYR A C 1
ATOM 2933 O O . TYR A 1 366 ? 21.013 -14.107 -21.396 1.00 93.56 366 TYR A O 1
ATOM 2941 N N . GLN A 1 367 ? 22.504 -15.226 -22.648 1.00 93.25 367 GLN A N 1
ATOM 2942 C CA . GLN A 1 367 ? 22.405 -16.485 -21.905 1.00 93.25 367 GLN A CA 1
ATOM 2943 C C . GLN A 1 367 ? 22.635 -16.271 -20.402 1.00 93.25 367 GLN A C 1
ATOM 2945 O O . GLN A 1 367 ? 21.846 -16.712 -19.567 1.00 93.25 367 GLN A O 1
ATOM 2950 N N . GLN A 1 368 ? 23.702 -15.554 -20.048 1.00 94.25 368 GLN A N 1
ATOM 2951 C CA . GLN A 1 368 ? 24.045 -15.315 -18.650 1.00 94.25 368 GLN A CA 1
ATOM 2952 C C . GLN A 1 368 ? 23.131 -14.269 -18.003 1.00 94.25 368 GLN A C 1
ATOM 2954 O O . GLN A 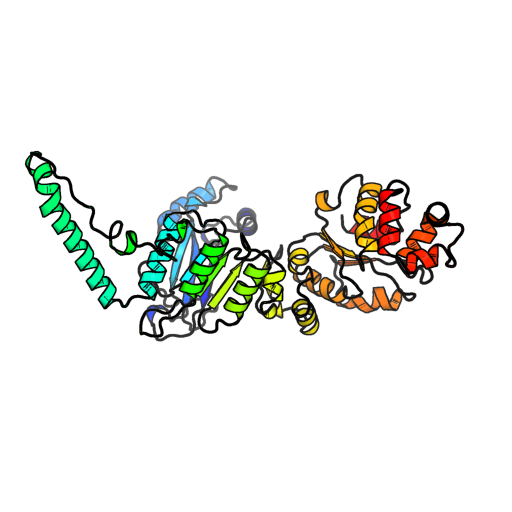1 368 ? 22.681 -14.459 -16.873 1.00 94.25 368 GLN A O 1
ATOM 2959 N N . ASN A 1 369 ? 22.884 -13.145 -18.684 1.00 91.81 369 ASN A N 1
ATOM 2960 C CA . ASN A 1 369 ? 22.238 -11.981 -18.078 1.00 91.81 369 ASN A CA 1
ATOM 2961 C C . ASN A 1 369 ? 20.708 -12.054 -18.079 1.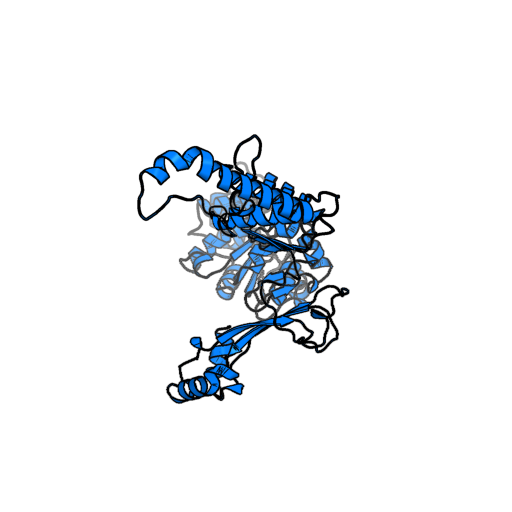00 91.81 369 ASN A C 1
ATOM 2963 O O . ASN A 1 369 ? 20.093 -11.415 -17.223 1.00 91.81 369 ASN A O 1
ATOM 2967 N N . CYS A 1 370 ? 20.107 -12.839 -18.977 1.00 91.00 370 CYS A N 1
ATOM 2968 C CA . CYS A 1 370 ? 18.658 -12.938 -19.149 1.00 91.00 370 CYS A CA 1
ATOM 2969 C C . CYS A 1 370 ? 18.120 -14.334 -18.796 1.00 91.00 370 CYS A C 1
ATOM 2971 O O . CYS A 1 370 ? 17.185 -14.424 -18.002 1.00 91.00 370 CYS A O 1
ATOM 2973 N N . ASP A 1 371 ? 18.716 -15.417 -19.299 1.00 90.19 371 ASP A N 1
ATOM 2974 C CA . ASP A 1 371 ? 18.189 -16.766 -19.038 1.00 90.19 371 ASP A CA 1
ATOM 2975 C C . ASP A 1 371 ? 18.615 -17.287 -17.659 1.00 90.19 371 ASP A C 1
ATOM 2977 O O . ASP A 1 371 ? 17.788 -17.511 -16.771 1.00 90.19 371 ASP A O 1
ATOM 2981 N N . GLU A 1 372 ? 19.921 -17.451 -17.439 1.00 92.31 372 GLU A N 1
ATOM 2982 C CA . GLU A 1 372 ? 20.450 -18.117 -16.242 1.00 92.31 372 GLU A CA 1
ATOM 2983 C C . GLU A 1 372 ? 20.212 -17.307 -14.963 1.00 92.31 372 GLU A C 1
ATOM 2985 O O . GLU A 1 372 ? 19.875 -17.866 -13.917 1.00 92.31 372 GLU A O 1
ATOM 2990 N N . ARG A 1 373 ? 20.338 -15.976 -15.038 1.00 92.75 373 ARG A N 1
ATOM 2991 C CA . ARG A 1 373 ? 20.232 -15.074 -13.878 1.00 92.75 373 ARG A CA 1
ATOM 2992 C C . ARG A 1 373 ? 18.848 -15.058 -13.223 1.00 92.75 373 ARG A C 1
ATOM 2994 O O . ARG A 1 373 ? 18.747 -14.737 -12.030 1.00 92.75 373 ARG A O 1
ATOM 3001 N N . TYR A 1 374 ? 17.799 -15.362 -13.989 1.00 93.44 374 TYR A N 1
ATOM 3002 C CA . TYR A 1 374 ? 16.407 -15.276 -13.541 1.00 93.44 374 TYR A CA 1
ATOM 3003 C C . TYR A 1 374 ? 15.665 -16.624 -13.555 1.00 93.44 374 TYR A C 1
ATOM 3005 O O . TYR A 1 374 ? 14.517 -16.679 -13.112 1.00 93.44 374 TYR A O 1
ATOM 3013 N N . ALA A 1 375 ? 16.302 -17.713 -13.999 1.00 91.12 375 ALA A N 1
ATOM 3014 C CA . ALA A 1 375 ? 15.671 -19.024 -14.177 1.00 91.12 375 ALA A CA 1
ATOM 3015 C C . ALA A 1 375 ? 14.929 -19.547 -12.931 1.00 91.12 375 ALA A C 1
ATOM 3017 O O . ALA A 1 375 ? 13.896 -20.202 -13.049 1.00 91.12 375 ALA A O 1
ATOM 3018 N N . ASP A 1 376 ? 15.425 -19.247 -11.729 1.00 91.06 376 ASP A N 1
ATOM 3019 C CA . ASP A 1 376 ? 14.857 -19.717 -10.462 1.00 91.06 376 ASP A CA 1
ATOM 3020 C C . ASP A 1 376 ? 13.706 -18.847 -9.921 1.00 91.06 376 ASP A C 1
ATOM 3022 O O . ASP A 1 376 ? 12.929 -19.296 -9.069 1.00 91.06 376 ASP A O 1
ATOM 3026 N N . VAL A 1 377 ? 13.565 -17.616 -10.426 1.00 90.12 377 VAL A N 1
ATOM 3027 C CA . VAL A 1 377 ? 12.548 -16.646 -9.979 1.00 90.12 377 VAL A CA 1
ATOM 3028 C C . VAL A 1 377 ? 11.408 -16.453 -10.983 1.00 90.12 377 VAL A C 1
ATOM 3030 O O . VAL A 1 377 ? 10.345 -15.958 -10.602 1.00 90.12 377 VAL A O 1
ATOM 3033 N N . LEU A 1 378 ? 11.591 -16.863 -12.241 1.00 92.25 378 LEU A N 1
ATOM 3034 C CA . LEU A 1 378 ? 10.550 -16.809 -13.269 1.00 92.25 378 LEU A CA 1
ATOM 3035 C C . LEU A 1 378 ? 9.401 -17.793 -12.993 1.00 92.25 378 LEU A C 1
ATOM 3037 O O . LEU A 1 378 ? 9.571 -18.859 -12.400 1.00 92.25 378 LEU A O 1
ATOM 3041 N N . CYS A 1 379 ? 8.197 -17.419 -13.425 1.00 89.31 379 CYS A N 1
ATOM 3042 C CA . CYS A 1 379 ? 6.985 -18.227 -13.313 1.00 89.31 379 CYS A CA 1
ATOM 3043 C C . CYS A 1 379 ? 6.089 -18.019 -14.543 1.00 89.31 379 CYS A C 1
ATOM 3045 O O . CYS A 1 379 ? 6.396 -17.213 -15.413 1.00 89.31 379 CYS A O 1
ATOM 3047 N N . SER A 1 380 ? 4.939 -18.694 -14.617 1.00 91.06 380 SER A N 1
ATOM 3048 C CA . SER A 1 380 ? 4.007 -18.553 -15.753 1.00 91.06 380 SER A CA 1
ATOM 3049 C C . SER A 1 380 ? 3.498 -17.122 -15.980 1.00 91.06 380 SER A C 1
ATOM 3051 O O . SER A 1 380 ? 3.019 -16.803 -17.066 1.00 91.06 380 SER A O 1
ATOM 3053 N N . ARG A 1 381 ? 3.594 -16.259 -14.961 1.00 92.94 381 ARG A N 1
ATOM 3054 C CA . ARG A 1 381 ? 3.159 -14.859 -14.993 1.00 92.94 381 ARG A CA 1
ATOM 3055 C C . ARG A 1 381 ? 4.319 -13.869 -15.055 1.00 92.94 381 ARG A C 1
ATOM 3057 O O . ARG A 1 381 ? 4.057 -12.674 -14.998 1.00 92.94 381 ARG A O 1
ATOM 3064 N N . SER A 1 382 ? 5.567 -14.315 -15.189 1.00 95.62 382 SER A N 1
ATOM 3065 C CA . SER A 1 382 ? 6.713 -13.418 -15.343 1.00 95.62 382 SER A CA 1
ATOM 3066 C C . SER A 1 382 ? 7.626 -13.838 -16.491 1.00 95.62 382 SER A C 1
ATOM 3068 O O . SER A 1 382 ? 7.898 -15.022 -16.671 1.00 95.62 382 SER A O 1
ATOM 3070 N N . ARG A 1 383 ? 8.100 -12.870 -17.282 1.00 96.56 383 ARG A N 1
ATOM 3071 C CA . ARG A 1 383 ? 9.024 -13.118 -18.397 1.00 96.56 383 ARG A CA 1
ATOM 3072 C C . ARG A 1 383 ? 10.014 -11.968 -18.557 1.00 96.56 383 ARG A C 1
ATOM 3074 O O . ARG A 1 383 ? 9.653 -10.805 -18.386 1.00 96.56 383 ARG A O 1
ATOM 3081 N N . VAL A 1 384 ? 11.260 -12.311 -18.869 1.00 96.69 384 VAL A N 1
ATOM 3082 C CA . VAL A 1 384 ? 12.320 -11.359 -19.221 1.00 96.69 384 VAL A CA 1
ATOM 3083 C C . VAL A 1 384 ? 12.424 -11.311 -20.741 1.00 96.69 384 VAL A C 1
ATOM 3085 O O . VAL A 1 384 ? 12.357 -12.347 -21.401 1.00 96.69 384 VAL A O 1
ATOM 3088 N N . PHE A 1 385 ? 12.549 -10.105 -21.278 1.00 97.31 385 PHE A N 1
ATOM 3089 C CA . PHE A 1 385 ? 12.661 -9.822 -22.699 1.00 97.31 385 PHE A CA 1
ATOM 3090 C C . PHE A 1 385 ? 13.913 -8.985 -22.923 1.00 97.31 385 PHE A C 1
ATOM 3092 O O . PHE A 1 385 ? 14.118 -7.965 -22.264 1.00 97.31 385 PHE A O 1
ATOM 3099 N N . ALA A 1 386 ? 14.736 -9.436 -23.856 1.00 96.69 386 ALA A N 1
ATOM 3100 C CA . ALA A 1 386 ? 15.971 -8.796 -24.271 1.00 96.69 386 ALA A CA 1
ATOM 3101 C C . ALA A 1 386 ? 16.228 -9.167 -25.734 1.00 96.69 386 ALA A C 1
ATOM 3103 O O . ALA A 1 386 ? 15.678 -10.159 -26.221 1.00 96.69 386 ALA A O 1
ATOM 3104 N N . ASP A 1 387 ? 17.061 -8.394 -26.422 1.00 96.75 387 ASP A N 1
ATOM 3105 C CA . ASP A 1 387 ? 17.498 -8.748 -27.769 1.00 96.75 387 ASP A CA 1
ATOM 3106 C C . ASP A 1 387 ? 18.370 -10.015 -27.722 1.00 96.75 387 ASP A C 1
ATOM 3108 O O . ASP A 1 387 ? 19.245 -10.137 -26.861 1.00 96.75 387 ASP A O 1
ATOM 3112 N N . HIS A 1 388 ? 18.123 -10.975 -28.614 1.00 93.75 388 HIS A N 1
ATOM 3113 C CA . HIS A 1 388 ? 18.881 -12.229 -28.663 1.00 93.75 388 HIS A CA 1
ATOM 3114 C C . HIS A 1 388 ? 20.266 -12.058 -29.304 1.00 93.75 388 HIS A C 1
ATOM 3116 O O . HIS A 1 388 ? 21.133 -12.917 -29.117 1.00 93.75 388 HIS A O 1
ATOM 3122 N N . ASP A 1 389 ? 20.493 -10.976 -30.055 1.00 95.12 389 ASP A N 1
ATOM 3123 C CA . ASP A 1 389 ? 21.806 -10.658 -30.602 1.00 95.12 389 ASP A CA 1
ATOM 3124 C C . ASP A 1 389 ? 22.651 -9.899 -29.567 1.00 95.12 389 ASP A C 1
ATOM 3126 O O . ASP A 1 389 ? 22.381 -8.754 -29.204 1.00 95.12 389 ASP A O 1
ATOM 3130 N N . ASN A 1 390 ? 23.744 -10.519 -29.123 1.00 94.44 390 ASN A N 1
ATOM 3131 C CA . ASN A 1 390 ? 24.698 -9.907 -28.194 1.00 94.44 390 ASN A CA 1
ATOM 3132 C C . ASN A 1 390 ? 25.403 -8.661 -28.769 1.00 94.44 390 ASN A C 1
ATOM 3134 O O . ASN A 1 390 ? 26.003 -7.904 -28.010 1.00 94.44 390 ASN A O 1
ATOM 3138 N N . SER A 1 391 ? 25.357 -8.428 -30.086 1.00 93.75 391 SER A N 1
ATOM 3139 C CA . SER A 1 391 ? 25.841 -7.180 -30.693 1.00 93.75 391 SER A CA 1
ATOM 3140 C C . SER A 1 391 ? 24.898 -5.991 -30.439 1.00 93.75 391 SER A C 1
ATOM 3142 O O . SER A 1 391 ? 25.323 -4.833 -30.459 1.00 93.75 391 SER A O 1
ATOM 3144 N N . ARG A 1 392 ? 23.628 -6.281 -30.139 1.00 95.44 392 ARG A N 1
ATOM 3145 C CA . ARG A 1 392 ? 22.554 -5.340 -29.808 1.00 95.44 392 ARG A CA 1
ATOM 3146 C C . ARG A 1 392 ? 22.380 -5.279 -28.294 1.00 95.44 392 ARG A C 1
ATOM 3148 O O . ARG A 1 392 ? 21.366 -5.673 -27.732 1.00 95.44 392 ARG A O 1
ATOM 3155 N N . SER A 1 393 ? 23.448 -4.854 -27.620 1.00 94.06 393 SER A N 1
ATOM 3156 C CA . SER A 1 393 ? 23.617 -5.141 -26.196 1.00 94.06 393 SER A CA 1
ATOM 3157 C C . SER A 1 393 ? 22.825 -4.259 -25.238 1.00 94.06 393 SER A C 1
ATOM 3159 O O . SER A 1 393 ? 22.597 -4.679 -24.105 1.00 94.06 393 SER A O 1
ATOM 3161 N N . THR A 1 394 ? 22.445 -3.054 -25.670 1.00 94.94 394 THR A N 1
ATOM 3162 C CA . THR A 1 394 ? 21.688 -2.092 -24.858 1.00 94.94 394 THR A CA 1
ATOM 3163 C C . THR A 1 394 ? 20.530 -1.487 -25.634 1.00 94.94 394 THR A C 1
ATOM 3165 O O . THR A 1 394 ? 20.567 -1.424 -26.869 1.00 94.94 394 THR A O 1
ATOM 3168 N N . PHE A 1 395 ? 19.542 -0.963 -24.909 1.00 95.19 395 PHE A N 1
ATOM 3169 C CA . PHE A 1 395 ? 18.393 -0.257 -25.467 1.00 95.19 395 PHE A CA 1
ATOM 3170 C C . PHE A 1 395 ? 18.769 0.781 -26.538 1.00 95.19 395 PHE A C 1
ATOM 3172 O O . PHE A 1 395 ? 18.163 0.814 -27.609 1.00 95.19 395 PHE A O 1
ATOM 3179 N N . GLU A 1 396 ? 19.793 1.609 -26.298 1.00 95.50 396 GLU A N 1
ATOM 3180 C CA . GLU A 1 396 ? 20.185 2.665 -27.241 1.00 95.50 396 GLU A CA 1
ATOM 3181 C C . GLU A 1 396 ? 20.748 2.104 -28.546 1.00 95.50 396 GLU A C 1
ATOM 3183 O O . GLU A 1 396 ? 20.511 2.683 -29.607 1.00 95.50 396 GLU A O 1
ATOM 3188 N N . ILE A 1 397 ? 21.480 0.987 -28.478 1.00 95.56 397 ILE A N 1
ATOM 3189 C CA . ILE A 1 397 ? 22.038 0.323 -29.660 1.00 95.56 397 ILE A CA 1
ATOM 3190 C C . ILE A 1 397 ? 20.900 -0.263 -30.493 1.00 95.56 397 ILE A C 1
ATOM 3192 O O . ILE A 1 397 ? 20.846 -0.006 -31.695 1.00 95.56 397 ILE A O 1
ATOM 3196 N N . CYS A 1 398 ? 19.971 -0.984 -29.859 1.00 96.06 398 CYS A N 1
ATOM 3197 C CA . CYS A 1 398 ? 18.788 -1.528 -30.527 1.00 96.06 398 CYS A CA 1
ATOM 3198 C C . CYS A 1 398 ? 17.989 -0.413 -31.210 1.00 96.06 398 CYS A C 1
ATOM 3200 O O . CYS A 1 398 ? 17.708 -0.472 -32.407 1.00 96.06 398 CYS A O 1
ATOM 3202 N N . LEU A 1 399 ? 17.689 0.651 -30.459 1.00 95.12 399 LEU A N 1
ATOM 3203 C CA . LEU A 1 399 ? 16.892 1.766 -30.949 1.00 95.12 399 LEU A CA 1
ATOM 3204 C C . LEU A 1 399 ? 17.575 2.498 -32.109 1.00 95.12 399 LEU A C 1
ATOM 3206 O O . LEU A 1 399 ? 16.907 2.834 -33.087 1.00 95.12 399 LEU A O 1
ATOM 3210 N N . TYR A 1 400 ? 18.887 2.737 -32.016 1.00 95.06 400 TYR A N 1
ATOM 3211 C CA . TYR A 1 400 ? 19.661 3.352 -33.092 1.00 95.06 400 TYR A CA 1
ATOM 3212 C C . TYR A 1 400 ? 19.655 2.489 -34.354 1.00 95.06 400 TYR A C 1
ATOM 3214 O O . TYR A 1 400 ? 19.370 3.011 -35.427 1.00 95.06 400 TYR A O 1
ATOM 3222 N N . GLN A 1 401 ? 19.932 1.188 -34.243 1.00 95.62 401 GLN A N 1
ATOM 3223 C CA . GLN A 1 401 ? 20.000 0.303 -35.408 1.00 95.62 401 GLN A CA 1
ATOM 3224 C C . GLN A 1 401 ? 18.660 0.214 -36.152 1.00 95.62 401 GLN A C 1
ATOM 3226 O O . GLN A 1 401 ? 18.650 0.247 -37.381 1.00 95.62 401 GLN A O 1
ATOM 3231 N N . ASP A 1 402 ? 17.539 0.192 -35.428 1.00 95.19 402 ASP A N 1
ATOM 3232 C CA . ASP A 1 402 ? 16.198 0.109 -36.028 1.00 95.19 402 ASP A CA 1
ATOM 3233 C C . ASP A 1 402 ? 15.698 1.459 -36.581 1.00 95.19 402 ASP A C 1
ATOM 3235 O O . ASP A 1 402 ? 14.707 1.515 -37.313 1.00 95.19 402 ASP A O 1
ATOM 3239 N N . ASN A 1 403 ? 16.380 2.560 -36.239 1.00 94.62 403 ASN A N 1
ATOM 3240 C CA . ASN A 1 403 ? 15.992 3.931 -36.584 1.00 94.62 403 ASN A CA 1
ATOM 3241 C C . ASN A 1 403 ? 17.168 4.775 -37.105 1.00 94.62 403 ASN A C 1
ATOM 3243 O O . ASN A 1 403 ? 17.176 5.996 -36.926 1.00 94.62 403 ASN A O 1
ATOM 3247 N N . ALA A 1 404 ? 18.160 4.149 -37.745 1.00 93.12 404 ALA A N 1
ATOM 3248 C CA . ALA A 1 404 ? 19.450 4.775 -38.043 1.00 93.12 404 ALA A CA 1
ATOM 3249 C C . ALA A 1 404 ? 19.310 6.096 -38.812 1.00 93.12 404 ALA A C 1
ATOM 3251 O O . ALA A 1 404 ? 19.852 7.108 -38.378 1.00 93.12 404 ALA A O 1
ATOM 3252 N N . ASP A 1 405 ? 18.507 6.119 -39.881 1.00 91.62 405 ASP A N 1
ATOM 3253 C CA . ASP A 1 405 ? 18.287 7.319 -40.702 1.00 91.62 405 ASP A CA 1
ATOM 3254 C C . ASP A 1 405 ? 17.699 8.486 -39.897 1.00 91.62 405 ASP A C 1
ATOM 3256 O O . ASP A 1 405 ? 18.083 9.644 -40.076 1.00 91.62 405 ASP A O 1
ATOM 3260 N N . LEU A 1 406 ? 16.764 8.184 -38.994 1.00 90.56 406 LEU A N 1
ATOM 3261 C CA . LEU A 1 406 ? 16.084 9.176 -38.168 1.00 90.56 406 LEU A CA 1
ATOM 3262 C C . LEU A 1 406 ? 17.017 9.711 -37.083 1.00 90.56 406 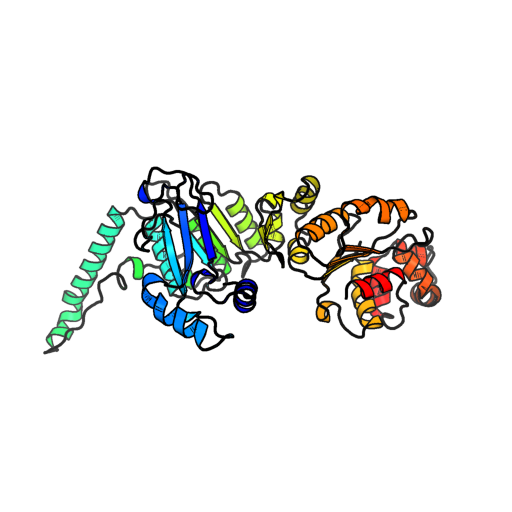LEU A C 1
ATOM 3264 O O . LEU A 1 406 ? 17.124 10.925 -36.903 1.00 90.56 406 LEU A O 1
ATOM 3268 N N . CYS A 1 407 ? 17.724 8.814 -36.397 1.00 91.44 407 CYS A N 1
ATOM 3269 C CA . CYS A 1 407 ? 18.714 9.167 -35.387 1.00 91.44 407 CYS A CA 1
ATOM 3270 C C . CYS A 1 407 ? 19.862 9.973 -36.002 1.00 91.44 407 CYS A C 1
ATOM 3272 O O . CYS A 1 407 ? 20.264 10.993 -35.445 1.00 91.44 407 CYS A O 1
ATOM 3274 N N . ASP A 1 408 ? 20.354 9.574 -37.175 1.00 91.12 408 ASP A N 1
ATOM 3275 C CA . ASP A 1 408 ? 21.360 10.320 -37.920 1.00 91.12 408 ASP A CA 1
ATOM 3276 C C . ASP A 1 408 ? 20.851 11.707 -38.302 1.00 91.12 408 ASP A C 1
ATOM 3278 O O . ASP A 1 408 ? 21.535 12.693 -38.051 1.00 91.12 408 ASP A O 1
ATOM 3282 N N . ALA A 1 409 ? 19.647 11.828 -38.860 1.00 89.19 409 ALA A N 1
ATOM 3283 C CA . ALA A 1 409 ? 19.096 13.132 -39.220 1.00 89.19 409 ALA A CA 1
ATOM 3284 C C . ALA A 1 409 ? 18.941 14.063 -38.004 1.00 89.19 409 ALA A C 1
ATOM 3286 O O . ALA A 1 409 ? 19.212 15.260 -38.110 1.00 89.19 409 ALA A O 1
ATOM 3287 N N . LEU A 1 410 ? 18.532 13.520 -36.854 1.00 87.81 410 LEU A N 1
ATOM 3288 C CA . LEU A 1 410 ? 18.279 14.296 -35.643 1.00 87.81 410 LEU A CA 1
ATOM 3289 C C . LEU A 1 410 ? 19.569 14.692 -34.910 1.00 87.81 410 LEU A C 1
ATOM 3291 O O . LEU A 1 410 ? 19.709 15.820 -34.436 1.00 87.81 410 LEU A O 1
ATOM 3295 N N . PHE A 1 411 ? 20.520 13.766 -34.805 1.00 88.31 411 PHE A N 1
ATOM 3296 C CA . PHE A 1 411 ? 21.680 13.905 -33.926 1.00 88.31 411 PHE A CA 1
ATOM 3297 C C . PHE A 1 411 ? 22.988 14.218 -34.659 1.00 88.31 411 PHE A C 1
ATOM 3299 O O . PHE A 1 411 ? 23.994 14.514 -34.000 1.00 88.31 411 PHE A O 1
ATOM 3306 N N . ARG A 1 412 ? 23.015 14.194 -35.997 1.00 79.31 412 ARG A N 1
ATOM 3307 C CA . ARG A 1 412 ? 24.196 14.564 -36.789 1.00 79.31 412 ARG A CA 1
ATOM 3308 C C . ARG A 1 412 ? 24.346 16.086 -36.834 1.00 79.31 412 ARG A C 1
ATOM 3310 O O . ARG A 1 412 ? 23.769 16.779 -37.664 1.00 79.31 412 ARG A O 1
ATOM 3317 N N . GLY A 1 413 ? 25.168 16.611 -35.929 1.00 71.38 413 GLY A N 1
ATOM 3318 C CA . GLY A 1 413 ? 25.573 18.019 -35.900 1.00 71.38 413 GLY A CA 1
ATOM 3319 C C . GLY A 1 413 ? 27.003 18.230 -36.403 1.00 71.38 413 GLY A C 1
ATOM 3320 O O . GLY A 1 413 ? 27.887 17.420 -36.139 1.00 71.38 413 GLY A O 1
ATOM 3321 N N . THR A 1 414 ? 27.272 19.377 -37.035 1.00 52.94 414 THR A N 1
ATOM 3322 C CA . THR A 1 414 ? 28.585 19.773 -37.597 1.00 52.94 414 THR A CA 1
ATOM 3323 C C . THR A 1 414 ? 29.714 19.964 -36.569 1.00 52.94 414 THR A C 1
ATOM 3325 O O . THR A 1 414 ? 30.829 20.311 -36.951 1.00 52.94 414 THR A O 1
ATOM 3328 N N . ARG A 1 415 ? 29.463 19.756 -35.267 1.00 56.16 415 ARG A N 1
ATOM 3329 C CA . ARG A 1 415 ? 30.442 19.940 -34.174 1.00 56.16 415 ARG A CA 1
ATOM 3330 C C . ARG A 1 415 ? 30.471 18.799 -33.142 1.00 56.16 415 ARG A C 1
ATOM 3332 O O . ARG A 1 415 ? 30.922 19.019 -32.021 1.00 56.16 415 ARG A O 1
ATOM 3339 N N . ARG A 1 416 ? 29.982 17.599 -33.474 1.00 66.69 416 ARG A N 1
ATOM 3340 C CA . ARG A 1 416 ? 30.045 16.433 -32.570 1.00 66.69 416 ARG A CA 1
ATOM 3341 C C . ARG A 1 416 ? 31.256 15.557 -32.900 1.00 66.69 416 ARG A C 1
ATOM 3343 O O . ARG A 1 416 ? 31.499 15.254 -34.061 1.00 66.69 416 ARG A O 1
ATOM 3350 N N . THR A 1 417 ? 32.021 15.189 -31.873 1.00 74.62 417 THR A N 1
ATOM 3351 C CA . THR A 1 417 ? 33.195 14.300 -31.966 1.00 74.62 417 THR A CA 1
ATOM 3352 C C . THR A 1 417 ? 32.839 12.821 -31.830 1.00 74.62 417 THR A C 1
ATOM 3354 O O . THR A 1 417 ? 33.600 11.974 -32.283 1.00 74.62 417 THR A O 1
ATOM 3357 N N . LEU A 1 418 ? 31.700 12.515 -31.204 1.00 82.38 418 LEU A N 1
ATOM 3358 C CA . LEU A 1 418 ? 31.170 11.163 -31.040 1.00 82.38 418 LEU A CA 1
ATOM 3359 C C . LEU A 1 418 ? 30.350 10.748 -32.265 1.00 82.38 418 LEU A C 1
ATOM 3361 O O . LEU A 1 418 ? 29.723 11.596 -32.910 1.00 82.38 418 LEU A O 1
ATOM 3365 N N . THR A 1 419 ? 30.303 9.443 -32.544 1.00 88.50 419 THR A N 1
ATOM 3366 C CA . THR A 1 419 ? 29.287 8.895 -33.453 1.00 88.50 419 THR A CA 1
ATOM 3367 C C . THR A 1 419 ? 27.890 9.116 -32.860 1.00 88.50 419 THR A C 1
ATOM 3369 O O . THR A 1 419 ? 27.746 9.376 -31.663 1.00 88.50 419 THR A O 1
ATOM 3372 N N . VAL A 1 420 ? 26.837 9.039 -33.679 1.00 89.50 420 VAL A N 1
ATOM 3373 C CA . VAL A 1 420 ? 25.459 9.214 -33.185 1.00 89.50 420 VAL A CA 1
ATOM 3374 C C . VAL A 1 420 ? 25.114 8.157 -32.132 1.00 89.50 420 VAL A C 1
ATOM 3376 O O . VAL A 1 420 ? 24.574 8.506 -31.085 1.00 89.50 420 VAL A O 1
ATOM 3379 N N . GLN A 1 421 ? 25.510 6.902 -32.357 1.00 91.56 421 GLN A N 1
ATOM 3380 C CA . GLN A 1 421 ? 25.321 5.822 -31.390 1.00 91.56 421 GLN A CA 1
ATOM 3381 C C . GLN A 1 421 ? 26.064 6.096 -30.070 1.00 91.56 421 GLN A C 1
ATOM 3383 O O . GLN A 1 421 ? 25.466 5.994 -29.002 1.00 91.56 421 GLN A O 1
ATOM 3388 N N . ASP A 1 422 ? 27.332 6.522 -30.122 1.00 91.44 422 ASP A N 1
ATOM 3389 C CA . ASP A 1 422 ? 28.104 6.856 -28.912 1.00 91.44 422 ASP A CA 1
ATOM 3390 C C . ASP A 1 422 ? 27.516 8.061 -28.167 1.00 91.44 422 ASP A C 1
ATOM 3392 O O . ASP A 1 422 ? 27.525 8.114 -26.937 1.00 91.44 422 ASP A O 1
ATOM 3396 N N . TYR A 1 423 ? 26.977 9.038 -28.904 1.00 91.00 423 TYR A N 1
ATOM 3397 C CA . TYR A 1 423 ? 26.259 10.160 -28.311 1.00 91.00 423 TYR A CA 1
ATOM 3398 C C . TYR A 1 423 ? 25.017 9.685 -27.550 1.00 91.00 423 TYR A C 1
ATOM 3400 O O . TYR A 1 423 ? 24.812 10.127 -26.419 1.00 91.00 423 TYR A O 1
ATOM 3408 N N . MET A 1 424 ? 24.218 8.790 -28.142 1.00 92.00 424 MET A N 1
ATOM 3409 C CA . MET A 1 424 ? 23.028 8.223 -27.499 1.00 92.00 424 MET A CA 1
ATOM 3410 C C . MET A 1 424 ? 23.399 7.424 -26.245 1.00 92.00 424 MET A C 1
ATOM 3412 O O . MET A 1 424 ? 22.803 7.645 -25.196 1.00 92.00 424 MET A O 1
ATOM 3416 N N . LEU A 1 425 ? 24.444 6.592 -26.310 1.00 92.50 425 LEU A N 1
ATOM 3417 C CA . LEU A 1 425 ? 24.959 5.846 -25.155 1.00 92.50 425 LEU A CA 1
ATOM 3418 C C . LEU A 1 425 ? 25.419 6.762 -24.011 1.00 92.50 425 LEU A C 1
ATOM 3420 O O . LEU A 1 425 ? 25.186 6.460 -22.842 1.00 92.50 425 LEU A O 1
ATOM 3424 N N . ALA A 1 426 ? 26.051 7.893 -24.335 1.00 92.25 426 ALA A N 1
ATOM 3425 C CA . ALA A 1 426 ? 26.504 8.867 -23.344 1.00 92.25 426 ALA A CA 1
ATOM 3426 C C . ALA A 1 426 ? 25.377 9.773 -22.805 1.00 92.25 426 ALA A C 1
ATOM 3428 O O . ALA A 1 426 ? 25.544 10.383 -21.751 1.00 92.25 426 ALA A O 1
ATOM 3429 N N . ASN A 1 427 ? 24.247 9.887 -23.514 1.00 91.31 427 ASN A N 1
ATOM 3430 C CA . ASN A 1 427 ? 23.158 10.826 -23.214 1.00 91.31 427 ASN A CA 1
ATOM 3431 C C . ASN A 1 427 ? 21.785 10.138 -23.284 1.00 91.31 427 ASN A C 1
ATOM 3433 O O . ASN A 1 427 ? 20.858 10.666 -23.894 1.00 91.31 427 ASN A O 1
ATOM 3437 N N . LYS A 1 428 ? 21.664 8.961 -22.659 1.00 92.75 428 LYS A N 1
ATOM 3438 C CA . LYS A 1 428 ? 20.521 8.037 -22.782 1.00 92.75 428 LYS A CA 1
ATOM 3439 C C . LYS A 1 428 ? 19.151 8.721 -22.659 1.00 92.75 428 LYS A C 1
ATOM 3441 O O . LYS A 1 428 ? 18.365 8.720 -23.604 1.00 92.75 428 LYS A O 1
ATOM 3446 N N . ALA A 1 429 ? 18.891 9.361 -21.517 1.00 91.81 429 ALA A N 1
ATOM 3447 C CA . ALA A 1 429 ? 17.606 10.007 -21.235 1.00 91.81 429 ALA A CA 1
ATOM 3448 C C . ALA A 1 429 ? 17.335 11.225 -22.139 1.00 91.81 429 ALA A C 1
ATOM 3450 O O . ALA A 1 429 ? 16.221 11.398 -22.623 1.00 91.81 429 ALA A O 1
ATOM 3451 N N . GLU A 1 430 ? 18.356 12.044 -22.416 1.00 91.88 430 GLU A N 1
ATOM 3452 C CA . GLU A 1 430 ? 18.225 13.225 -23.284 1.00 91.88 430 GLU A CA 1
ATOM 3453 C C . GLU A 1 430 ? 17.928 12.821 -24.735 1.00 91.88 430 GLU A C 1
ATOM 3455 O O . GLU A 1 430 ? 17.056 13.398 -25.383 1.00 91.88 430 GLU A O 1
ATOM 3460 N N . ALA A 1 431 ? 18.613 11.794 -25.243 1.00 91.62 431 ALA A N 1
ATOM 3461 C CA . ALA A 1 431 ? 18.358 11.255 -26.572 1.00 91.62 431 ALA A CA 1
ATOM 3462 C C . ALA A 1 431 ? 16.936 10.680 -26.674 1.00 91.62 431 ALA A C 1
ATOM 3464 O O . ALA A 1 431 ? 16.222 10.990 -27.628 1.00 91.62 431 ALA A O 1
ATOM 3465 N N . ALA A 1 432 ? 16.501 9.906 -25.674 1.00 92.94 432 ALA A N 1
ATOM 3466 C CA . ALA A 1 432 ? 15.142 9.375 -25.606 1.00 92.94 432 ALA A CA 1
ATOM 3467 C C . ALA A 1 432 ? 14.086 10.493 -25.598 1.00 92.94 432 ALA A C 1
ATOM 3469 O O . ALA A 1 432 ? 13.123 10.445 -26.363 1.00 92.94 432 ALA A O 1
ATOM 3470 N N . PHE A 1 433 ? 14.299 11.544 -24.803 1.00 92.69 433 PHE A N 1
ATOM 3471 C CA . PHE A 1 433 ? 13.389 12.684 -24.721 1.00 92.69 433 PHE A CA 1
ATOM 3472 C C . PHE A 1 433 ? 13.289 13.462 -26.042 1.00 92.69 433 PHE A C 1
ATOM 3474 O O . PHE A 1 433 ? 12.187 13.800 -26.478 1.00 92.69 433 PHE A O 1
ATOM 3481 N N . GLN A 1 434 ? 14.410 13.699 -26.731 1.00 91.25 434 GLN A N 1
ATOM 3482 C CA . GLN A 1 434 ? 14.402 14.363 -28.041 1.00 91.25 434 GLN A CA 1
ATOM 3483 C C . GLN A 1 434 ? 13.689 13.524 -29.112 1.00 91.25 434 GLN A C 1
ATOM 3485 O O . GLN A 1 434 ? 12.924 14.070 -29.913 1.00 91.25 434 GLN A O 1
ATOM 3490 N N . LEU A 1 435 ? 13.890 12.200 -29.109 1.00 91.81 435 LEU A N 1
ATOM 3491 C CA . LEU A 1 435 ? 13.186 11.282 -30.010 1.00 91.81 435 LEU A CA 1
ATOM 3492 C C . LEU A 1 435 ? 11.675 11.283 -29.748 1.00 91.81 435 LEU A C 1
ATOM 3494 O O . LEU A 1 435 ? 10.898 11.365 -30.702 1.00 91.81 435 LEU A O 1
ATOM 3498 N N . LEU A 1 436 ? 11.264 11.268 -28.475 1.00 91.75 436 LEU A N 1
ATOM 3499 C CA . LEU A 1 436 ? 9.861 11.362 -28.075 1.00 91.75 436 LEU A CA 1
ATOM 3500 C C . LEU A 1 436 ? 9.217 12.654 -28.603 1.00 91.75 436 LEU A C 1
ATOM 3502 O O . LEU A 1 436 ? 8.188 12.604 -29.273 1.00 91.75 436 LEU A O 1
ATOM 3506 N N . GLN A 1 437 ? 9.832 13.813 -28.352 1.00 88.56 437 GLN A N 1
ATOM 3507 C CA . GLN A 1 437 ? 9.238 15.106 -28.708 1.00 88.56 437 GLN A CA 1
ATOM 3508 C C . GLN A 1 437 ? 9.072 15.318 -30.214 1.00 88.56 437 GLN A C 1
ATOM 3510 O O . GLN A 1 437 ? 8.095 15.926 -30.651 1.00 88.56 437 GLN A O 1
ATOM 3515 N N . LEU A 1 438 ? 10.046 14.876 -31.008 1.00 83.12 438 LEU A N 1
ATOM 3516 C CA . LEU A 1 438 ? 10.124 15.255 -32.418 1.00 83.12 438 LEU A CA 1
ATOM 3517 C C . LEU A 1 438 ? 9.604 14.159 -33.349 1.00 83.12 438 LEU A C 1
ATOM 3519 O O . LEU A 1 438 ? 9.139 14.457 -34.455 1.00 83.12 438 LEU A O 1
ATOM 3523 N N . HIS A 1 439 ? 9.682 12.895 -32.926 1.00 80.81 439 HIS A N 1
ATOM 3524 C CA . HIS A 1 439 ? 9.575 11.759 -33.834 1.00 80.81 439 HIS A CA 1
ATOM 3525 C C . HIS A 1 439 ? 8.863 10.519 -33.269 1.00 80.81 439 HIS A C 1
ATOM 3527 O O . HIS A 1 439 ? 8.885 9.496 -33.949 1.00 80.81 439 HIS A O 1
ATOM 3533 N N . ALA A 1 440 ? 8.171 10.594 -32.124 1.00 80.25 440 ALA A N 1
ATOM 3534 C CA . ALA A 1 440 ? 7.469 9.452 -31.509 1.00 80.25 440 ALA A CA 1
ATOM 3535 C C . ALA A 1 440 ? 6.666 8.585 -32.504 1.00 80.25 440 ALA A C 1
ATOM 3537 O O . ALA A 1 440 ? 6.836 7.370 -32.564 1.00 80.25 440 ALA A O 1
ATOM 3538 N N . GLU A 1 441 ? 5.865 9.218 -33.366 1.00 83.00 441 GLU A N 1
ATOM 3539 C CA . GLU A 1 441 ? 4.995 8.546 -34.349 1.00 83.00 441 GLU A CA 1
ATOM 3540 C C . GLU A 1 441 ? 5.734 7.917 -35.544 1.00 83.00 441 GLU A C 1
ATOM 3542 O O . GLU A 1 441 ? 5.115 7.324 -36.430 1.00 83.00 441 GLU A O 1
ATOM 3547 N N . LYS A 1 442 ? 7.056 8.070 -35.629 1.00 87.12 442 LYS A N 1
ATOM 3548 C CA . LYS A 1 442 ? 7.884 7.538 -36.721 1.00 87.12 442 LYS A CA 1
ATOM 3549 C C . LYS A 1 442 ? 8.861 6.465 -36.260 1.00 87.12 442 LYS A C 1
ATOM 3551 O O . LYS A 1 442 ? 9.452 5.819 -37.118 1.00 87.12 442 LYS A O 1
ATOM 3556 N N . LEU A 1 443 ? 9.015 6.266 -34.950 1.00 91.56 443 LEU A N 1
ATOM 3557 C CA . LEU A 1 443 ? 9.965 5.302 -34.407 1.00 91.56 443 LEU A CA 1
ATOM 3558 C C . LEU A 1 443 ? 9.528 3.867 -34.709 1.00 91.56 443 LEU A C 1
ATOM 3560 O O . LEU A 1 443 ? 8.390 3.471 -34.453 1.00 91.56 443 LEU A O 1
ATOM 3564 N N . THR A 1 444 ? 10.445 3.078 -35.244 1.00 94.62 444 THR A N 1
ATOM 3565 C CA . THR A 1 444 ? 10.351 1.622 -35.277 1.00 94.62 444 THR A CA 1
ATOM 3566 C C . THR A 1 444 ? 10.647 1.099 -33.877 1.00 94.62 444 THR A C 1
ATOM 3568 O O . THR A 1 444 ? 11.669 1.453 -33.284 1.00 94.62 444 THR A O 1
ATOM 3571 N N . VAL A 1 445 ? 9.737 0.287 -33.338 1.00 95.44 445 VAL A N 1
ATOM 3572 C CA . VAL A 1 445 ? 9.879 -0.311 -32.006 1.00 95.44 445 VAL A CA 1
ATOM 3573 C C . VAL A 1 445 ? 10.748 -1.569 -32.121 1.00 95.44 445 VAL A C 1
ATOM 3575 O O . VAL A 1 445 ? 10.409 -2.423 -32.937 1.00 95.44 445 VAL A O 1
ATOM 3578 N N . PRO A 1 446 ? 11.812 -1.733 -31.317 1.00 96.56 446 PRO A N 1
ATOM 3579 C CA . PRO A 1 446 ? 12.602 -2.964 -31.303 1.00 96.56 446 PRO A CA 1
ATOM 3580 C C . PRO A 1 446 ? 11.766 -4.224 -31.024 1.00 96.56 446 PRO A C 1
ATOM 3582 O O . PRO A 1 446 ? 10.843 -4.194 -30.206 1.00 96.56 446 PRO A O 1
ATOM 3585 N N . ASP A 1 447 ? 12.109 -5.346 -31.660 1.00 96.31 447 ASP A N 1
ATOM 3586 C CA . ASP A 1 447 ? 11.295 -6.574 -31.644 1.00 96.31 447 ASP A CA 1
ATOM 3587 C C . ASP A 1 447 ? 11.050 -7.128 -30.231 1.00 96.31 447 ASP A C 1
ATOM 3589 O O . ASP A 1 447 ? 9.907 -7.399 -29.863 1.00 96.31 447 ASP A O 1
ATOM 3593 N N . TYR A 1 448 ? 12.085 -7.209 -29.386 1.00 96.62 448 TYR A N 1
ATOM 3594 C CA . TYR A 1 448 ? 11.937 -7.702 -28.008 1.00 96.62 448 TYR A CA 1
ATOM 3595 C C . TYR A 1 448 ? 10.984 -6.834 -27.163 1.00 96.62 448 TYR A C 1
ATOM 3597 O O . TYR A 1 448 ? 10.316 -7.338 -26.257 1.00 96.62 448 TYR A O 1
ATOM 3605 N N . ILE A 1 449 ? 10.884 -5.534 -27.473 1.00 97.25 449 ILE A N 1
ATOM 3606 C CA . ILE A 1 449 ? 9.930 -4.619 -26.838 1.00 97.25 449 ILE A CA 1
ATOM 3607 C C . ILE A 1 449 ? 8.525 -4.894 -27.368 1.00 97.25 449 ILE A C 1
ATOM 3609 O O . ILE A 1 449 ? 7.595 -4.998 -26.571 1.00 97.25 449 ILE A O 1
ATOM 3613 N N . GLN A 1 450 ? 8.351 -5.067 -28.682 1.00 97.19 450 GLN A N 1
ATOM 3614 C CA . GLN A 1 450 ? 7.053 -5.441 -29.254 1.00 97.19 450 GLN A CA 1
ATOM 3615 C C . GLN A 1 450 ? 6.524 -6.741 -28.630 1.00 97.19 450 GLN A C 1
ATOM 3617 O O . GLN A 1 450 ? 5.365 -6.795 -28.213 1.00 97.19 450 GLN A O 1
ATOM 3622 N N . GLU A 1 451 ? 7.381 -7.757 -28.493 1.00 97.38 451 GLU A N 1
ATOM 3623 C CA . GLU A 1 451 ? 7.051 -9.025 -27.837 1.00 97.38 451 GLU A CA 1
ATOM 3624 C C . GLU A 1 451 ? 6.638 -8.836 -26.375 1.00 97.38 451 GLU A C 1
ATOM 3626 O O . GLU A 1 451 ? 5.621 -9.386 -25.942 1.00 97.38 451 GLU A O 1
ATOM 3631 N N . ALA A 1 452 ? 7.393 -8.037 -25.615 1.00 97.44 452 ALA A N 1
ATOM 3632 C CA . ALA A 1 452 ? 7.085 -7.750 -24.219 1.00 97.44 452 ALA A CA 1
ATOM 3633 C C . ALA A 1 452 ? 5.736 -7.041 -24.066 1.00 97.44 452 ALA A C 1
ATOM 3635 O O . ALA A 1 452 ? 4.920 -7.429 -23.225 1.00 97.44 452 ALA A O 1
ATOM 3636 N N . LEU A 1 453 ? 5.481 -6.029 -24.901 1.00 96.94 453 LEU A N 1
ATOM 3637 C CA . LEU A 1 453 ? 4.245 -5.253 -24.877 1.00 96.94 453 LEU A CA 1
ATOM 3638 C C . LEU A 1 453 ? 3.034 -6.095 -25.301 1.00 96.94 453 LEU A C 1
ATOM 3640 O O . LEU A 1 453 ? 1.972 -5.998 -24.686 1.00 96.94 453 LEU A O 1
ATOM 3644 N N . ALA A 1 454 ? 3.196 -6.966 -26.298 1.00 96.56 454 ALA A N 1
ATOM 3645 C CA . ALA A 1 454 ? 2.157 -7.910 -26.703 1.00 96.56 454 ALA A CA 1
ATOM 3646 C C . ALA A 1 454 ? 1.867 -8.942 -25.605 1.00 96.56 454 ALA A C 1
ATOM 3648 O O . ALA A 1 454 ? 0.715 -9.309 -25.380 1.00 96.56 454 ALA A O 1
ATOM 3649 N N . TRP A 1 455 ? 2.904 -9.403 -24.902 1.00 96.81 455 TRP A N 1
ATOM 3650 C CA . TRP A 1 455 ? 2.764 -10.401 -23.850 1.00 96.81 455 TRP A CA 1
ATOM 3651 C C . TRP A 1 455 ? 2.221 -9.835 -22.537 1.00 96.81 455 TRP A C 1
ATOM 3653 O O . TRP A 1 455 ? 1.603 -10.593 -21.797 1.00 96.81 455 TRP A O 1
ATOM 3663 N N . ILE A 1 456 ? 2.448 -8.565 -22.187 1.00 96.12 456 ILE A N 1
ATOM 3664 C CA . ILE A 1 456 ? 1.968 -8.004 -20.908 1.00 96.12 456 ILE A CA 1
ATOM 3665 C C . ILE A 1 456 ? 0.487 -7.595 -20.957 1.00 96.12 456 ILE A C 1
ATOM 3667 O O . ILE A 1 456 ? -0.223 -7.725 -19.948 1.00 96.12 456 ILE A O 1
ATOM 3671 N N . ARG A 1 457 ? 0.026 -7.162 -22.136 1.00 90.06 457 ARG A N 1
ATOM 3672 C CA . ARG A 1 457 ? -1.369 -6.830 -22.452 1.00 90.06 457 ARG A CA 1
ATOM 3673 C C . ARG A 1 457 ? -2.307 -8.025 -22.252 1.00 90.06 457 ARG A C 1
ATOM 3675 O O . ARG A 1 457 ? -3.443 -7.805 -21.771 1.00 90.06 457 ARG A O 1
#

Organism: Salmonella dublin (NCBI:txid98360)

Radius of gyration: 31.31 Å; chains: 1; bounding box: 81×62×82 Å

Secondary structure (DSSP, 8-state):
--HHHHHHHHHS---GGGS--EEEEEEEPP-S-TTTEES-STT---EEEEEEEEEE-HHHHHHHHHHHHHH-TT---GGGEEEEEEETTS-B--TT--SS-EEEEESSSTT-HHHHHHHHHHHHHHHS-HHHHHHHHHHHHHHHHHHIIIIIHHHHTT-SS-------SGGGSHHHH---EETTEEGGGS-HHHHHHHHHHHHH---SSS-----EEEEE-TTTT--HHHHHHHHHHHHH--SSEEEEE---HHHHHHS-GGG-EEE-SSSEEEGGGS-HHHHHHHHH-TT--HHHHHH-SEEEEESSHHHHHHHHHHHHHHHSS-GGGGTEEEEE-SSSTHHHHHHHHHHHT-EEEEE---TT-HIIIIIITTTTT--TTEEEE--S-TTS-SHHHHHHHHTHHHHHHHH--TT--S-HHHHHHHTHHHHHHHHHHHHGGGPPPPHHHHHHHHHH-

InterPro domains:
  IPR027417 P-loop containing nucleoside triphosphate hydrolase [G3DSA:3.40.50.300] (85-268)
  IPR034139 OLD protein-like, TOPRIM domain [PF20469] (300-363)
  IPR034139 OLD protein-like, TOPRIM domain [cd01026] (299-396)
  IPR051396 Bacterial Antiviral Defense Nuclease [PTHR43581] (181-380)

pLDDT: mean 85.87, std 9.6, range [42.88, 97.69]

Foldseek 3Di:
DDPVLLVVCLVDPLDLVSQDKDKDKDFDDDDPDPQQWAQQDPVSDTGGTKMKMWGFPCVVCVVVSVVQSVPDSNDDPNVRIDIFMGHNNRHGDDPVDCPAFEQEDELVPLLDPVNQLVLQLSLCQQAPDPVVLVVVQVVQVVVQVVCCVPPQCVVQVVDDPDGDGDDDDDCRTPSNPDFDDDPNHGLSPDQSLVVLVVSVCSLQDDPPPDGHDNQEYEYEANVPRDDPVSVVVSLVVVQPRDRHHYDYDHLALQSCLSHQVQQDFQQFPPHTDRLVVFDPVLSVVSNVDSPQCLSVLRHQQFEEEEAAQLCVLQLQLVLCLVPVDGCVVVRYHYDHRNHLVVLSSLQVCVRRVHQYEYEDFCQLPCCVSAPPVCVVSDDPRYHYFYDPHSVCGDPLSQQCVQCVVVLCVQQVDPPDPDDSSVVCVVVVNVSSNSCCVPPSNPGDDGPSSVVRSVRRD